Protein AF-A0AAN4W3N4-F1 (afdb_monomer_lite)

Structure (mmCIF, N/CA/C/O backbone):
data_AF-A0AAN4W3N4-F1
#
_entry.id   AF-A0AAN4W3N4-F1
#
loop_
_atom_site.group_PDB
_atom_site.id
_atom_site.type_symbol
_atom_site.label_atom_id
_atom_site.label_alt_id
_atom_site.label_comp_id
_atom_site.label_asym_id
_atom_site.label_entity_id
_atom_site.label_seq_id
_atom_site.pdbx_PDB_ins_code
_atom_site.Cartn_x
_atom_site.Cartn_y
_atom_site.Cartn_z
_atom_site.occupancy
_atom_site.B_iso_or_equiv
_atom_site.auth_seq_id
_atom_site.auth_comp_id
_atom_site.auth_asym_id
_atom_site.auth_atom_id
_atom_site.pdbx_PDB_model_num
ATOM 1 N N . MET A 1 1 ? -31.834 -47.043 -5.168 1.00 29.69 1 MET A N 1
ATOM 2 C CA . MET A 1 1 ? -30.442 -46.556 -5.272 1.00 29.69 1 MET A CA 1
ATOM 3 C C . MET A 1 1 ? -30.450 -45.123 -4.757 1.00 29.69 1 MET A C 1
ATOM 5 O O . MET A 1 1 ? -31.082 -44.286 -5.382 1.00 29.69 1 MET A O 1
ATOM 9 N N . PHE A 1 2 ? -29.913 -44.861 -3.563 1.00 23.91 2 PHE A N 1
ATOM 10 C CA . PHE A 1 2 ? -29.907 -43.510 -2.989 1.00 23.91 2 PHE A CA 1
ATOM 11 C C . PHE A 1 2 ? -28.863 -42.665 -3.727 1.00 23.91 2 PHE A C 1
ATOM 13 O O . PHE A 1 2 ? -27.664 -42.873 -3.546 1.00 23.91 2 PHE A O 1
ATOM 20 N N . VAL A 1 3 ? -29.312 -41.744 -4.582 1.00 29.72 3 VAL A N 1
ATOM 21 C CA . VAL A 1 3 ? -28.446 -40.712 -5.163 1.00 29.72 3 VAL A CA 1
ATOM 22 C C . VAL A 1 3 ? -28.043 -39.787 -4.017 1.00 29.72 3 VAL A C 1
ATOM 24 O O . VAL A 1 3 ? -28.899 -39.167 -3.387 1.00 29.72 3 VAL A O 1
ATOM 27 N N . ARG A 1 4 ? -26.749 -39.744 -3.681 1.00 32.25 4 ARG A N 1
ATOM 28 C CA . ARG A 1 4 ? -26.225 -38.781 -2.704 1.00 32.25 4 ARG A CA 1
ATOM 29 C C . ARG A 1 4 ? -26.459 -37.374 -3.258 1.00 32.25 4 ARG A C 1
ATOM 31 O O . ARG A 1 4 ? -26.005 -37.082 -4.362 1.00 32.25 4 ARG A O 1
ATOM 38 N N . LYS A 1 5 ? -27.172 -36.530 -2.507 1.00 39.38 5 LYS A N 1
ATOM 39 C CA . LYS A 1 5 ? -27.362 -35.113 -2.842 1.00 39.38 5 LYS A CA 1
ATOM 40 C C . LYS A 1 5 ? -25.997 -34.424 -2.948 1.00 39.38 5 LYS A C 1
ATOM 42 O O . LYS A 1 5 ? -25.123 -34.662 -2.114 1.00 39.38 5 LYS A O 1
ATOM 47 N N . ASN A 1 6 ? -25.806 -33.619 -3.993 1.00 42.41 6 ASN A N 1
ATOM 48 C CA . ASN A 1 6 ? -24.599 -32.818 -4.177 1.00 42.41 6 ASN A CA 1
ATOM 49 C C . ASN A 1 6 ? -24.643 -31.636 -3.182 1.00 42.41 6 ASN A C 1
ATOM 51 O O . ASN A 1 6 ? -25.564 -30.824 -3.292 1.00 42.41 6 ASN A O 1
ATOM 55 N N . PRO A 1 7 ? -23.688 -31.518 -2.238 1.00 40.41 7 PRO A N 1
ATOM 56 C CA . PRO A 1 7 ? -23.708 -30.490 -1.192 1.00 40.41 7 PRO A CA 1
ATOM 57 C C . PRO A 1 7 ? -23.780 -29.064 -1.742 1.00 40.41 7 PRO A C 1
ATOM 59 O O . PRO A 1 7 ? -24.457 -28.217 -1.171 1.00 40.41 7 PRO A O 1
ATOM 62 N N . VAL A 1 8 ? -23.141 -28.826 -2.892 1.00 41.03 8 VAL A N 1
ATOM 63 C CA . VAL A 1 8 ? -23.117 -27.517 -3.559 1.00 41.03 8 VAL A CA 1
ATOM 64 C C . VAL A 1 8 ? -24.516 -27.137 -4.042 1.00 41.03 8 VAL A C 1
ATOM 66 O O . VAL A 1 8 ? -24.971 -26.023 -3.825 1.00 41.03 8 VAL A O 1
ATOM 69 N N . MET A 1 9 ? -25.245 -28.094 -4.620 1.00 42.28 9 MET A N 1
ATOM 70 C CA . MET A 1 9 ? -26.610 -27.886 -5.112 1.00 42.28 9 MET A CA 1
ATOM 71 C C . MET A 1 9 ? -27.583 -27.592 -3.961 1.00 42.28 9 MET A C 1
ATOM 73 O O . MET A 1 9 ? -28.459 -26.740 -4.082 1.00 42.28 9 MET A O 1
ATOM 77 N N . GLU A 1 10 ? -27.404 -28.262 -2.822 1.00 45.47 10 GLU A N 1
ATOM 78 C CA . GLU A 1 10 ? -28.218 -28.053 -1.622 1.00 45.47 10 GLU A CA 1
ATOM 79 C C . GLU A 1 10 ? -27.939 -26.681 -0.981 1.00 45.47 10 GLU A C 1
ATOM 81 O O . GLU A 1 10 ? -28.856 -26.001 -0.516 1.00 45.47 10 GLU A O 1
ATOM 86 N N . GLU A 1 11 ? -26.689 -26.219 -1.020 1.00 45.28 11 GLU A N 1
ATOM 87 C CA . GLU A 1 11 ? -26.291 -24.889 -0.556 1.00 45.28 11 GLU A CA 1
ATOM 88 C C . GLU A 1 11 ? -26.842 -23.773 -1.459 1.00 45.28 11 GLU A C 1
ATOM 90 O O . GLU A 1 11 ? -27.458 -22.828 -0.957 1.00 45.28 11 GLU A O 1
ATOM 95 N N . THR A 1 12 ? -26.758 -23.929 -2.785 1.00 43.31 12 THR A N 1
ATOM 96 C CA . THR A 1 12 ? -27.341 -22.991 -3.760 1.00 43.31 12 THR A CA 1
ATOM 97 C C . THR A 1 12 ? -28.862 -22.867 -3.597 1.00 43.31 12 THR A C 1
ATOM 99 O O . THR A 1 12 ? -29.397 -21.756 -3.547 1.00 43.31 12 THR A O 1
ATOM 102 N N . ILE A 1 13 ? -29.574 -23.987 -3.419 1.00 48.22 13 ILE A N 1
ATOM 103 C CA . ILE A 1 13 ? -31.031 -24.003 -3.180 1.00 48.22 13 ILE A CA 1
ATOM 104 C C . ILE A 1 13 ? -31.391 -23.256 -1.887 1.00 48.22 13 ILE A C 1
ATOM 106 O O . ILE A 1 13 ? -32.378 -22.511 -1.837 1.00 48.22 13 ILE A O 1
ATOM 110 N N . ASN A 1 14 ? -30.581 -23.418 -0.839 1.00 50.28 14 ASN A N 1
ATOM 111 C CA . ASN A 1 14 ? -30.797 -22.761 0.447 1.00 50.28 14 ASN A CA 1
ATOM 112 C C . ASN A 1 14 ? -30.567 -21.244 0.387 1.00 50.28 14 ASN A C 1
ATOM 114 O O . ASN A 1 14 ? -31.302 -20.491 1.035 1.00 50.28 14 ASN A O 1
ATOM 118 N N . ILE A 1 15 ? -29.591 -20.786 -0.400 1.00 49.16 15 ILE A N 1
ATOM 119 C CA . ILE A 1 15 ? -29.295 -19.360 -0.598 1.00 49.16 15 ILE A CA 1
ATOM 120 C C . ILE A 1 15 ? -30.447 -18.670 -1.337 1.00 49.16 15 ILE A C 1
ATOM 122 O O . ILE A 1 15 ? -30.987 -17.675 -0.842 1.00 49.16 15 ILE A O 1
ATOM 126 N N . ILE A 1 16 ? -30.894 -19.248 -2.456 1.00 46.97 16 ILE A N 1
ATOM 127 C CA . ILE A 1 16 ? -32.014 -18.731 -3.258 1.00 46.97 16 ILE A CA 1
ATOM 128 C C . ILE A 1 16 ? -33.289 -18.668 -2.406 1.00 46.97 16 ILE A C 1
ATOM 130 O O . ILE A 1 16 ? -33.968 -17.642 -2.341 1.00 46.97 16 ILE A O 1
ATOM 134 N N . SER A 1 17 ? -33.567 -19.739 -1.658 1.00 48.66 17 SER A N 1
ATOM 135 C CA . SER A 1 17 ? -34.738 -19.819 -0.781 1.00 48.66 17 SER A CA 1
ATOM 136 C C . SER A 1 17 ? -34.717 -18.798 0.362 1.00 48.66 17 SER A C 1
ATOM 138 O O . SER A 1 17 ? -35.780 -18.351 0.793 1.00 48.66 17 SER A O 1
ATOM 140 N N . ARG A 1 18 ? -33.540 -18.426 0.888 1.00 49.69 18 ARG A N 1
ATOM 141 C CA . ARG A 1 18 ? -33.415 -17.386 1.927 1.00 49.69 18 ARG A CA 1
ATOM 142 C C . ARG A 1 18 ? -33.654 -15.989 1.372 1.00 49.69 18 ARG A C 1
ATOM 144 O O . ARG A 1 18 ? -34.378 -15.228 2.009 1.00 49.69 18 ARG A O 1
ATOM 151 N N . SER A 1 19 ? -33.078 -15.680 0.211 1.00 44.06 19 SER A N 1
ATOM 152 C CA . SER A 1 19 ? -33.222 -14.370 -0.436 1.00 44.06 19 SER A CA 1
ATOM 153 C C . SER A 1 19 ? -34.692 -14.061 -0.750 1.00 44.06 19 SER A C 1
ATOM 155 O O . SER A 1 19 ? -35.212 -13.015 -0.363 1.00 44.06 19 SER A O 1
ATOM 157 N N . LEU A 1 20 ? -35.416 -15.038 -1.309 1.00 44.25 20 LEU A N 1
ATOM 158 C CA . LEU A 1 20 ? -36.844 -14.903 -1.623 1.00 44.25 20 LEU A CA 1
ATOM 159 C C . LEU A 1 20 ? -37.718 -14.684 -0.372 1.00 44.25 20 LEU A C 1
ATOM 161 O O . LEU A 1 20 ? -38.626 -13.851 -0.388 1.00 44.25 20 LEU A O 1
ATOM 165 N N . ARG A 1 21 ? -37.410 -15.362 0.746 1.00 47.31 21 ARG A N 1
ATOM 166 C CA . ARG A 1 21 ? -38.133 -15.181 2.022 1.00 47.31 21 ARG A CA 1
ATOM 167 C C . ARG A 1 21 ? -37.895 -13.812 2.653 1.00 47.31 21 ARG A C 1
ATOM 169 O O . ARG A 1 21 ? -38.825 -13.239 3.209 1.00 47.31 21 ARG A O 1
ATOM 176 N N . GLN A 1 22 ? -36.671 -13.286 2.578 1.00 44.03 22 GLN A N 1
ATOM 177 C CA . GLN A 1 22 ? -36.339 -11.963 3.123 1.00 44.03 22 GLN A CA 1
ATOM 178 C C . GLN A 1 22 ? -37.087 -10.827 2.410 1.00 44.03 22 GLN A C 1
ATOM 180 O O . GLN A 1 22 ? -37.291 -9.773 3.002 1.00 44.03 22 GLN A O 1
ATOM 185 N N . GLN A 1 23 ? -37.545 -11.063 1.179 1.00 39.66 23 GLN A N 1
ATOM 186 C CA . GLN A 1 23 ? -38.289 -10.097 0.368 1.00 39.66 23 GLN A CA 1
ATOM 187 C C . GLN A 1 23 ? -39.808 -10.360 0.340 1.00 39.66 23 GLN A C 1
ATOM 189 O O . GLN A 1 23 ? -40.522 -9.763 -0.459 1.00 39.66 23 GLN A O 1
ATOM 194 N N . GLY A 1 24 ? -40.325 -11.233 1.217 1.00 33.44 24 GLY A N 1
ATOM 195 C CA . GLY A 1 24 ? -41.767 -11.452 1.393 1.00 33.44 24 GLY A CA 1
ATOM 196 C C . GLY A 1 24 ? -42.421 -12.424 0.401 1.00 33.44 24 GLY A C 1
ATOM 197 O O . GLY A 1 24 ? -43.642 -12.583 0.423 1.00 33.44 24 GLY A O 1
ATOM 198 N N . PHE A 1 25 ? -41.643 -13.115 -0.439 1.00 36.88 25 PHE A N 1
ATOM 199 C CA . PHE A 1 25 ? -42.155 -14.169 -1.315 1.00 36.88 25 PHE A CA 1
ATOM 200 C C . PHE A 1 25 ? -42.228 -15.503 -0.551 1.00 36.88 25 PHE A C 1
ATOM 202 O O . PHE A 1 25 ? -41.213 -16.128 -0.247 1.00 36.88 25 PHE A O 1
ATOM 209 N N . ASN A 1 26 ? -43.447 -15.953 -0.232 1.00 42.00 26 ASN A N 1
ATOM 210 C CA . ASN A 1 26 ? -43.695 -17.151 0.589 1.00 42.00 26 ASN A CA 1
ATOM 211 C C . ASN A 1 26 ? -43.784 -18.475 -0.195 1.00 42.00 26 ASN A C 1
ATOM 213 O O . ASN A 1 26 ? -43.894 -19.536 0.422 1.00 42.00 26 ASN A O 1
ATOM 217 N N . ASN A 1 27 ? -43.733 -18.451 -1.530 1.00 41.41 27 ASN A N 1
ATOM 218 C CA . ASN A 1 27 ? -43.822 -19.676 -2.324 1.00 41.41 27 ASN A CA 1
ATOM 219 C C . ASN A 1 27 ? -42.450 -20.351 -2.423 1.00 41.41 27 ASN A C 1
ATOM 221 O O . ASN A 1 27 ? -41.517 -19.818 -3.019 1.00 41.41 27 ASN A O 1
ATOM 225 N N . GLN A 1 28 ? -42.338 -21.541 -1.832 1.00 42.16 28 GLN A N 1
ATOM 226 C CA . GLN A 1 28 ? -41.176 -22.410 -1.981 1.00 42.16 28 GLN A CA 1
ATOM 227 C C . GLN A 1 28 ? -41.093 -22.881 -3.440 1.00 42.16 28 GLN A C 1
ATOM 229 O O . GLN A 1 28 ? -41.958 -23.626 -3.898 1.00 42.16 28 GLN A O 1
ATOM 234 N N . LEU A 1 29 ? -40.061 -22.460 -4.176 1.00 43.44 29 LEU A N 1
ATOM 235 C CA . LEU A 1 29 ? -39.668 -23.144 -5.409 1.00 43.44 29 LEU A CA 1
ATOM 236 C C . LEU A 1 29 ? -39.315 -24.588 -5.036 1.00 43.44 29 LEU A C 1
ATOM 238 O O . LEU A 1 29 ? -38.477 -24.819 -4.163 1.00 43.44 29 LEU A O 1
ATOM 242 N N . THR A 1 30 ? -39.997 -25.563 -5.635 1.00 46.66 30 THR A N 1
ATOM 243 C CA . THR A 1 30 ? -39.753 -26.970 -5.308 1.00 46.66 30 THR A CA 1
ATOM 244 C C . THR A 1 30 ? -38.399 -27.417 -5.855 1.00 46.66 30 THR A C 1
ATOM 246 O O . THR A 1 30 ? -38.032 -27.051 -6.969 1.00 46.66 30 THR A O 1
ATOM 249 N N . GLU A 1 31 ? -37.684 -28.252 -5.094 1.00 41.56 31 GLU A N 1
ATOM 250 C CA . GLU A 1 31 ? -36.378 -28.852 -5.442 1.00 41.56 31 GLU A CA 1
ATOM 251 C C . GLU A 1 31 ? -36.360 -29.438 -6.872 1.00 41.56 31 GLU A C 1
ATOM 253 O O . GLU A 1 31 ? -35.357 -29.381 -7.578 1.00 41.56 31 GLU A O 1
ATOM 258 N N . ARG A 1 32 ? -37.523 -29.919 -7.325 1.00 41.44 32 ARG A N 1
ATOM 259 C CA . ARG A 1 32 ? -37.781 -30.477 -8.653 1.00 41.44 32 ARG A CA 1
ATOM 260 C C . ARG A 1 32 ? -37.669 -29.455 -9.791 1.00 41.44 32 ARG A C 1
ATOM 262 O O . ARG A 1 32 ? -37.034 -29.748 -10.793 1.00 41.44 32 ARG A O 1
ATOM 269 N N . THR A 1 33 ? -38.211 -28.250 -9.615 1.00 45.06 33 THR A N 1
ATOM 270 C CA . THR A 1 33 ? -38.153 -27.171 -10.620 1.00 45.06 33 THR A CA 1
ATOM 271 C C . THR A 1 33 ? -36.721 -26.686 -10.832 1.00 45.06 33 THR A C 1
ATOM 273 O O . THR A 1 33 ? -36.326 -26.354 -11.940 1.00 45.06 33 THR A O 1
ATOM 276 N N . ILE A 1 34 ? -35.922 -26.677 -9.764 1.00 45.22 34 ILE A N 1
ATOM 277 C CA . ILE A 1 34 ? -34.516 -26.266 -9.816 1.00 45.22 34 ILE A CA 1
ATOM 278 C C . ILE A 1 34 ? -33.652 -27.372 -10.448 1.00 45.22 34 ILE A C 1
ATOM 280 O O . ILE A 1 34 ? -32.749 -27.074 -11.223 1.00 45.22 34 ILE A O 1
ATOM 284 N N . GLN A 1 35 ? -33.952 -28.650 -10.189 1.00 41.56 35 GLN A N 1
ATOM 285 C CA . GLN A 1 35 ? -33.277 -29.773 -10.853 1.00 41.56 35 GLN A CA 1
ATOM 286 C C . GLN A 1 35 ? -33.550 -29.841 -12.359 1.00 41.56 35 GLN A C 1
ATOM 288 O O . GLN A 1 35 ? -32.632 -30.139 -13.120 1.00 41.56 35 GLN A O 1
ATOM 293 N N . GLU A 1 36 ? -34.777 -29.544 -12.787 1.00 46.16 36 GLU A N 1
ATOM 294 C CA . GLU A 1 36 ? -35.156 -29.504 -14.206 1.00 46.16 36 GLU A CA 1
ATOM 295 C C . GLU A 1 36 ? -34.397 -28.411 -14.979 1.00 46.16 36 GLU A C 1
ATOM 297 O O . GLU A 1 36 ? -34.070 -28.610 -16.142 1.00 46.16 36 GLU A O 1
ATOM 302 N N . ILE A 1 37 ? -34.030 -27.306 -14.321 1.00 44.97 37 ILE A N 1
ATOM 303 C CA . ILE A 1 37 ? -33.216 -26.228 -14.912 1.00 44.97 37 ILE A CA 1
ATOM 304 C C . ILE A 1 37 ? -31.726 -26.612 -14.984 1.00 44.97 37 ILE A C 1
ATOM 306 O O . ILE A 1 37 ? -31.022 -26.214 -15.904 1.00 44.97 37 ILE A O 1
ATOM 310 N N . LEU A 1 38 ? -31.231 -27.401 -14.027 1.00 40.59 38 LEU A N 1
ATOM 311 C CA . LEU A 1 38 ? -29.812 -27.768 -13.910 1.00 40.59 38 LEU A CA 1
ATOM 312 C C . LEU A 1 38 ? -29.424 -29.040 -14.686 1.00 40.59 38 LEU A C 1
ATOM 314 O O . LEU A 1 38 ? -28.288 -29.504 -14.563 1.00 40.59 38 LEU A O 1
ATOM 318 N N . THR A 1 39 ? -30.342 -29.641 -15.451 1.00 41.34 39 THR A N 1
ATOM 319 C CA . THR A 1 39 ? -30.075 -30.866 -16.218 1.00 41.34 39 THR A CA 1
ATOM 320 C C . THR A 1 39 ? -30.536 -30.760 -17.668 1.00 41.34 39 THR A C 1
ATOM 322 O O . THR A 1 39 ? -31.713 -30.893 -17.978 1.00 41.34 39 THR A O 1
ATOM 325 N N . GLU A 1 40 ? -29.581 -30.642 -18.589 1.00 39.72 40 GLU A N 1
ATOM 326 C CA . GLU A 1 40 ? -29.815 -30.906 -20.010 1.00 39.72 40 GLU A CA 1
ATOM 327 C C . GLU A 1 40 ? -29.590 -32.397 -20.301 1.00 39.72 40 GLU A C 1
ATOM 329 O O . GLU A 1 40 ? -28.531 -32.959 -20.011 1.00 39.72 40 GLU A O 1
ATOM 334 N N . GLY A 1 41 ? -30.605 -33.078 -20.840 1.00 43.69 41 GLY A N 1
ATOM 335 C CA . GLY A 1 41 ? -30.479 -34.467 -21.304 1.00 43.69 41 GLY A CA 1
ATOM 336 C C . GLY A 1 41 ? -30.121 -35.509 -20.230 1.00 43.69 41 GLY A C 1
ATOM 337 O O . GLY A 1 41 ? -29.705 -36.615 -20.569 1.00 43.69 41 GLY A O 1
ATOM 338 N N . GLY A 1 42 ? -30.270 -35.189 -18.938 1.00 40.53 42 GLY A N 1
ATOM 339 C CA . GLY A 1 42 ? -30.068 -36.140 -17.837 1.00 40.53 42 GLY A CA 1
ATOM 340 C C . GLY A 1 42 ? -28.608 -36.447 -17.475 1.00 40.53 42 GLY A C 1
ATOM 341 O O . GLY A 1 42 ? -28.357 -37.441 -16.789 1.00 40.53 42 GLY A O 1
ATOM 342 N N . ARG A 1 43 ? -27.637 -35.616 -17.886 1.00 38.38 43 ARG A N 1
ATOM 343 C CA . ARG A 1 43 ? -26.235 -35.715 -17.433 1.00 38.38 43 ARG A CA 1
ATOM 344 C C . ARG A 1 43 ? -25.829 -34.524 -16.563 1.00 38.38 43 ARG A C 1
ATOM 346 O O . ARG A 1 43 ? -26.059 -33.377 -16.916 1.00 38.38 43 ARG A O 1
ATOM 353 N N . ILE A 1 44 ? -25.174 -34.820 -15.439 1.00 39.69 44 ILE A N 1
ATOM 354 C CA . ILE A 1 44 ? -24.505 -33.830 -14.583 1.00 39.69 44 ILE A CA 1
ATOM 355 C C . ILE A 1 44 ? -23.141 -33.532 -15.226 1.00 39.69 44 ILE A C 1
ATOM 357 O O . ILE A 1 44 ? -22.296 -34.429 -15.277 1.00 39.69 44 ILE A O 1
ATOM 361 N N . LYS A 1 45 ? -22.945 -32.316 -15.753 1.00 41.97 45 LYS A N 1
ATOM 362 C CA . LYS A 1 45 ? -21.688 -31.894 -16.404 1.00 41.97 45 LYS A CA 1
ATOM 363 C C . LYS A 1 45 ? -20.551 -31.740 -15.385 1.00 41.97 45 LYS A C 1
ATOM 365 O O . LYS A 1 45 ? -20.803 -31.453 -14.211 1.00 41.97 45 LYS A O 1
ATOM 370 N N . GLN A 1 46 ? -19.301 -31.964 -15.804 1.00 37.78 46 GLN A N 1
ATOM 371 C CA . GLN A 1 46 ? -18.150 -31.826 -14.903 1.00 37.78 46 GLN A CA 1
ATOM 372 C C . GLN A 1 46 ? -17.760 -30.347 -14.697 1.00 37.78 46 GLN A C 1
ATOM 374 O O . GLN A 1 46 ? -17.941 -29.542 -15.608 1.00 37.78 46 GLN A O 1
ATOM 379 N N . PRO A 1 47 ? -17.184 -29.958 -13.537 1.00 35.12 47 PRO A N 1
ATOM 380 C CA . PRO A 1 47 ? -16.943 -28.550 -13.172 1.00 35.12 47 PRO A CA 1
ATOM 381 C C . PRO A 1 47 ? -16.113 -27.736 -14.178 1.00 35.12 47 PRO A C 1
ATOM 383 O O . PRO A 1 47 ? -16.244 -26.520 -14.255 1.00 35.12 47 PRO A O 1
ATOM 386 N N . GLN A 1 48 ? -15.252 -28.405 -14.945 1.00 35.09 48 GLN A N 1
ATOM 387 C CA . GLN A 1 48 ? -14.395 -27.782 -15.956 1.00 35.09 48 GLN A CA 1
ATOM 388 C C . GLN A 1 48 ? -15.154 -27.492 -17.260 1.00 35.09 48 GLN A C 1
ATOM 390 O O . GLN A 1 48 ? -14.897 -26.474 -17.893 1.00 35.09 48 GLN A O 1
ATOM 395 N N . GLU A 1 49 ? -16.129 -28.334 -17.614 1.00 36.03 49 GLU A N 1
ATOM 396 C CA . GLU A 1 49 ? -17.031 -28.132 -18.757 1.00 36.03 49 GLU A CA 1
ATOM 397 C C . GLU A 1 49 ? -18.029 -27.006 -18.454 1.00 36.03 49 GLU A C 1
ATOM 399 O O . GLU A 1 49 ? -18.249 -26.141 -19.296 1.00 36.03 49 GLU A O 1
ATOM 404 N N . LEU A 1 50 ? -18.512 -26.935 -17.203 1.00 37.81 50 LEU A N 1
ATOM 405 C CA . LEU A 1 50 ? -19.341 -25.833 -16.711 1.00 37.81 50 LEU A CA 1
ATOM 406 C C . LEU A 1 50 ? -18.656 -24.472 -16.880 1.00 37.81 50 LEU A C 1
ATOM 408 O O . LEU A 1 50 ? -19.318 -23.521 -17.246 1.00 37.81 50 LEU A O 1
ATOM 412 N N . ASN A 1 51 ? -17.347 -24.338 -16.663 1.00 39.69 51 ASN A N 1
ATOM 413 C CA . ASN A 1 51 ? -16.696 -23.021 -16.672 1.00 39.69 51 ASN A CA 1
ATOM 414 C C . ASN A 1 51 ? -16.539 -22.421 -18.086 1.00 39.69 51 ASN A C 1
ATOM 416 O O . ASN A 1 51 ? -16.600 -21.205 -18.268 1.00 39.69 51 ASN A O 1
ATOM 420 N N . THR A 1 52 ? -16.334 -23.270 -19.096 1.00 38.38 52 THR A N 1
ATOM 421 C CA . THR A 1 52 ? -16.206 -22.839 -20.498 1.00 38.38 52 THR A CA 1
ATOM 422 C C . THR A 1 52 ? -17.569 -22.711 -21.166 1.00 38.38 52 THR A C 1
ATOM 424 O O . THR A 1 52 ? -17.802 -21.731 -21.868 1.00 38.38 52 THR A O 1
ATOM 427 N N . GLU A 1 53 ? -18.493 -23.634 -20.890 1.00 35.59 53 GLU A N 1
ATOM 428 C CA . GLU A 1 53 ? -19.871 -23.513 -21.360 1.00 35.59 53 GLU A CA 1
ATOM 429 C C . GLU A 1 53 ? -20.587 -22.348 -20.684 1.00 35.59 53 GLU A C 1
ATOM 431 O O . GLU A 1 53 ? -21.217 -21.598 -21.395 1.00 35.59 53 GLU A O 1
ATOM 436 N N . ILE A 1 54 ? -20.425 -22.080 -19.381 1.00 37.59 54 ILE A N 1
ATOM 437 C CA . ILE A 1 54 ? -21.037 -20.903 -18.732 1.00 37.59 54 ILE A CA 1
ATOM 438 C C . ILE A 1 54 ? -20.526 -19.596 -19.347 1.00 37.59 54 ILE A C 1
ATOM 440 O O . ILE A 1 54 ? -21.307 -18.669 -19.482 1.00 37.59 54 ILE A O 1
ATOM 444 N N . ARG A 1 55 ? -19.252 -19.483 -19.748 1.00 38.44 55 ARG A N 1
ATOM 445 C CA . ARG A 1 55 ? -18.759 -18.265 -20.422 1.00 38.44 55 ARG A CA 1
ATOM 446 C C . ARG A 1 55 ? -19.369 -18.082 -21.813 1.00 38.44 55 ARG A C 1
ATOM 448 O O . ARG A 1 55 ? -19.805 -16.981 -22.127 1.00 38.44 55 ARG A O 1
ATOM 455 N N . VAL A 1 56 ? -19.429 -19.150 -22.608 1.00 42.19 56 VAL A N 1
ATOM 456 C CA . VAL A 1 56 ? -20.041 -19.130 -23.949 1.00 42.19 56 VAL A CA 1
ATOM 457 C C . VAL A 1 56 ? -21.559 -18.946 -23.856 1.00 42.19 56 VAL A C 1
ATOM 459 O O . VAL A 1 56 ? -22.134 -18.207 -24.644 1.00 42.19 56 VAL A O 1
ATOM 462 N N . GLU A 1 57 ? -22.202 -19.543 -22.855 1.00 39.75 57 GLU A N 1
ATOM 463 C CA . GLU A 1 57 ? -23.625 -19.390 -22.569 1.00 39.75 57 GLU A CA 1
ATOM 464 C C . GLU A 1 57 ? -23.920 -18.001 -22.007 1.00 39.75 57 GLU A C 1
ATOM 466 O O . GLU A 1 57 ? -24.960 -17.463 -22.321 1.00 39.75 57 GLU A O 1
ATOM 471 N N . ILE A 1 58 ? -23.026 -17.369 -21.236 1.00 38.66 58 ILE A N 1
ATOM 472 C CA . ILE A 1 58 ? -23.170 -15.969 -20.802 1.00 38.66 58 ILE A CA 1
ATOM 473 C C . ILE A 1 58 ? -23.027 -15.020 -21.993 1.00 38.66 58 ILE A C 1
ATOM 475 O O . ILE A 1 58 ? -23.858 -14.133 -22.127 1.00 38.66 58 ILE A O 1
ATOM 479 N N . GLU A 1 59 ? -22.057 -15.211 -22.893 1.00 41.44 59 GLU A N 1
ATOM 480 C CA . GLU A 1 59 ? -21.956 -14.402 -24.121 1.00 41.44 59 GLU A CA 1
ATOM 481 C C . GLU A 1 59 ? -23.158 -14.628 -25.056 1.00 41.44 59 GLU A C 1
ATOM 483 O O . GLU A 1 59 ? -23.679 -13.683 -25.653 1.00 41.44 59 GLU A O 1
ATOM 488 N N . ASN A 1 60 ? -23.650 -15.865 -25.162 1.00 42.50 60 ASN A N 1
ATOM 489 C CA . ASN A 1 60 ? -24.859 -16.180 -25.920 1.00 42.50 60 ASN A CA 1
ATOM 490 C C . ASN A 1 60 ? -26.115 -15.634 -25.235 1.00 42.50 60 ASN A C 1
ATOM 492 O O . ASN A 1 60 ? -26.951 -15.074 -25.927 1.00 42.50 60 ASN A O 1
ATOM 496 N N . LEU A 1 61 ? -26.226 -15.698 -23.906 1.00 39.84 61 LEU A N 1
ATOM 497 C CA . LEU A 1 61 ? -27.326 -15.142 -23.113 1.00 39.84 61 LEU A CA 1
ATOM 498 C C . LEU A 1 61 ? -27.271 -13.621 -23.040 1.00 39.84 61 LEU A C 1
ATOM 500 O O . LEU A 1 61 ? -28.315 -13.013 -22.888 1.00 39.84 61 LEU A O 1
ATOM 504 N N . GLU A 1 62 ? -26.117 -12.972 -23.171 1.00 38.50 62 GLU A N 1
ATOM 505 C CA . GLU A 1 62 ? -26.018 -11.517 -23.318 1.00 38.50 62 GLU A CA 1
ATOM 506 C C . GLU A 1 62 ? -26.497 -11.083 -24.709 1.00 38.50 62 GLU A C 1
ATOM 508 O O . GLU A 1 62 ? -27.271 -10.130 -24.827 1.00 38.50 62 GLU A O 1
ATOM 513 N N . ASN A 1 63 ? -26.130 -11.826 -25.758 1.00 42.66 63 ASN A N 1
ATOM 514 C CA . ASN A 1 63 ? -26.609 -11.599 -27.125 1.00 42.66 63 ASN A CA 1
ATOM 515 C C . ASN A 1 63 ? -28.099 -11.963 -27.298 1.00 42.66 63 ASN A C 1
ATOM 517 O O . ASN A 1 63 ? -28.851 -11.253 -27.974 1.00 42.66 63 ASN A O 1
ATOM 521 N N . GLU A 1 64 ? -28.563 -13.032 -26.653 1.00 39.00 64 GLU A N 1
ATOM 522 C CA . GLU A 1 64 ? -29.966 -13.438 -26.595 1.00 39.00 64 GLU A CA 1
ATOM 523 C C . GLU A 1 64 ? -30.767 -12.546 -25.657 1.00 39.00 64 GLU A C 1
ATOM 525 O O . GLU A 1 64 ? -31.892 -12.225 -26.002 1.00 39.00 64 GLU A O 1
ATOM 530 N N . ALA A 1 65 ? -30.220 -12.046 -24.546 1.00 37.88 65 ALA A N 1
ATOM 531 C CA . ALA A 1 65 ? -30.881 -11.054 -23.700 1.00 37.88 65 ALA A CA 1
ATOM 532 C C . ALA A 1 65 ? -31.001 -9.711 -24.416 1.00 37.88 65 ALA A C 1
ATOM 534 O O . ALA A 1 65 ? -32.025 -9.065 -24.247 1.00 37.88 65 ALA A O 1
ATOM 535 N N . GLN A 1 66 ? -30.041 -9.304 -25.255 1.00 37.31 66 GLN A N 1
ATOM 536 C CA . GLN A 1 66 ? -30.171 -8.114 -26.110 1.00 37.31 66 GLN A CA 1
ATOM 537 C C . GLN A 1 66 ? -31.241 -8.292 -27.203 1.00 37.31 66 GLN A C 1
ATOM 539 O O . GLN A 1 66 ? -32.004 -7.361 -27.478 1.00 37.31 66 GLN A O 1
ATOM 544 N N . ASN A 1 67 ? -31.356 -9.487 -27.792 1.00 39.44 67 ASN A N 1
ATOM 545 C CA . ASN A 1 67 ? -32.389 -9.802 -28.788 1.00 39.44 67 ASN A CA 1
ATOM 546 C C . ASN A 1 67 ? -33.774 -10.073 -28.158 1.00 39.44 67 ASN A C 1
ATOM 548 O O . ASN A 1 67 ? -34.801 -9.671 -28.709 1.00 39.44 67 ASN A O 1
ATOM 552 N N . ALA A 1 68 ? -33.824 -10.666 -26.966 1.00 38.50 68 ALA A N 1
ATOM 553 C CA . ALA A 1 68 ? -35.021 -10.890 -26.163 1.00 38.50 68 ALA A CA 1
ATOM 554 C C . ALA A 1 68 ? -35.504 -9.587 -25.517 1.00 38.50 68 ALA A C 1
ATOM 556 O O . ALA A 1 68 ? -36.705 -9.361 -25.499 1.00 38.50 68 ALA A O 1
ATOM 557 N N . PHE A 1 69 ? -34.627 -8.651 -25.128 1.00 38.09 69 PHE A N 1
ATOM 558 C CA . PHE A 1 69 ? -35.033 -7.295 -24.714 1.00 38.09 69 PHE A CA 1
ATOM 559 C C . PHE A 1 69 ? -35.836 -6.575 -25.804 1.00 38.09 69 PHE A C 1
ATOM 561 O O . PHE A 1 69 ? -36.708 -5.762 -25.508 1.00 38.09 69 PHE A O 1
ATOM 568 N N . LYS A 1 70 ? -35.540 -6.876 -27.075 1.00 38.19 70 LYS A N 1
ATOM 569 C CA . LYS A 1 70 ? -36.223 -6.315 -28.247 1.00 38.19 70 LYS A CA 1
ATOM 570 C C . LYS A 1 70 ? -37.540 -7.014 -28.593 1.00 38.19 70 LYS A C 1
ATOM 572 O O . LYS A 1 70 ? -38.372 -6.404 -29.258 1.00 38.19 70 LYS A O 1
ATOM 577 N N . THR A 1 71 ? -37.723 -8.264 -28.161 1.00 39.56 71 THR A N 1
ATOM 578 C CA . THR A 1 71 ? -38.827 -9.137 -28.610 1.00 39.56 71 THR A CA 1
ATOM 579 C C . THR A 1 71 ? -39.774 -9.554 -27.471 1.00 39.56 71 THR A C 1
ATOM 581 O O . THR A 1 71 ? -40.927 -9.883 -27.720 1.00 39.56 71 THR A O 1
ATOM 584 N N . ALA A 1 72 ? -39.344 -9.481 -26.210 1.00 38.53 72 ALA A N 1
ATOM 585 C CA . ALA A 1 72 ? -40.078 -9.930 -25.026 1.00 38.53 72 ALA A CA 1
ATOM 586 C C . ALA A 1 72 ? -40.792 -8.778 -24.297 1.00 38.53 72 ALA A C 1
ATOM 588 O O . ALA A 1 72 ? -40.714 -8.656 -23.076 1.00 38.53 72 ALA A O 1
ATOM 589 N N . PHE A 1 73 ? -41.517 -7.933 -25.037 1.00 42.06 73 PHE A N 1
ATOM 590 C CA . PHE A 1 73 ? -42.443 -6.968 -24.423 1.00 42.06 73 PHE A CA 1
ATOM 591 C C . PHE A 1 73 ? -43.843 -7.542 -24.151 1.00 42.06 73 PHE A C 1
ATOM 593 O O . PHE A 1 73 ? -44.754 -6.807 -23.779 1.00 42.06 73 PHE A O 1
ATOM 600 N N . GLU A 1 74 ? -44.019 -8.860 -24.272 1.00 41.78 74 GLU A N 1
ATOM 601 C CA . GLU A 1 74 ? -45.308 -9.530 -24.082 1.00 41.78 74 GLU A CA 1
ATOM 602 C C . GLU A 1 74 ? -45.134 -10.901 -23.400 1.00 41.78 74 GLU A C 1
ATOM 604 O O . GLU A 1 74 ? -45.405 -11.939 -23.993 1.00 41.78 74 GLU A O 1
ATOM 609 N N . GLY A 1 75 ? -44.655 -10.960 -22.152 1.00 43.53 7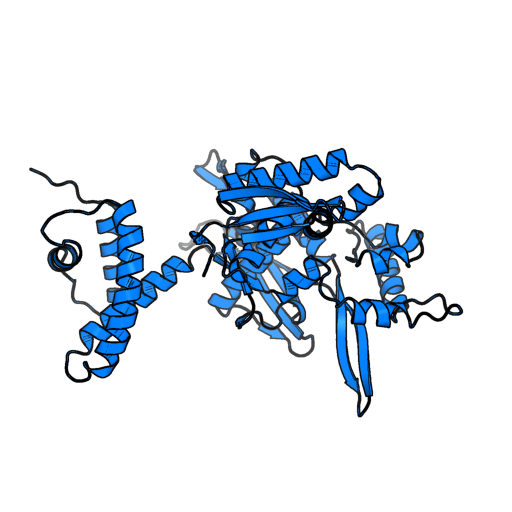5 GLY A N 1
ATOM 610 C CA . GLY A 1 75 ? -44.617 -12.257 -21.462 1.00 43.53 75 GLY A CA 1
ATOM 611 C C . GLY A 1 75 ? -43.930 -12.299 -20.104 1.00 43.53 75 GLY A C 1
ATOM 612 O O . GLY A 1 75 ? -42.729 -12.482 -20.016 1.00 43.53 75 GLY A O 1
ATOM 613 N N . ASP A 1 76 ? -44.742 -12.203 -19.054 1.00 50.41 76 ASP A N 1
ATOM 614 C CA . ASP A 1 76 ? -44.493 -12.608 -17.662 1.00 50.41 76 ASP A CA 1
ATOM 615 C C . ASP A 1 76 ? -43.343 -11.937 -16.874 1.00 50.41 76 ASP A C 1
ATOM 617 O O . ASP A 1 76 ? -42.225 -12.430 -16.710 1.00 50.41 76 ASP A O 1
ATOM 621 N N . HIS A 1 77 ? -43.715 -10.826 -16.235 1.00 42.66 77 HIS A N 1
ATOM 622 C CA . HIS A 1 77 ? -42.929 -10.012 -15.304 1.00 42.66 77 HIS A CA 1
ATOM 623 C C . HIS A 1 77 ? -42.189 -10.812 -14.206 1.00 42.66 77 HIS A C 1
ATOM 625 O O . HIS A 1 77 ? -41.164 -10.363 -13.696 1.00 42.66 77 HIS A O 1
ATOM 631 N N . LYS A 1 78 ? -42.675 -12.006 -13.834 1.00 43.69 78 LYS A N 1
ATOM 632 C CA . LYS A 1 78 ? -42.066 -12.848 -12.789 1.00 43.69 78 LYS A CA 1
ATOM 633 C C . LYS A 1 78 ? -40.736 -13.475 -13.211 1.00 43.69 78 LYS A C 1
ATOM 635 O O . LYS A 1 78 ? -39.858 -13.628 -12.365 1.00 43.69 78 LYS A O 1
ATOM 640 N N . GLN A 1 79 ? -40.577 -13.821 -14.489 1.00 46.12 79 GLN A N 1
ATOM 641 C CA . GLN A 1 79 ? -39.335 -14.412 -15.001 1.00 46.12 79 GLN A CA 1
ATOM 642 C C . GLN A 1 79 ? -38.217 -13.366 -15.078 1.00 46.12 79 GLN A C 1
ATOM 644 O O . GLN A 1 79 ? -37.080 -13.650 -14.708 1.00 46.12 79 GLN A O 1
ATOM 649 N N . LEU A 1 80 ? -38.569 -12.128 -15.442 1.00 42.12 80 LEU A N 1
ATOM 650 C CA . LEU A 1 80 ? -37.646 -10.992 -15.475 1.00 42.12 80 LEU A CA 1
ATOM 651 C C . LEU A 1 80 ? -37.104 -10.649 -14.077 1.00 42.12 80 LEU A C 1
ATOM 653 O O . LEU A 1 80 ? -35.912 -10.403 -13.909 1.00 42.12 80 LEU A O 1
ATOM 657 N N . ILE A 1 81 ? -37.974 -10.687 -13.062 1.00 46.28 81 ILE A N 1
ATOM 658 C CA . ILE A 1 81 ? -37.597 -10.475 -11.658 1.00 46.28 81 ILE A CA 1
ATOM 659 C C . ILE A 1 81 ? -36.647 -11.586 -11.187 1.00 46.28 81 ILE A C 1
ATOM 661 O O . ILE A 1 81 ? -35.579 -11.287 -10.660 1.00 46.28 81 ILE A O 1
ATOM 665 N N . LEU A 1 82 ? -36.980 -12.857 -11.441 1.00 47.34 82 LEU A N 1
ATOM 666 C CA . LEU A 1 82 ? -36.148 -13.995 -11.034 1.00 47.34 82 LEU A CA 1
ATOM 667 C C . LEU A 1 82 ? -34.755 -13.967 -11.690 1.00 47.34 82 LEU A C 1
ATOM 669 O O . LEU A 1 82 ? -33.756 -14.233 -11.023 1.00 47.34 82 LEU A O 1
ATOM 673 N N . PHE A 1 83 ? -34.682 -13.607 -12.974 1.00 48.12 83 PHE A N 1
ATOM 674 C CA . PHE A 1 83 ? -33.418 -13.439 -13.690 1.00 48.12 83 PHE A CA 1
ATOM 675 C C . PHE A 1 83 ? -32.588 -12.285 -13.114 1.00 48.12 83 PHE A C 1
ATOM 677 O O . PHE A 1 83 ? -31.407 -12.465 -12.823 1.00 48.12 83 PHE A O 1
ATOM 684 N N . ALA A 1 84 ? -33.206 -11.130 -12.846 1.00 44.88 84 ALA A N 1
ATOM 685 C CA . ALA A 1 84 ? -32.532 -10.008 -12.194 1.00 44.88 84 ALA A CA 1
ATOM 686 C C . ALA A 1 84 ? -31.992 -10.386 -10.801 1.00 44.88 84 ALA A C 1
ATOM 688 O O . ALA A 1 84 ? -30.885 -9.986 -10.441 1.00 44.88 84 ALA A O 1
ATOM 689 N N . HIS A 1 85 ? -32.724 -11.202 -10.033 1.00 48.03 85 HIS A N 1
ATOM 690 C CA . HIS A 1 85 ? -32.257 -11.724 -8.744 1.00 48.03 85 HIS A CA 1
ATOM 691 C C . HIS A 1 85 ? -31.086 -12.698 -8.884 1.00 48.03 85 HIS A C 1
ATOM 693 O O . HIS A 1 85 ? -30.164 -12.634 -8.072 1.00 48.03 85 HIS A O 1
ATOM 699 N N . PHE A 1 86 ? -31.099 -13.575 -9.890 1.00 52.38 86 PHE A N 1
ATOM 700 C CA . PHE A 1 86 ? -29.983 -14.482 -10.169 1.00 52.38 86 PHE A CA 1
ATOM 701 C C . PHE A 1 86 ? -28.720 -13.703 -10.542 1.00 52.38 86 PHE A C 1
ATOM 703 O O . PHE A 1 86 ? -27.673 -13.912 -9.934 1.00 52.38 86 PHE A O 1
ATOM 710 N N . VAL A 1 87 ? -28.838 -12.749 -11.469 1.00 46.53 87 VAL A N 1
ATOM 711 C CA . VAL A 1 87 ? -27.732 -11.875 -11.876 1.00 46.53 87 VAL A CA 1
ATOM 712 C C . VAL A 1 87 ? -27.218 -11.073 -10.679 1.00 46.53 87 VAL A C 1
ATOM 714 O O . VAL A 1 87 ? -26.016 -11.039 -10.446 1.00 46.53 87 VAL A O 1
ATOM 717 N N . ALA A 1 88 ? -28.098 -10.502 -9.852 1.00 44.78 88 ALA A N 1
ATOM 718 C CA . ALA A 1 88 ? -27.689 -9.777 -8.649 1.00 44.78 88 ALA A CA 1
ATOM 719 C C . ALA A 1 88 ? -26.961 -10.673 -7.630 1.00 44.78 88 ALA A C 1
ATOM 721 O O . ALA A 1 88 ? -25.945 -10.257 -7.079 1.00 44.78 88 ALA A O 1
ATOM 722 N N . ALA A 1 89 ? -27.439 -11.898 -7.388 1.00 47.38 89 ALA A N 1
ATOM 723 C CA . ALA A 1 89 ? -26.796 -12.843 -6.472 1.00 47.38 89 ALA A CA 1
ATOM 724 C C . ALA A 1 89 ? -25.435 -13.325 -7.001 1.00 47.38 89 ALA A C 1
ATOM 726 O O . ALA A 1 89 ? -24.470 -13.390 -6.241 1.00 47.38 89 ALA A O 1
ATOM 727 N N . PHE A 1 90 ? -25.340 -13.600 -8.302 1.00 47.09 90 PHE A N 1
ATOM 728 C CA . PHE A 1 90 ? -24.095 -13.975 -8.968 1.00 47.09 90 PHE A CA 1
ATOM 729 C C . PHE A 1 90 ? -23.069 -12.834 -8.940 1.00 47.09 90 PHE A C 1
ATOM 731 O O . PHE A 1 90 ? -21.915 -13.047 -8.573 1.00 47.09 90 PHE A O 1
ATOM 738 N N . LEU A 1 91 ? -23.491 -11.601 -9.239 1.00 43.94 91 LEU A N 1
ATOM 739 C CA . LEU A 1 91 ? -22.641 -10.412 -9.132 1.00 43.94 91 LEU A CA 1
ATOM 740 C C . LEU A 1 91 ? -22.199 -10.155 -7.682 1.00 43.94 91 LEU A C 1
ATOM 742 O O . LEU A 1 91 ? -21.043 -9.809 -7.450 1.00 43.94 91 LEU A O 1
ATOM 746 N N . GLN A 1 92 ? -23.076 -10.386 -6.698 1.00 48.41 92 GLN A N 1
ATOM 747 C CA . GLN A 1 92 ? -22.722 -10.311 -5.277 1.00 48.41 92 GLN A CA 1
ATOM 748 C C . GLN A 1 92 ? -21.709 -11.383 -4.862 1.00 48.41 92 GLN A C 1
ATOM 750 O O . GLN A 1 92 ? -20.868 -11.111 -4.012 1.00 48.41 92 GLN A O 1
ATOM 755 N N . GLU A 1 93 ? -21.762 -12.594 -5.421 1.00 48.72 93 GLU A N 1
ATOM 756 C CA . GLU A 1 93 ? -20.744 -13.619 -5.162 1.00 48.72 93 GLU A CA 1
ATOM 757 C C . GLU A 1 93 ? -19.420 -13.338 -5.869 1.00 48.72 93 GLU A C 1
ATOM 759 O O . GLU A 1 93 ? -18.375 -13.570 -5.265 1.00 48.72 93 GLU A O 1
ATOM 764 N N . LYS A 1 94 ? -19.445 -12.769 -7.080 1.00 47.88 94 LYS A N 1
ATOM 765 C CA . LYS A 1 94 ? -18.236 -12.355 -7.810 1.00 47.88 94 LYS A CA 1
ATOM 766 C C . LYS A 1 94 ? -17.443 -11.278 -7.058 1.00 47.88 94 LYS A C 1
ATOM 768 O O . LYS A 1 94 ? -16.219 -11.302 -7.093 1.00 47.88 94 LYS A O 1
ATOM 773 N N . ASP A 1 95 ? -18.126 -10.378 -6.348 1.00 53.59 95 ASP A N 1
ATOM 774 C CA . ASP A 1 95 ? -17.496 -9.305 -5.564 1.00 53.59 95 ASP A CA 1
ATOM 775 C C . ASP A 1 95 ? -17.194 -9.699 -4.096 1.00 53.59 95 ASP A C 1
ATOM 777 O O . ASP A 1 95 ? -16.545 -8.939 -3.366 1.00 53.59 95 ASP A O 1
ATOM 781 N N . LYS A 1 96 ? -17.601 -10.894 -3.631 1.00 61.19 96 LYS A N 1
ATOM 782 C CA . LYS A 1 96 ? -17.260 -11.364 -2.276 1.00 61.19 96 LYS A CA 1
ATOM 783 C C . LYS A 1 96 ? -15.761 -11.619 -2.161 1.00 61.19 96 LYS A C 1
ATOM 785 O O . LYS A 1 96 ? -15.178 -12.408 -2.893 1.00 61.19 96 LYS A O 1
ATOM 790 N N . GLY A 1 97 ? -15.152 -11.006 -1.150 1.00 74.44 97 GLY A N 1
ATOM 791 C CA . GLY A 1 97 ? -13.728 -11.180 -0.869 1.00 74.44 97 GLY A CA 1
ATOM 792 C C . GLY A 1 97 ? -12.816 -10.332 -1.753 1.00 74.44 97 GLY A C 1
ATOM 793 O O . GLY A 1 97 ? -11.623 -10.618 -1.827 1.00 74.44 97 GLY A O 1
ATOM 794 N N . ILE A 1 98 ? -13.349 -9.279 -2.375 1.00 85.06 98 ILE A N 1
ATOM 795 C CA . ILE A 1 98 ? -12.585 -8.309 -3.157 1.00 85.06 98 ILE A CA 1
ATOM 796 C C . ILE A 1 98 ? -12.513 -6.966 -2.420 1.00 85.06 98 ILE A C 1
ATOM 798 O O . ILE A 1 98 ? -13.464 -6.515 -1.788 1.00 85.06 98 ILE A O 1
ATOM 802 N N . ILE A 1 99 ? -11.362 -6.312 -2.522 1.00 89.19 99 ILE A N 1
ATOM 803 C CA . ILE A 1 99 ? -11.103 -4.935 -2.113 1.00 89.19 99 ILE A CA 1
ATOM 804 C C . ILE A 1 99 ? -10.869 -4.118 -3.382 1.00 89.19 99 ILE A C 1
ATOM 806 O O . ILE A 1 99 ? -9.988 -4.448 -4.177 1.00 89.19 99 ILE A O 1
ATOM 810 N N . ARG A 1 100 ? -11.618 -3.028 -3.564 1.00 90.75 100 ARG A N 1
ATOM 811 C CA . ARG A 1 100 ? -11.357 -2.059 -4.635 1.00 90.75 100 ARG A CA 1
ATOM 812 C C . ARG A 1 100 ? -10.272 -1.095 -4.167 1.00 90.75 100 ARG A C 1
ATOM 814 O O . ARG A 1 100 ? -10.372 -0.526 -3.081 1.00 90.75 100 ARG A O 1
ATOM 821 N N . THR A 1 101 ? -9.226 -0.921 -4.963 1.00 90.19 101 THR A N 1
ATOM 822 C CA . THR A 1 101 ? -8.108 -0.017 -4.669 1.00 90.19 101 THR A CA 1
ATOM 823 C C . THR A 1 101 ? -8.043 1.077 -5.718 1.00 90.19 101 THR A C 1
ATOM 825 O O . THR A 1 101 ? -7.933 0.782 -6.903 1.00 90.19 101 THR A O 1
ATOM 828 N N . GLY A 1 102 ? -8.098 2.341 -5.293 1.00 89.56 102 GLY A N 1
ATOM 829 C CA . GLY A 1 102 ? -8.048 3.482 -6.207 1.00 89.56 102 GLY A CA 1
ATOM 830 C C . GLY A 1 102 ? -6.704 3.586 -6.929 1.00 89.56 102 GLY A C 1
ATOM 831 O O . GLY A 1 102 ? -5.640 3.473 -6.309 1.00 89.56 102 GLY A O 1
ATOM 832 N N . HIS A 1 103 ? -6.737 3.846 -8.235 1.00 87.00 103 HIS A N 1
ATOM 833 C CA . HIS A 1 103 ? -5.517 4.003 -9.026 1.00 87.00 103 HIS A CA 1
ATOM 834 C C . HIS A 1 103 ? -4.691 5.228 -8.605 1.00 87.00 103 HIS A C 1
ATOM 836 O O . HIS A 1 103 ? -3.466 5.161 -8.663 1.00 87.00 103 HIS A O 1
ATOM 842 N N . GLU A 1 104 ? -5.310 6.317 -8.134 1.00 86.56 104 GLU A N 1
ATOM 843 C CA . GLU A 1 104 ? -4.581 7.512 -7.671 1.00 86.56 104 GLU A CA 1
ATOM 844 C C . GLU A 1 104 ? -3.731 7.235 -6.425 1.00 86.56 104 GLU A C 1
ATOM 846 O O . GLU A 1 104 ? -2.538 7.547 -6.402 1.00 86.56 104 GLU A O 1
ATOM 851 N N . LEU A 1 105 ? -4.292 6.544 -5.427 1.00 90.75 105 LEU A N 1
ATOM 852 C CA . LEU A 1 105 ? -3.529 6.050 -4.280 1.00 90.75 105 LEU A CA 1
ATOM 853 C C . LEU A 1 105 ? -2.336 5.204 -4.746 1.00 90.75 105 LEU A C 1
ATOM 855 O O . LEU A 1 105 ? -1.202 5.420 -4.312 1.00 90.75 105 LEU A O 1
ATOM 859 N N . TRP A 1 106 ? -2.574 4.277 -5.677 1.00 90.38 106 TRP A N 1
ATOM 860 C CA . TRP A 1 106 ? -1.527 3.401 -6.197 1.00 90.38 106 TRP A CA 1
ATOM 861 C C . TRP A 1 106 ? -0.442 4.144 -6.984 1.00 90.38 106 TRP A C 1
ATOM 863 O O . TRP A 1 106 ? 0.739 3.813 -6.851 1.00 90.38 106 TRP A O 1
ATOM 873 N N . LYS A 1 107 ? -0.799 5.182 -7.749 1.00 88.06 107 LYS A N 1
ATOM 874 C CA . LYS A 1 107 ? 0.171 6.070 -8.405 1.00 88.06 107 LYS A CA 1
ATOM 875 C C . LYS A 1 107 ? 1.082 6.726 -7.376 1.00 88.06 107 LYS A C 1
ATOM 877 O O . LYS A 1 107 ? 2.297 6.660 -7.535 1.00 88.06 107 LYS A O 1
ATOM 882 N N . VAL A 1 108 ? 0.524 7.290 -6.303 1.00 88.12 108 VAL A N 1
ATOM 883 C CA . VAL A 1 108 ? 1.315 7.947 -5.250 1.00 88.12 108 VAL A CA 1
ATOM 884 C C . VAL A 1 108 ? 2.253 6.957 -4.552 1.00 88.12 108 VAL A C 1
ATOM 886 O O . VAL A 1 108 ? 3.435 7.246 -4.372 1.00 88.12 108 VAL A O 1
ATOM 889 N N . ILE A 1 109 ? 1.764 5.762 -4.214 1.00 86.94 109 ILE A N 1
ATOM 890 C CA . ILE A 1 109 ? 2.559 4.713 -3.553 1.00 86.94 109 ILE A CA 1
ATOM 891 C C . ILE A 1 109 ? 3.738 4.234 -4.416 1.00 86.94 109 ILE A C 1
ATOM 893 O O . ILE A 1 109 ? 4.812 3.934 -3.880 1.00 86.94 109 ILE A O 1
ATOM 897 N N . ASN A 1 110 ? 3.552 4.184 -5.738 1.00 85.38 110 ASN A N 1
ATOM 898 C CA . ASN A 1 110 ? 4.599 3.841 -6.706 1.00 85.38 110 ASN A CA 1
ATOM 899 C C . ASN A 1 110 ? 5.405 5.046 -7.189 1.00 85.38 110 ASN A C 1
ATOM 901 O O . ASN A 1 110 ? 6.204 4.905 -8.110 1.00 85.38 110 ASN A O 1
ATOM 905 N N . ARG A 1 111 ? 5.214 6.223 -6.582 1.00 85.00 111 ARG A N 1
ATOM 906 C CA . ARG A 1 111 ? 5.922 7.460 -6.932 1.00 85.00 111 ARG A CA 1
ATOM 907 C C . ARG A 1 111 ? 5.670 7.930 -8.376 1.00 85.00 111 ARG A C 1
ATOM 909 O O . ARG A 1 111 ? 6.490 8.629 -8.953 1.00 85.00 111 ARG A O 1
ATOM 916 N N . ARG A 1 112 ? 4.522 7.567 -8.953 1.00 84.19 112 ARG A N 1
ATOM 917 C CA . ARG A 1 112 ? 4.080 7.910 -10.320 1.00 84.19 112 ARG A CA 1
ATOM 918 C C . ARG A 1 112 ? 3.053 9.045 -10.354 1.00 84.19 112 ARG A C 1
ATOM 920 O O . ARG A 1 112 ? 2.319 9.195 -11.324 1.00 84.19 112 ARG A O 1
ATOM 927 N N . GLN A 1 113 ? 2.956 9.825 -9.280 1.00 80.50 113 GLN A N 1
ATOM 928 C CA . GLN A 1 113 ? 2.055 10.978 -9.184 1.00 80.50 113 GLN A CA 1
ATOM 929 C C . GLN A 1 113 ? 2.554 12.210 -9.952 1.00 80.50 113 GLN A C 1
ATOM 931 O O . GLN A 1 113 ? 1.835 13.200 -10.038 1.00 80.50 113 GLN A O 1
ATOM 936 N N . PHE A 1 114 ? 3.771 12.163 -10.496 1.00 80.12 114 PHE A N 1
ATOM 937 C CA . PHE A 1 114 ? 4.323 13.200 -11.360 1.00 80.12 114 PHE A CA 1
ATOM 938 C C . PHE A 1 114 ? 4.517 12.634 -12.762 1.00 80.12 114 PHE A C 1
ATOM 940 O O . PHE A 1 114 ? 5.049 11.536 -12.910 1.00 80.12 114 PHE A O 1
ATOM 947 N N . SER A 1 115 ? 4.133 13.394 -13.785 1.00 72.62 115 SER A N 1
ATOM 948 C CA . SER A 1 115 ? 4.698 13.181 -15.121 1.00 72.62 115 SER A CA 1
ATOM 949 C C . SER A 1 115 ? 6.161 13.633 -15.157 1.00 72.62 115 SER A C 1
ATOM 951 O O . SER A 1 115 ? 6.561 14.511 -14.382 1.00 72.62 115 SER A O 1
ATOM 953 N N . ASP A 1 116 ? 6.947 13.073 -16.079 1.00 70.31 116 ASP A N 1
ATOM 954 C CA . ASP A 1 116 ? 8.355 13.447 -16.269 1.00 70.31 116 ASP A CA 1
ATOM 955 C C . ASP A 1 116 ? 8.517 14.952 -16.518 1.00 70.31 116 ASP A C 1
ATOM 957 O O . ASP A 1 116 ? 9.430 15.581 -15.975 1.00 70.31 116 ASP A O 1
ATOM 961 N N . ASP A 1 117 ? 7.588 15.556 -17.264 1.00 70.12 117 ASP A N 1
ATOM 962 C CA . ASP A 1 117 ? 7.567 16.993 -17.542 1.00 70.12 117 ASP A CA 1
ATOM 963 C C . ASP A 1 117 ? 7.224 17.823 -16.301 1.00 70.12 117 ASP A C 1
ATOM 965 O O . ASP A 1 117 ? 7.918 18.799 -16.013 1.00 70.12 117 ASP A O 1
ATOM 969 N N . GLN A 1 118 ? 6.207 17.425 -15.523 1.00 71.62 118 GLN A N 1
ATOM 970 C CA . GLN A 1 118 ? 5.855 18.108 -14.270 1.00 71.62 118 GLN A CA 1
ATOM 971 C C . GLN A 1 118 ? 7.014 18.062 -13.282 1.00 71.62 118 GLN A C 1
ATOM 973 O O . GLN A 1 118 ? 7.382 19.089 -12.713 1.00 71.62 118 GLN A O 1
ATOM 978 N N . LEU A 1 119 ? 7.610 16.883 -13.092 1.00 73.62 119 LEU A N 1
ATOM 979 C CA . LEU A 1 119 ? 8.750 16.731 -12.206 1.00 73.62 119 LEU A CA 1
ATOM 980 C C . LEU A 1 119 ? 9.923 17.568 -12.718 1.00 73.62 119 LEU A C 1
ATOM 982 O O . LEU A 1 119 ? 10.484 18.339 -11.953 1.00 73.62 119 LEU A O 1
ATOM 986 N N . THR A 1 120 ? 10.251 17.506 -14.009 1.00 71.25 120 THR A N 1
ATOM 987 C CA . THR A 1 120 ? 11.339 18.295 -14.608 1.00 71.25 120 THR A CA 1
ATOM 988 C C . THR A 1 120 ? 11.119 19.799 -14.457 1.00 71.25 120 THR A C 1
ATOM 990 O O . THR A 1 120 ? 12.062 20.509 -14.109 1.00 71.25 120 THR A O 1
ATOM 993 N N . GLN A 1 121 ? 9.903 20.298 -14.682 1.00 68.31 121 GLN A N 1
ATOM 994 C CA . GLN A 1 121 ? 9.567 21.713 -14.528 1.00 68.31 121 GLN A CA 1
ATOM 995 C C . GLN A 1 121 ? 9.709 22.158 -13.069 1.00 68.31 121 GLN A C 1
ATOM 997 O O . GLN A 1 121 ? 10.447 23.103 -12.790 1.00 68.31 121 GLN A O 1
ATOM 1002 N N . LEU A 1 122 ? 9.112 21.413 -12.136 1.00 67.12 122 LEU A N 1
ATOM 1003 C CA . LEU A 1 122 ? 9.244 21.660 -10.696 1.00 67.12 122 LEU A CA 1
ATOM 1004 C C . LEU A 1 122 ? 10.710 21.616 -10.245 1.00 67.12 122 LEU A C 1
ATOM 1006 O O . LEU A 1 122 ? 11.137 22.373 -9.379 1.00 67.12 122 LEU A O 1
ATOM 1010 N N . LEU A 1 123 ? 11.502 20.743 -10.867 1.00 66.19 123 LEU A N 1
ATOM 1011 C CA . LEU A 1 123 ? 12.929 20.585 -10.633 1.00 66.19 123 LEU A CA 1
ATOM 1012 C C . LEU A 1 123 ? 13.801 21.681 -11.284 1.00 66.19 123 LEU A C 1
ATOM 1014 O O . LEU A 1 123 ? 14.972 21.793 -10.916 1.00 66.19 123 LEU A O 1
ATOM 1018 N N . ARG A 1 124 ? 13.293 22.468 -12.241 1.00 64.31 124 ARG A N 1
ATOM 1019 C CA . ARG A 1 124 ? 14.030 23.557 -12.919 1.00 64.31 124 ARG A CA 1
ATOM 1020 C C . ARG A 1 124 ? 13.876 24.911 -12.234 1.00 64.31 124 ARG A C 1
ATOM 1022 O O . ARG A 1 124 ? 14.781 25.728 -12.344 1.00 64.31 124 ARG A O 1
ATOM 1029 N N . GLU A 1 125 ? 12.796 25.131 -11.494 1.00 55.91 125 GLU A N 1
ATOM 1030 C CA . GLU A 1 125 ? 12.510 26.373 -10.751 1.00 55.91 125 GLU A CA 1
ATOM 1031 C C . GLU A 1 125 ? 13.389 26.549 -9.487 1.00 55.91 125 GLU A C 1
ATOM 1033 O O . GLU A 1 125 ? 12.998 27.176 -8.505 1.00 55.91 125 GLU A O 1
ATOM 1038 N N . VAL A 1 126 ? 14.599 25.982 -9.489 1.00 53.69 126 VAL A N 1
ATOM 1039 C CA . VAL A 1 126 ? 15.552 26.024 -8.375 1.00 53.69 126 VAL A CA 1
ATOM 1040 C C . VAL A 1 126 ? 16.392 27.295 -8.475 1.00 53.69 126 VAL A C 1
ATOM 1042 O O . VAL A 1 126 ? 17.246 27.409 -9.351 1.00 53.69 126 VAL A O 1
ATOM 1045 N N . ASP A 1 127 ? 16.177 28.224 -7.546 1.00 45.19 127 ASP A N 1
ATOM 1046 C CA . ASP A 1 127 ? 17.056 29.374 -7.330 1.00 45.19 127 ASP A CA 1
ATOM 1047 C C . ASP A 1 127 ? 18.336 28.924 -6.588 1.00 45.19 127 ASP A C 1
ATOM 1049 O O . ASP A 1 127 ? 18.245 28.436 -5.454 1.00 45.19 127 ASP A O 1
ATOM 1053 N N . PRO A 1 128 ? 19.537 29.081 -7.182 1.00 46.41 128 PRO A N 1
ATOM 1054 C CA . PRO A 1 128 ? 20.807 28.739 -6.541 1.00 46.41 128 PRO A CA 1
ATOM 1055 C C . PRO A 1 128 ? 21.088 29.511 -5.240 1.00 46.41 128 PRO A C 1
ATOM 1057 O O . PRO A 1 128 ? 21.955 29.094 -4.474 1.00 46.41 128 PRO A O 1
ATOM 1060 N N . ALA A 1 129 ? 20.402 30.631 -4.986 1.00 41.12 129 ALA A N 1
ATOM 1061 C CA . ALA A 1 129 ? 20.726 31.545 -3.892 1.00 41.12 129 ALA A CA 1
ATOM 1062 C C . ALA A 1 129 ? 20.008 31.254 -2.559 1.00 41.12 129 ALA A C 1
ATOM 1064 O O . ALA A 1 129 ? 20.487 31.697 -1.516 1.00 41.12 129 ALA A O 1
ATOM 1065 N N . THR A 1 130 ? 18.876 30.535 -2.545 1.00 46.72 130 THR A N 1
ATOM 1066 C CA . THR A 1 130 ? 17.982 30.505 -1.362 1.00 46.72 130 THR A CA 1
ATOM 1067 C C . THR A 1 130 ? 17.944 29.192 -0.579 1.00 46.72 130 THR A C 1
ATOM 1069 O O . THR A 1 130 ? 17.374 29.168 0.512 1.00 46.72 130 THR A O 1
ATOM 1072 N N . ASN A 1 131 ? 18.565 28.104 -1.054 1.00 46.41 131 ASN A N 1
ATOM 1073 C CA . ASN A 1 131 ? 18.596 26.792 -0.371 1.00 46.41 131 ASN A CA 1
ATOM 1074 C C . ASN A 1 131 ? 17.209 26.206 0.013 1.00 46.41 131 ASN A C 1
ATOM 1076 O O . ASN A 1 131 ? 17.141 25.192 0.704 1.00 46.41 131 ASN A O 1
ATOM 1080 N N . HIS A 1 132 ? 16.095 26.814 -0.418 1.00 46.84 132 HIS A N 1
ATOM 1081 C CA . HIS A 1 132 ? 14.738 26.433 -0.022 1.00 46.84 132 HIS A CA 1
ATOM 1082 C C . HIS A 1 132 ? 13.978 25.859 -1.217 1.00 46.84 132 HIS A C 1
ATOM 1084 O O . HIS A 1 132 ? 13.365 26.548 -2.025 1.00 46.84 132 HIS A O 1
ATOM 1090 N N . HIS A 1 133 ? 14.058 24.538 -1.298 1.00 53.06 133 HIS A N 1
ATOM 1091 C CA . HIS A 1 133 ? 13.534 23.669 -2.340 1.00 53.06 133 HIS A CA 1
ATOM 1092 C C . HIS A 1 133 ? 11.996 23.734 -2.497 1.00 53.06 133 HIS A C 1
ATOM 1094 O O . HIS A 1 133 ? 11.263 23.612 -1.515 1.00 53.06 133 HIS A O 1
ATOM 1100 N N . PHE A 1 134 ? 11.506 23.845 -3.739 1.00 57.78 134 PHE A N 1
ATOM 1101 C CA . PHE A 1 134 ? 10.147 23.477 -4.197 1.00 57.78 134 PHE A CA 1
ATOM 1102 C C . PHE A 1 134 ? 8.932 24.080 -3.454 1.00 57.78 134 PHE A C 1
ATOM 1104 O O . PHE A 1 134 ? 7.838 23.518 -3.518 1.00 57.78 134 PHE A O 1
ATOM 1111 N N . GLY A 1 135 ? 9.101 25.164 -2.684 1.00 62.44 135 GLY A N 1
ATOM 1112 C CA . GLY A 1 135 ? 8.064 25.655 -1.759 1.00 62.44 135 GLY A CA 1
ATOM 1113 C C . GLY A 1 135 ? 7.760 24.697 -0.590 1.00 62.44 135 GLY A C 1
ATOM 1114 O O . GLY A 1 135 ? 6.800 24.898 0.154 1.00 62.44 135 GLY A O 1
ATOM 1115 N N . LEU A 1 136 ? 8.581 23.655 -0.410 1.00 73.88 136 LEU A N 1
ATOM 1116 C CA . LEU A 1 136 ? 8.442 22.633 0.630 1.00 73.88 136 LEU A CA 1
ATOM 1117 C C . LEU A 1 136 ? 9.324 22.899 1.852 1.00 73.88 136 LEU A C 1
ATOM 1119 O O . LEU A 1 136 ? 9.099 22.272 2.882 1.00 73.88 136 LEU A O 1
ATOM 1123 N N . GLY A 1 137 ? 10.291 23.822 1.771 1.00 75.06 137 GLY A N 1
ATOM 1124 C CA . GLY A 1 137 ? 11.263 24.084 2.843 1.00 75.06 137 GLY A CA 1
ATOM 1125 C C . GLY A 1 137 ? 10.620 24.285 4.220 1.00 75.06 137 GLY A C 1
ATOM 1126 O O . GLY A 1 137 ? 10.935 23.556 5.153 1.00 75.06 137 GLY A O 1
ATOM 1127 N N . GLN A 1 138 ? 9.611 25.158 4.316 1.00 79.12 138 GLN A N 1
ATOM 1128 C CA . GLN A 1 138 ? 8.877 25.369 5.573 1.00 79.12 138 GLN A CA 1
ATOM 1129 C C . GLN A 1 138 ? 8.168 24.101 6.077 1.00 79.12 138 GLN A C 1
ATOM 1131 O O . GLN A 1 138 ? 8.113 23.863 7.281 1.00 79.12 138 GLN A O 1
ATOM 1136 N N . GLN A 1 139 ? 7.630 23.275 5.172 1.00 84.12 139 GLN A N 1
ATOM 1137 C CA . GLN A 1 139 ? 6.976 22.018 5.545 1.00 84.12 139 GLN A CA 1
ATOM 1138 C C . GLN A 1 139 ? 8.005 20.972 6.008 1.00 84.12 139 GLN A C 1
ATOM 1140 O O . GLN A 1 139 ? 7.732 20.236 6.953 1.00 84.12 139 GLN A O 1
ATOM 1145 N N . PHE A 1 140 ? 9.197 20.920 5.401 1.00 83.81 140 PHE A N 1
ATOM 1146 C CA . PHE A 1 140 ? 10.291 20.067 5.873 1.00 83.81 140 PHE A CA 1
ATOM 1147 C C . PHE A 1 140 ? 10.794 20.499 7.252 1.00 83.81 140 PHE A C 1
ATOM 1149 O O . PHE A 1 140 ? 10.895 19.654 8.139 1.00 83.81 140 PHE A O 1
ATOM 1156 N N . ASP A 1 141 ? 11.030 21.793 7.468 1.00 82.62 141 ASP A N 1
ATOM 1157 C CA . ASP A 1 141 ? 11.470 22.321 8.765 1.00 82.62 141 ASP A CA 1
ATOM 1158 C C . ASP A 1 141 ? 10.454 22.027 9.870 1.00 82.62 141 ASP A C 1
ATOM 1160 O O . ASP A 1 141 ? 10.817 21.650 10.987 1.00 82.62 141 ASP A O 1
ATOM 1164 N N . GLN A 1 142 ? 9.165 22.166 9.555 1.00 88.06 142 GLN A N 1
ATOM 1165 C CA . GLN A 1 142 ? 8.087 21.819 10.472 1.00 88.06 142 GLN A CA 1
ATOM 1166 C C . GLN A 1 142 ? 8.117 20.326 10.832 1.00 88.06 142 GLN A C 1
ATOM 1168 O O . GLN A 1 142 ? 8.002 19.977 12.006 1.00 88.06 142 GLN A O 1
ATOM 1173 N N . LEU A 1 143 ? 8.341 19.442 9.857 1.00 88.50 143 LEU A N 1
ATOM 1174 C CA . LEU A 1 143 ? 8.435 18.001 10.105 1.00 88.50 143 LEU A CA 1
ATOM 1175 C C . LEU A 1 143 ? 9.658 17.611 10.930 1.00 88.50 143 LEU A C 1
ATOM 1177 O O . LEU A 1 143 ? 9.555 16.729 11.781 1.00 88.50 143 LEU A O 1
ATOM 1181 N N . ILE A 1 144 ? 10.794 18.277 10.726 1.00 87.94 144 ILE A N 1
ATOM 1182 C CA . ILE A 1 144 ? 11.988 18.070 11.553 1.00 87.94 144 ILE A CA 1
ATOM 1183 C C . ILE A 1 144 ? 11.680 18.437 13.006 1.00 87.94 144 ILE A C 1
ATOM 1185 O O . ILE A 1 144 ? 11.907 17.624 13.901 1.00 87.94 144 ILE A O 1
ATOM 1189 N N . LYS A 1 145 ? 11.076 19.608 13.244 1.00 89.75 145 LYS A N 1
ATOM 1190 C CA . LYS A 1 145 ? 10.675 20.042 14.594 1.00 89.75 145 LYS A CA 1
ATOM 1191 C C . LYS A 1 145 ? 9.691 19.071 15.248 1.00 89.75 145 LYS A C 1
ATOM 1193 O O . LYS A 1 145 ? 9.837 18.746 16.426 1.00 89.75 145 LYS A O 1
ATOM 1198 N N . GLU A 1 146 ? 8.704 18.584 14.500 1.00 90.12 146 GLU A N 1
ATOM 1199 C CA . GLU A 1 146 ? 7.758 17.574 14.991 1.00 90.12 146 GLU A CA 1
ATOM 1200 C C . GLU A 1 146 ? 8.467 16.267 15.366 1.00 90.12 146 GLU A C 1
ATOM 1202 O O . GLU A 1 146 ? 8.188 15.692 16.418 1.00 90.12 146 GLU A O 1
ATOM 1207 N N . ASN A 1 147 ? 9.424 15.816 14.555 1.00 91.00 147 ASN A N 1
ATOM 1208 C CA . ASN A 1 147 ? 10.204 14.613 14.836 1.00 91.00 147 ASN A CA 1
ATOM 1209 C C . ASN A 1 147 ? 11.107 14.766 16.063 1.00 91.00 147 ASN A C 1
ATOM 1211 O O . ASN A 1 147 ? 11.224 13.826 16.849 1.00 91.00 147 ASN A O 1
ATOM 1215 N N . GLU A 1 148 ? 11.698 15.939 16.282 1.00 89.31 148 GLU A N 1
ATOM 1216 C CA . GLU A 1 148 ? 12.453 16.231 17.505 1.00 89.31 148 GLU A CA 1
ATOM 1217 C C . GLU A 1 148 ? 11.564 16.152 18.754 1.00 89.31 148 GLU A C 1
ATOM 1219 O O . GLU A 1 148 ? 11.973 15.604 19.782 1.00 89.31 148 GLU A O 1
ATOM 1224 N N . GLN A 1 149 ? 10.334 16.669 18.676 1.00 89.69 149 GLN A N 1
ATOM 1225 C CA . GLN A 1 149 ? 9.359 16.586 19.766 1.00 89.69 149 GLN A CA 1
ATOM 1226 C C . GLN A 1 149 ? 8.915 15.142 20.019 1.00 89.69 149 GLN A C 1
ATOM 1228 O O . GLN A 1 149 ? 8.927 14.688 21.164 1.00 89.69 149 GLN A O 1
ATOM 1233 N N . LEU A 1 150 ? 8.590 14.397 18.959 1.00 88.12 150 LEU A N 1
ATOM 1234 C CA . LEU A 1 150 ? 8.224 12.983 19.047 1.00 88.12 150 LEU A CA 1
ATOM 1235 C C . LEU A 1 150 ? 9.358 12.152 19.642 1.00 88.12 150 LEU A C 1
ATOM 1237 O O . LEU A 1 150 ? 9.113 11.352 20.541 1.00 88.12 150 LEU A O 1
ATOM 1241 N N . SER A 1 151 ? 10.602 12.390 19.224 1.00 87.06 151 SER A N 1
ATOM 1242 C CA . SER A 1 151 ? 11.770 11.700 19.773 1.00 87.06 151 SER A CA 1
ATOM 1243 C C . SER A 1 151 ? 11.922 11.937 21.277 1.00 87.06 151 SER A C 1
ATOM 1245 O O . SER A 1 151 ? 12.235 10.995 22.003 1.00 87.06 151 SER A O 1
ATOM 1247 N N . LYS A 1 152 ? 11.683 13.162 21.765 1.00 88.75 152 LYS A N 1
ATOM 1248 C CA . LYS A 1 152 ? 11.707 13.473 23.208 1.00 88.75 152 LYS A CA 1
ATOM 1249 C C . LYS A 1 152 ? 10.584 12.767 23.973 1.00 88.75 152 LYS A C 1
ATOM 1251 O O . LYS A 1 152 ? 10.778 12.400 25.126 1.00 88.75 152 LYS A O 1
ATOM 1256 N N . ALA A 1 153 ? 9.437 12.554 23.330 1.00 87.25 153 ALA A N 1
ATOM 1257 C CA . ALA A 1 153 ? 8.284 11.858 23.897 1.00 87.25 153 ALA A CA 1
ATOM 1258 C C . ALA A 1 153 ? 8.332 10.321 23.737 1.00 87.25 153 ALA A C 1
ATOM 1260 O O . ALA A 1 153 ? 7.391 9.639 24.138 1.00 87.25 153 ALA A O 1
ATOM 1261 N N . GLY A 1 154 ? 9.391 9.758 23.137 1.00 84.94 154 GLY A N 1
ATOM 1262 C CA . GLY A 1 154 ? 9.477 8.323 22.829 1.00 84.94 154 GLY A CA 1
ATOM 1263 C C . GLY A 1 154 ? 8.530 7.862 21.709 1.00 84.94 154 GLY A C 1
ATOM 1264 O O . GLY A 1 154 ? 8.252 6.669 21.582 1.00 84.94 154 GLY A O 1
ATOM 1265 N N . GLY A 1 155 ? 8.016 8.800 20.913 1.00 83.00 155 GLY A N 1
ATOM 1266 C CA . GLY A 1 155 ? 7.155 8.552 19.763 1.00 83.00 155 GLY A CA 1
ATOM 1267 C C . GLY A 1 155 ? 7.925 8.092 18.523 1.00 83.00 155 GLY A C 1
ATOM 1268 O O . GLY A 1 155 ? 9.144 8.227 18.420 1.00 83.00 155 GLY A O 1
ATOM 1269 N N . GLN A 1 156 ? 7.193 7.546 17.553 1.00 86.31 156 GLN A N 1
ATOM 1270 C CA . GLN A 1 156 ? 7.751 7.184 16.249 1.00 86.31 156 GLN A CA 1
ATOM 1271 C C . GLN A 1 156 ? 7.869 8.419 15.354 1.00 86.31 156 GLN A C 1
ATOM 1273 O O . GLN A 1 156 ? 6.947 9.228 15.304 1.00 86.31 156 GLN A O 1
ATOM 1278 N N . ALA A 1 157 ? 8.986 8.546 14.635 1.00 88.44 157 ALA A N 1
ATOM 1279 C CA . ALA A 1 157 ? 9.212 9.655 13.715 1.00 88.44 157 ALA A CA 1
ATOM 1280 C C . ALA A 1 157 ? 8.261 9.599 12.509 1.00 88.44 157 ALA A C 1
ATOM 1282 O O . ALA A 1 157 ? 7.994 8.530 11.952 1.00 88.44 157 ALA A O 1
ATOM 1283 N N . LYS A 1 158 ? 7.808 10.774 12.075 1.00 91.81 158 LYS A N 1
ATOM 1284 C CA . LYS A 1 158 ? 7.133 10.979 10.797 1.00 91.81 158 LYS A CA 1
ATOM 1285 C C . LYS A 1 158 ? 8.138 10.869 9.662 1.00 91.81 158 LYS A C 1
ATOM 1287 O O . LYS A 1 158 ? 9.260 11.366 9.760 1.00 91.81 158 LYS A O 1
ATOM 1292 N N . VAL A 1 159 ? 7.721 10.224 8.579 1.00 92.38 159 VAL A N 1
ATOM 1293 C CA . VAL A 1 159 ? 8.563 9.985 7.403 1.00 92.38 159 VAL A CA 1
ATOM 1294 C C . VAL A 1 159 ? 7.853 10.443 6.143 1.00 92.38 159 VAL A C 1
ATOM 1296 O O . VAL A 1 159 ? 6.634 10.365 6.043 1.00 92.38 159 VAL A O 1
ATOM 1299 N N . ILE A 1 160 ? 8.619 10.896 5.164 1.00 90.56 160 ILE A N 1
ATOM 1300 C CA . ILE A 1 160 ? 8.136 11.359 3.873 1.00 90.56 160 ILE A CA 1
ATOM 1301 C C . ILE A 1 160 ? 8.599 10.363 2.820 1.00 90.56 160 ILE A C 1
ATOM 1303 O O . ILE A 1 160 ? 9.779 10.003 2.758 1.00 90.56 160 ILE A O 1
ATOM 1307 N N . ASP A 1 161 ? 7.669 9.910 1.988 1.00 89.25 161 ASP A N 1
ATOM 1308 C CA . ASP A 1 161 ? 8.007 9.178 0.781 1.00 89.25 161 ASP A CA 1
ATOM 1309 C C . ASP A 1 161 ? 8.369 10.151 -0.343 1.00 89.25 161 ASP A C 1
ATOM 1311 O O . ASP A 1 161 ? 7.523 10.893 -0.846 1.00 89.25 161 ASP A O 1
ATOM 1315 N N . LEU A 1 162 ? 9.650 10.159 -0.708 1.00 83.56 162 LEU A N 1
ATOM 1316 C CA . LEU A 1 162 ? 10.196 11.032 -1.738 1.00 83.56 162 LEU A CA 1
ATOM 1317 C C . LEU A 1 162 ? 10.413 10.281 -3.044 1.00 83.56 162 LEU A C 1
ATOM 1319 O O . LEU A 1 162 ? 10.900 9.151 -3.053 1.00 83.56 162 LEU A O 1
ATOM 1323 N N . HIS A 1 163 ? 10.131 10.961 -4.152 1.00 81.25 163 HIS A N 1
ATOM 1324 C CA . HIS A 1 163 ? 10.605 10.533 -5.461 1.00 81.25 163 HIS A CA 1
ATOM 1325 C C . HIS A 1 163 ? 12.150 10.532 -5.482 1.00 81.25 163 HIS A C 1
ATOM 1327 O O . HIS A 1 163 ? 12.738 11.500 -4.984 1.00 81.25 163 HIS A O 1
ATOM 1333 N N . PRO A 1 164 ? 12.831 9.524 -6.069 1.00 79.25 164 PRO A N 1
ATOM 1334 C CA . PRO A 1 164 ? 14.295 9.439 -6.078 1.00 79.25 164 PRO A CA 1
ATOM 1335 C C . PRO A 1 164 ? 14.991 10.707 -6.586 1.00 79.25 164 PRO A C 1
ATOM 1337 O O . PRO A 1 164 ? 16.003 11.127 -6.032 1.00 79.25 164 PRO A O 1
ATOM 1340 N N . GLU A 1 165 ? 14.435 11.355 -7.611 1.00 77.62 165 GLU A N 1
ATOM 1341 C CA . GLU A 1 165 ? 14.975 12.613 -8.153 1.00 77.62 165 GLU A CA 1
ATOM 1342 C C . GLU A 1 165 ? 14.856 13.808 -7.195 1.00 77.62 165 GLU A C 1
ATOM 1344 O O . GLU A 1 165 ? 15.721 14.683 -7.200 1.00 77.62 165 GLU A O 1
ATOM 1349 N N . ILE A 1 166 ? 13.823 13.841 -6.345 1.00 78.81 166 ILE A N 1
ATOM 1350 C CA . ILE A 1 166 ? 13.694 14.854 -5.288 1.00 78.81 166 ILE A CA 1
ATOM 1351 C C . ILE A 1 166 ? 14.697 14.541 -4.175 1.00 78.81 166 ILE A C 1
ATOM 1353 O O . ILE A 1 166 ? 15.427 15.426 -3.736 1.00 78.81 166 ILE A O 1
ATOM 1357 N N . GLU A 1 167 ? 14.782 13.273 -3.758 1.00 78.88 167 GLU A N 1
ATOM 1358 C CA . GLU A 1 167 ? 15.689 12.817 -2.697 1.00 78.88 167 GLU A CA 1
ATOM 1359 C C . GLU A 1 167 ? 17.160 13.134 -3.015 1.00 78.88 167 GLU A C 1
ATOM 1361 O O . GLU A 1 167 ? 17.868 13.642 -2.149 1.00 78.88 167 GLU A O 1
ATOM 1366 N N . LYS A 1 168 ? 17.605 12.935 -4.267 1.00 76.94 168 LYS A N 1
ATOM 1367 C CA . LYS A 1 168 ? 18.972 13.260 -4.735 1.00 76.94 168 LYS A CA 1
ATOM 1368 C C . LYS A 1 168 ? 19.353 14.737 -4.593 1.00 76.94 168 LYS A C 1
ATOM 1370 O O . LYS A 1 168 ? 20.539 15.055 -4.589 1.00 76.94 168 LYS A O 1
ATOM 1375 N N . ARG A 1 169 ? 18.368 15.635 -4.548 1.00 75.19 169 ARG A N 1
ATOM 1376 C CA . ARG A 1 169 ? 18.570 17.091 -4.506 1.00 75.19 169 ARG A CA 1
ATOM 1377 C C . ARG A 1 169 ? 18.450 17.667 -3.102 1.00 75.19 169 ARG A C 1
ATOM 1379 O O . ARG A 1 169 ? 18.771 18.836 -2.913 1.00 75.19 169 ARG A O 1
ATOM 1386 N N . LEU A 1 170 ? 17.986 16.871 -2.139 1.00 72.25 170 LEU A N 1
ATOM 1387 C CA . LEU A 1 170 ? 17.949 17.283 -0.744 1.00 72.25 170 LEU A CA 1
ATOM 1388 C C . LEU A 1 170 ? 19.347 17.189 -0.119 1.00 72.25 170 LEU A C 1
ATOM 1390 O O . LEU A 1 170 ? 20.105 16.267 -0.435 1.00 72.25 170 LEU A O 1
ATOM 1394 N N . PRO A 1 171 ? 19.689 18.082 0.825 1.00 69.44 171 PRO A N 1
ATOM 1395 C CA . PRO A 1 171 ? 20.916 17.943 1.594 1.00 69.44 171 PRO A CA 1
ATOM 1396 C C . PRO A 1 171 ? 20.925 16.610 2.369 1.00 69.44 171 PRO A C 1
ATOM 1398 O O . PRO A 1 171 ? 19.898 16.161 2.884 1.00 69.44 171 PRO A O 1
ATOM 1401 N N . GLY A 1 172 ? 22.085 15.950 2.467 1.00 66.94 172 GLY A N 1
ATOM 1402 C CA . GLY A 1 172 ? 22.176 14.566 2.967 1.00 66.94 172 GLY A CA 1
ATOM 1403 C C . GLY A 1 172 ? 21.669 14.345 4.404 1.00 66.94 172 GLY A C 1
ATOM 1404 O O . GLY A 1 172 ? 21.153 13.273 4.731 1.00 66.94 172 GLY A O 1
ATOM 1405 N N . ASN A 1 173 ? 21.752 15.363 5.262 1.00 69.19 173 ASN A N 1
ATOM 1406 C CA . ASN A 1 173 ? 21.175 15.345 6.611 1.00 69.19 173 ASN A CA 1
ATOM 1407 C C . ASN A 1 173 ? 19.634 15.329 6.604 1.00 69.19 173 ASN A C 1
ATOM 1409 O O . ASN A 1 173 ? 19.046 14.684 7.466 1.00 69.19 173 ASN A O 1
ATOM 1413 N N . PHE A 1 174 ? 18.975 15.961 5.627 1.00 70.06 174 PHE A N 1
ATOM 1414 C CA . PHE A 1 174 ? 17.511 15.940 5.510 1.00 70.06 174 PHE A CA 1
ATOM 1415 C C . PHE A 1 174 ? 17.001 14.562 5.082 1.00 70.06 174 PHE A C 1
ATOM 1417 O O . PHE A 1 174 ? 16.089 14.019 5.705 1.00 70.06 174 PHE A O 1
ATOM 1424 N N . SER A 1 175 ? 17.609 13.967 4.048 1.00 66.81 175 SER A N 1
ATOM 1425 C CA . SER A 1 175 ? 17.183 12.655 3.528 1.00 66.81 175 SER A CA 1
ATOM 1426 C C . SER A 1 175 ? 17.227 11.573 4.616 1.00 66.81 175 SER A C 1
ATOM 1428 O O . SER A 1 175 ? 16.276 10.804 4.764 1.00 66.81 175 SER A O 1
ATOM 1430 N N . THR A 1 176 ? 18.275 11.554 5.443 1.00 71.00 176 THR A N 1
ATOM 1431 C CA . THR A 1 176 ? 18.428 10.549 6.511 1.00 71.00 176 THR A CA 1
ATOM 1432 C C . THR A 1 176 ? 17.476 10.739 7.693 1.00 71.00 176 THR A C 1
ATOM 1434 O O . THR A 1 176 ? 17.124 9.753 8.338 1.00 71.00 176 THR A O 1
ATOM 1437 N N . GLN A 1 177 ? 17.034 11.969 7.973 1.00 74.31 177 GLN A N 1
ATOM 1438 C CA . GLN A 1 177 ? 16.111 12.264 9.076 1.00 74.31 177 GLN A CA 1
ATOM 1439 C C . GLN A 1 177 ? 14.636 12.108 8.693 1.00 74.31 177 GLN A C 1
ATOM 1441 O O . GLN A 1 177 ? 13.808 11.812 9.553 1.00 74.31 177 GLN A O 1
ATOM 1446 N N . LEU A 1 178 ? 14.301 12.327 7.419 1.00 83.19 178 LEU A N 1
ATOM 1447 C CA . LEU A 1 178 ? 12.914 12.431 6.967 1.00 83.19 178 LEU A CA 1
ATOM 1448 C C . LEU A 1 178 ? 12.452 11.255 6.111 1.00 83.19 178 LEU A C 1
ATOM 1450 O O . LEU A 1 178 ? 11.252 11.132 5.893 1.00 83.19 178 LEU A O 1
ATOM 1454 N N . THR A 1 179 ? 13.338 10.387 5.618 1.00 85.06 179 THR A N 1
ATOM 1455 C CA . THR A 1 179 ? 12.944 9.326 4.678 1.00 85.06 179 THR A CA 1
ATOM 1456 C C . THR A 1 179 ? 13.194 7.923 5.218 1.00 85.06 179 THR A C 1
ATOM 1458 O O . THR A 1 179 ? 14.164 7.644 5.922 1.00 85.06 179 THR A O 1
ATOM 1461 N N . ARG A 1 180 ? 12.305 6.999 4.848 1.00 87.19 180 ARG A N 1
ATOM 1462 C CA . ARG A 1 180 ? 12.421 5.565 5.129 1.00 87.19 180 ARG A CA 1
ATOM 1463 C C . ARG A 1 180 ? 11.639 4.781 4.086 1.00 87.19 180 ARG A C 1
ATOM 1465 O O . ARG A 1 180 ? 10.532 5.179 3.713 1.00 87.19 180 ARG A O 1
ATOM 1472 N N . ASP A 1 181 ? 12.173 3.638 3.676 1.00 87.56 181 ASP A N 1
ATOM 1473 C CA . ASP A 1 181 ? 11.452 2.713 2.799 1.00 87.56 181 ASP A CA 1
ATOM 1474 C C . ASP A 1 181 ? 10.238 2.116 3.525 1.00 87.56 181 ASP A C 1
ATOM 1476 O O . ASP A 1 181 ? 10.170 2.103 4.757 1.00 87.56 181 ASP A O 1
ATOM 1480 N N . PHE A 1 182 ? 9.266 1.616 2.770 1.00 91.69 182 PHE A N 1
ATOM 1481 C CA . PHE A 1 182 ? 8.103 0.961 3.358 1.00 91.69 182 PHE A CA 1
ATOM 1482 C C . PHE A 1 182 ? 8.493 -0.306 4.115 1.00 91.69 182 PHE A C 1
ATOM 1484 O O . PHE A 1 182 ? 9.208 -1.173 3.590 1.00 91.69 182 PHE A O 1
ATOM 1491 N N . SER A 1 183 ? 7.976 -0.443 5.335 1.00 91.94 183 SER A N 1
ATOM 1492 C CA . SER A 1 183 ? 8.081 -1.699 6.076 1.00 91.94 183 SER A CA 1
ATOM 1493 C C . SER A 1 183 ? 7.052 -2.716 5.576 1.00 91.94 183 SER A C 1
ATOM 1495 O O . SER A 1 183 ? 6.045 -2.365 4.971 1.00 91.94 183 SER A O 1
ATOM 1497 N N . GLU A 1 184 ? 7.284 -4.001 5.854 1.00 92.44 184 GLU A N 1
ATOM 1498 C CA . GLU A 1 184 ? 6.289 -5.050 5.585 1.00 92.44 184 GLU A CA 1
ATOM 1499 C C . GLU A 1 184 ? 4.944 -4.741 6.252 1.00 92.44 184 GLU A C 1
ATOM 1501 O O . GLU A 1 184 ? 3.896 -4.926 5.643 1.00 92.44 184 GLU A O 1
ATOM 1506 N N . ASN A 1 185 ? 4.978 -4.301 7.513 1.00 94.50 185 ASN A N 1
ATOM 1507 C CA . ASN A 1 185 ? 3.760 -4.057 8.275 1.00 94.50 185 ASN A CA 1
ATOM 1508 C C . ASN A 1 185 ? 3.007 -2.857 7.710 1.00 94.50 185 ASN A C 1
ATOM 1510 O O . ASN A 1 185 ? 1.792 -2.894 7.656 1.00 94.50 185 ASN A O 1
ATOM 1514 N N . GLU A 1 186 ? 3.713 -1.830 7.252 1.00 94.88 186 GLU A N 1
ATOM 1515 C CA . GLU A 1 186 ? 3.110 -0.636 6.669 1.00 94.88 186 GLU A CA 1
ATOM 1516 C C . GLU A 1 186 ? 2.358 -0.932 5.362 1.00 94.88 186 GLU A C 1
ATOM 1518 O O . GLU A 1 186 ? 1.239 -0.460 5.184 1.00 94.88 186 GLU A O 1
ATOM 1523 N N . VAL A 1 187 ? 2.913 -1.776 4.482 1.00 94.44 187 VAL A N 1
ATOM 1524 C CA . VAL A 1 187 ? 2.213 -2.209 3.253 1.00 94.44 187 VAL A CA 1
ATOM 1525 C C . VAL A 1 187 ? 0.997 -3.081 3.586 1.00 94.44 187 VAL A C 1
ATOM 1527 O O . VAL A 1 187 ? -0.077 -2.887 3.019 1.00 94.44 187 VAL A O 1
ATOM 1530 N N . LYS A 1 188 ? 1.112 -3.979 4.575 1.00 94.69 188 LYS A N 1
ATOM 1531 C CA . LYS A 1 188 ? -0.042 -4.753 5.063 1.00 94.69 188 LYS A CA 1
ATOM 1532 C C . LYS A 1 188 ? -1.127 -3.858 5.659 1.00 94.69 188 LYS A C 1
ATOM 1534 O O . LYS A 1 188 ? -2.307 -4.094 5.414 1.00 94.69 188 LYS A O 1
ATOM 1539 N N . SER A 1 189 ? -0.735 -2.834 6.418 1.00 96.50 189 SER A N 1
ATOM 1540 C CA . SER A 1 189 ? -1.640 -1.832 6.984 1.00 96.50 189 SER A CA 1
ATOM 1541 C C . SER A 1 189 ? -2.350 -1.039 5.902 1.00 96.50 189 SER A C 1
ATOM 1543 O O . SER A 1 189 ? -3.547 -0.816 6.025 1.00 96.50 189 SER A O 1
ATOM 1545 N N . LEU A 1 190 ? -1.644 -0.659 4.838 1.00 95.56 190 LEU A N 1
ATOM 1546 C CA . LEU A 1 190 ? -2.226 0.042 3.701 1.00 95.56 190 LEU A CA 1
ATOM 1547 C C . LEU A 1 190 ? -3.353 -0.786 3.070 1.00 95.56 190 LEU A C 1
ATOM 1549 O O . LEU A 1 190 ? -4.478 -0.303 2.978 1.00 95.56 190 LEU A O 1
ATOM 1553 N N . HIS A 1 191 ? -3.074 -2.046 2.715 1.00 94.25 191 HIS A N 1
ATOM 1554 C CA . HIS A 1 191 ? -4.090 -2.969 2.189 1.00 94.25 191 HIS A CA 1
ATOM 1555 C C . HIS A 1 191 ? -5.268 -3.118 3.158 1.00 94.25 191 HIS A C 1
ATOM 1557 O O . HIS A 1 191 ? -6.429 -3.098 2.752 1.00 94.25 191 HIS A O 1
ATOM 1563 N N . ALA A 1 192 ? -4.974 -3.195 4.460 1.00 96.00 192 ALA A N 1
ATOM 1564 C CA . ALA A 1 192 ? -6.000 -3.353 5.475 1.00 96.00 192 ALA A CA 1
ATOM 1565 C C . ALA A 1 192 ? -6.924 -2.140 5.616 1.00 96.00 192 ALA A C 1
ATOM 1567 O O . ALA A 1 192 ? -8.137 -2.308 5.708 1.00 96.00 192 ALA A O 1
ATOM 1568 N N . ILE A 1 193 ? -6.370 -0.928 5.593 1.00 96.62 193 ILE A N 1
ATOM 1569 C CA . ILE A 1 193 ? -7.154 0.309 5.632 1.00 96.62 193 ILE A CA 1
ATOM 1570 C C . ILE A 1 193 ? -8.035 0.441 4.393 1.00 96.62 193 ILE A C 1
ATOM 1572 O O . ILE A 1 193 ? -9.199 0.806 4.529 1.00 96.62 193 ILE A O 1
ATOM 1576 N N . ILE A 1 194 ? -7.526 0.102 3.206 1.00 94.62 194 ILE A N 1
ATOM 1577 C CA . ILE A 1 194 ? -8.332 0.134 1.979 1.00 94.62 194 ILE A CA 1
ATOM 1578 C C . ILE A 1 194 ? -9.488 -0.871 2.087 1.00 94.62 194 ILE A C 1
ATOM 1580 O O . ILE A 1 194 ? -10.625 -0.535 1.763 1.00 94.62 194 ILE A O 1
ATOM 1584 N N . GLY A 1 195 ? -9.240 -2.077 2.606 1.00 93.56 195 GLY A N 1
ATOM 1585 C CA . GLY A 1 195 ? -10.291 -3.066 2.857 1.00 93.56 195 GLY A CA 1
ATOM 1586 C C . GLY A 1 195 ? -11.364 -2.587 3.837 1.00 93.56 195 GLY A C 1
ATOM 1587 O O . GLY A 1 195 ? -12.557 -2.707 3.561 1.00 93.56 195 GLY A O 1
ATOM 1588 N N . ILE A 1 196 ? -10.952 -1.963 4.944 1.00 95.44 196 ILE A N 1
ATOM 1589 C CA . ILE A 1 196 ? -11.880 -1.354 5.905 1.00 95.44 196 ILE A CA 1
ATOM 1590 C C . ILE A 1 196 ? -12.675 -0.224 5.250 1.00 95.44 196 ILE A C 1
ATOM 1592 O O . ILE A 1 196 ? -13.883 -0.151 5.453 1.00 95.44 196 ILE A O 1
ATOM 1596 N N . PHE A 1 197 ? -12.031 0.634 4.456 1.00 94.94 197 PHE A N 1
ATOM 1597 C CA . PHE A 1 197 ? -12.702 1.709 3.727 1.00 94.94 197 PHE A CA 1
ATOM 1598 C C . PHE A 1 197 ? -13.778 1.159 2.784 1.00 94.94 197 PHE A C 1
ATOM 1600 O O . PHE A 1 197 ? -14.908 1.635 2.813 1.00 94.94 197 PHE A O 1
ATOM 1607 N N . ASN A 1 198 ? -13.470 0.109 2.013 1.00 91.88 198 ASN A N 1
ATOM 1608 C CA . ASN A 1 198 ? -14.446 -0.558 1.144 1.00 91.88 198 ASN A CA 1
ATOM 1609 C C . ASN A 1 198 ? -15.660 -1.052 1.940 1.00 91.88 198 ASN A C 1
ATOM 1611 O O . ASN A 1 198 ? -16.798 -0.779 1.569 1.00 91.88 198 ASN A O 1
ATOM 1615 N N . GLN A 1 199 ? -15.417 -1.721 3.068 1.00 91.25 199 GLN A N 1
ATOM 1616 C CA . GLN A 1 199 ? -16.483 -2.244 3.916 1.00 91.25 199 GLN A CA 1
ATOM 1617 C C . GLN A 1 199 ? -17.303 -1.138 4.594 1.00 91.25 199 GLN A C 1
ATOM 1619 O O . GLN A 1 199 ? -18.517 -1.263 4.743 1.00 91.25 199 GLN A O 1
ATOM 1624 N N . ALA A 1 200 ? -16.655 -0.063 5.040 1.00 91.44 200 ALA A N 1
ATOM 1625 C CA . ALA A 1 200 ? -17.331 1.076 5.645 1.00 91.44 200 ALA A CA 1
ATOM 1626 C C . ALA A 1 200 ? -18.185 1.810 4.605 1.00 91.44 200 ALA A C 1
ATOM 1628 O O . ALA A 1 200 ? -19.314 2.183 4.903 1.00 91.44 200 ALA A O 1
ATOM 1629 N N . LYS A 1 201 ? -17.693 1.934 3.371 1.00 88.94 201 LYS A N 1
ATOM 1630 C CA . LYS A 1 201 ? -18.430 2.497 2.241 1.00 88.94 201 LYS A CA 1
ATOM 1631 C C . LYS A 1 201 ? -19.668 1.688 1.874 1.00 88.94 201 LYS A C 1
ATOM 1633 O O . LYS A 1 201 ? -20.738 2.267 1.752 1.00 88.94 201 LYS A O 1
ATOM 1638 N N . GLU A 1 202 ? -19.539 0.369 1.753 1.00 86.81 202 GLU A N 1
ATOM 1639 C CA . GLU A 1 202 ? -20.670 -0.532 1.473 1.00 86.81 202 GLU A CA 1
ATOM 1640 C C . GLU A 1 202 ? -21.782 -0.405 2.527 1.00 86.81 202 GLU A C 1
ATOM 1642 O O . GLU A 1 202 ? -22.962 -0.562 2.229 1.00 86.81 202 GLU A O 1
ATOM 1647 N N . ARG A 1 203 ? -21.403 -0.091 3.769 1.00 88.56 203 ARG A N 1
ATOM 1648 C CA . ARG A 1 203 ? -22.318 0.083 4.904 1.00 88.56 203 ARG A CA 1
ATOM 1649 C C . ARG A 1 203 ? -22.747 1.529 5.142 1.00 88.56 203 ARG A C 1
ATOM 1651 O O . ARG A 1 203 ? -23.400 1.779 6.151 1.00 88.56 203 ARG A O 1
ATOM 1658 N N . GLU A 1 204 ? -22.322 2.465 4.293 1.00 87.81 204 GLU A N 1
ATOM 1659 C CA . GLU A 1 204 ? -22.526 3.909 4.479 1.00 87.81 204 GLU A CA 1
ATOM 1660 C C . GLU A 1 204 ? -22.057 4.418 5.864 1.00 87.81 204 GLU A C 1
ATOM 1662 O O . GLU A 1 204 ? -22.581 5.375 6.426 1.00 87.81 204 GLU A O 1
ATOM 1667 N N . ALA A 1 205 ? -21.036 3.774 6.436 1.00 92.31 205 ALA A N 1
ATOM 1668 C CA . ALA A 1 205 ? -20.521 4.010 7.784 1.00 92.31 205 ALA A CA 1
ATOM 1669 C C . ALA A 1 205 ? -19.318 4.973 7.795 1.00 92.31 205 ALA A C 1
ATOM 1671 O O . ALA A 1 205 ? -18.329 4.744 8.497 1.00 92.31 205 ALA A O 1
ATOM 1672 N N . MET A 1 206 ? -19.371 6.029 6.978 1.00 93.44 206 MET A N 1
ATOM 1673 C CA . MET A 1 206 ? -18.307 7.029 6.858 1.00 93.44 206 MET A CA 1
ATOM 1674 C C . MET A 1 206 ? -18.885 8.437 6.760 1.00 93.44 206 MET A C 1
ATOM 1676 O O . MET A 1 206 ? -19.933 8.644 6.153 1.00 93.44 206 MET A O 1
ATOM 1680 N N . THR A 1 207 ? -18.154 9.417 7.286 1.00 95.31 207 THR A N 1
ATOM 1681 C CA . THR A 1 207 ? -18.544 10.830 7.241 1.00 95.31 207 THR A CA 1
ATOM 1682 C C . THR A 1 207 ? -17.485 11.640 6.513 1.00 95.31 207 THR A C 1
ATOM 1684 O O . THR A 1 207 ? -16.330 11.674 6.943 1.00 95.31 207 THR A O 1
ATOM 1687 N N . TYR A 1 208 ? -17.882 12.328 5.445 1.00 94.62 208 TYR A N 1
ATOM 1688 C CA . TYR A 1 208 ? -17.018 13.265 4.732 1.00 94.62 208 TYR A CA 1
ATOM 1689 C C . TYR A 1 208 ? -17.021 14.642 5.404 1.00 94.62 208 TYR A C 1
ATOM 1691 O O . TYR A 1 208 ? -18.082 15.226 5.632 1.00 94.62 208 TYR A O 1
ATOM 1699 N N . ILE A 1 209 ? -15.834 15.170 5.704 1.00 92.94 209 ILE A N 1
ATO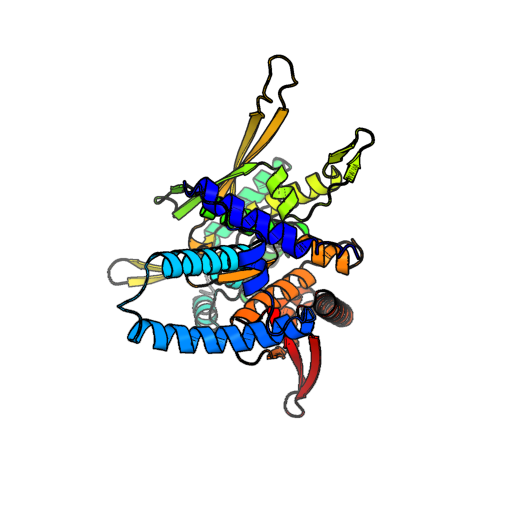M 1700 C CA . ILE A 1 209 ? -15.632 16.492 6.300 1.00 92.94 209 ILE A CA 1
ATOM 1701 C C . ILE A 1 209 ? -15.066 17.428 5.235 1.00 92.94 209 ILE A C 1
ATOM 1703 O O . ILE A 1 209 ? -13.878 17.397 4.911 1.00 92.94 209 ILE A O 1
ATOM 1707 N N . ARG A 1 210 ? -15.937 18.285 4.694 1.00 90.12 210 ARG A N 1
ATOM 1708 C CA . ARG A 1 210 ? -15.626 19.152 3.550 1.00 90.12 210 ARG A CA 1
ATOM 1709 C C . ARG A 1 210 ? -14.537 20.184 3.841 1.00 90.12 210 ARG A C 1
ATOM 1711 O O . ARG A 1 210 ? -13.791 20.510 2.926 1.00 90.12 210 ARG A O 1
ATOM 1718 N N . GLU A 1 211 ? -14.442 20.712 5.066 1.00 90.12 211 GLU A N 1
ATOM 1719 C CA . GLU A 1 211 ? -13.436 21.741 5.383 1.00 90.12 211 GLU A CA 1
ATOM 1720 C C . GLU A 1 211 ? -12.001 21.223 5.267 1.00 90.12 211 GLU A C 1
ATOM 1722 O O . GLU A 1 211 ? -11.098 21.990 4.933 1.00 90.12 211 GLU A O 1
ATOM 1727 N N . TYR A 1 212 ? -11.800 19.930 5.529 1.00 88.00 212 TYR A N 1
ATOM 1728 C CA . TYR A 1 212 ? -10.486 19.292 5.496 1.00 88.00 212 TYR A CA 1
ATOM 1729 C C . TYR A 1 212 ? -10.270 18.423 4.257 1.00 88.00 212 TYR A C 1
ATOM 1731 O O . TYR A 1 212 ? -9.135 18.025 4.014 1.00 88.00 212 TYR A O 1
ATOM 1739 N N . ASP A 1 213 ? -11.322 18.177 3.466 1.00 91.56 213 ASP A N 1
ATOM 1740 C CA . ASP A 1 213 ? -11.316 17.187 2.383 1.00 91.56 213 ASP A CA 1
ATOM 1741 C C . ASP A 1 213 ? -10.869 15.814 2.914 1.00 91.56 213 ASP A C 1
ATOM 1743 O O . ASP A 1 213 ? -9.891 15.224 2.466 1.00 91.56 213 ASP A O 1
ATOM 1747 N N . GLU A 1 214 ? -11.553 15.329 3.955 1.00 94.88 214 GLU A N 1
ATOM 1748 C CA . GLU A 1 214 ? -11.217 14.078 4.642 1.00 94.88 214 GLU A CA 1
ATOM 1749 C C . GLU A 1 214 ? -12.454 13.192 4.823 1.00 94.88 214 GLU A C 1
ATOM 1751 O O . GLU A 1 214 ? -13.527 13.656 5.211 1.00 94.88 214 GLU A O 1
ATOM 1756 N N . TRP A 1 215 ? -12.291 11.886 4.621 1.00 95.50 215 TRP A N 1
ATOM 1757 C CA . TRP A 1 215 ? -13.278 10.878 5.004 1.00 95.50 215 TRP A CA 1
ATOM 1758 C C . TRP A 1 215 ? -12.937 10.315 6.373 1.00 95.50 215 TRP A C 1
ATOM 1760 O O . TRP A 1 215 ? -11.839 9.813 6.585 1.00 95.50 215 TRP A O 1
ATOM 1770 N N . THR A 1 216 ? -13.883 10.359 7.303 1.00 96.81 216 THR A N 1
ATOM 1771 C CA . THR A 1 216 ? -13.726 9.777 8.638 1.00 96.81 216 THR A CA 1
ATOM 1772 C C . THR A 1 216 ? -14.514 8.489 8.765 1.00 96.81 216 THR A C 1
ATOM 1774 O O . THR A 1 216 ? -15.650 8.395 8.303 1.00 96.81 216 THR A O 1
ATOM 1777 N N . LEU A 1 217 ? -13.905 7.495 9.404 1.00 96.50 217 LEU A N 1
ATOM 1778 C CA . LEU A 1 217 ? -14.545 6.221 9.698 1.00 96.50 217 LEU A CA 1
ATOM 1779 C C . LEU A 1 217 ? -14.033 5.654 11.019 1.00 96.50 217 LEU A C 1
ATOM 1781 O O . LEU A 1 217 ? -12.938 5.985 11.481 1.00 96.50 217 LEU A O 1
ATOM 1785 N N . GLU A 1 218 ? -14.834 4.778 11.610 1.00 95.88 218 GLU A N 1
ATOM 1786 C CA . GLU A 1 218 ? -14.511 4.091 12.852 1.00 95.88 218 GLU A CA 1
ATOM 1787 C C . GLU A 1 218 ? -14.665 2.582 12.667 1.00 95.88 218 GLU A C 1
ATOM 1789 O O . GLU A 1 218 ? -15.619 2.116 12.044 1.00 95.88 218 GLU A O 1
ATOM 1794 N N . PHE A 1 219 ? -13.720 1.808 13.196 1.00 95.19 219 PHE A N 1
ATOM 1795 C CA . PHE A 1 219 ? -13.724 0.353 13.074 1.00 95.19 219 PHE A CA 1
ATOM 1796 C C . PHE A 1 219 ? -13.175 -0.338 14.323 1.00 95.19 219 PHE A C 1
ATOM 1798 O O . PHE A 1 219 ? -12.388 0.221 15.091 1.00 95.19 219 PHE A O 1
ATOM 1805 N N . GLU A 1 220 ? -13.569 -1.598 14.508 1.00 94.00 220 GLU A N 1
ATOM 1806 C CA . GLU A 1 220 ? -13.041 -2.441 15.577 1.00 94.00 220 GLU A CA 1
ATOM 1807 C C . GLU A 1 220 ? -11.628 -2.936 15.221 1.00 94.00 220 GLU A C 1
ATOM 1809 O O . GLU A 1 220 ? -11.363 -3.376 14.102 1.00 94.00 220 GLU A O 1
ATOM 1814 N N . MET A 1 221 ? -10.707 -2.957 16.186 1.00 93.50 221 MET A N 1
ATOM 1815 C CA . MET A 1 221 ? -9.341 -3.447 15.958 1.00 93.50 221 MET A CA 1
ATOM 1816 C C . MET A 1 221 ? -9.266 -4.896 15.468 1.00 93.50 221 MET A C 1
ATOM 1818 O O . MET A 1 221 ? -8.307 -5.260 14.787 1.00 93.50 221 MET A O 1
ATOM 1822 N N . SER A 1 222 ? -10.252 -5.729 15.806 1.00 91.75 222 SER A N 1
ATOM 1823 C CA . SER A 1 222 ? -10.332 -7.106 15.314 1.00 91.75 222 SER A CA 1
ATOM 1824 C C . SER A 1 222 ? -10.512 -7.154 13.795 1.00 91.75 222 SER A C 1
ATOM 1826 O O . SER A 1 222 ? -9.797 -7.909 13.144 1.00 91.75 222 SER A O 1
ATOM 1828 N N . GLN A 1 223 ? -11.363 -6.292 13.231 1.00 93.00 223 GLN A N 1
ATOM 1829 C CA . GLN A 1 223 ? -11.559 -6.138 11.787 1.00 93.00 223 GLN A CA 1
ATOM 1830 C C . GLN A 1 223 ? -10.237 -5.767 11.108 1.00 93.00 223 GLN A C 1
ATOM 1832 O O . GLN A 1 223 ? -9.821 -6.410 10.148 1.00 93.00 223 GLN A O 1
ATOM 1837 N N . TYR A 1 224 ? -9.505 -4.801 11.666 1.00 95.94 224 TYR A N 1
ATOM 1838 C CA . TYR A 1 224 ? -8.182 -4.438 11.159 1.00 95.94 224 TYR A CA 1
ATOM 1839 C C . TYR A 1 224 ? -7.190 -5.605 11.166 1.00 95.94 224 TYR A C 1
ATOM 1841 O O . TYR A 1 224 ? -6.462 -5.800 10.195 1.00 95.94 224 TYR A O 1
ATOM 1849 N N . TYR A 1 225 ? -7.178 -6.426 12.217 1.00 94.81 225 TYR A N 1
ATOM 1850 C CA . TYR A 1 225 ? -6.324 -7.614 12.272 1.00 94.81 225 TYR A CA 1
ATOM 1851 C C . TYR A 1 225 ? -6.671 -8.669 11.217 1.00 94.81 225 TYR A C 1
ATOM 1853 O O . TYR A 1 225 ? -5.760 -9.340 10.722 1.00 94.81 225 TYR A O 1
ATOM 1861 N N . GLU A 1 226 ? -7.948 -8.800 10.855 1.00 91.75 226 GLU A N 1
ATOM 1862 C CA . GLU A 1 226 ? -8.394 -9.703 9.789 1.00 91.75 226 GLU A CA 1
ATOM 1863 C C . GLU A 1 226 ? -7.853 -9.255 8.432 1.00 91.75 226 GLU A C 1
ATOM 1865 O O . GLU A 1 226 ? -7.143 -10.025 7.785 1.00 91.75 226 GLU A O 1
ATOM 1870 N N . PHE A 1 227 ? -8.073 -7.994 8.049 1.00 93.19 227 PHE A N 1
ATOM 1871 C CA . PHE A 1 227 ? -7.563 -7.458 6.783 1.00 93.19 227 PHE A CA 1
ATOM 1872 C C . PHE A 1 227 ? -6.027 -7.350 6.732 1.00 93.19 227 PHE A C 1
ATOM 1874 O O . PHE A 1 227 ? -5.403 -7.496 5.677 1.00 93.19 227 PHE A O 1
ATOM 1881 N N . PHE A 1 228 ? -5.375 -7.154 7.882 1.00 93.94 228 PHE A N 1
ATOM 1882 C CA . PHE A 1 228 ? -3.913 -7.222 7.986 1.00 93.94 228 PHE A CA 1
ATOM 1883 C C . PHE A 1 228 ? -3.374 -8.638 7.690 1.00 93.94 228 PHE A C 1
ATOM 1885 O O . PHE A 1 228 ? -2.177 -8.821 7.453 1.00 93.94 228 PHE A O 1
ATOM 1892 N N . GLY A 1 229 ? -4.244 -9.654 7.692 1.00 90.62 229 GLY A N 1
ATOM 1893 C CA . GLY A 1 229 ? -3.904 -11.042 7.400 1.00 90.62 229 GLY A CA 1
ATOM 1894 C C . GLY A 1 229 ? -3.347 -11.795 8.607 1.00 90.62 229 GLY A C 1
ATOM 1895 O O . GLY A 1 229 ? -2.553 -12.725 8.436 1.00 90.62 229 GLY A O 1
ATOM 1896 N N . LEU A 1 230 ? -3.708 -11.402 9.838 1.00 90.50 230 LEU A N 1
ATOM 1897 C CA . LEU A 1 230 ? -3.281 -12.141 11.026 1.00 90.50 230 LEU A CA 1
ATOM 1898 C C . LEU A 1 230 ? -4.039 -13.475 11.136 1.00 90.50 230 LEU A C 1
ATOM 1900 O O . LEU A 1 230 ? -5.271 -13.488 11.131 1.00 90.50 230 LEU A O 1
ATOM 1904 N N . PRO A 1 231 ? -3.340 -14.613 11.297 1.00 85.50 231 PRO A N 1
ATOM 1905 C CA . PRO A 1 231 ? -4.011 -15.877 11.551 1.00 85.50 231 PRO A CA 1
ATOM 1906 C C . PRO A 1 231 ? -4.598 -15.886 12.966 1.00 85.50 231 PRO A C 1
ATOM 1908 O O . PRO A 1 231 ? -3.942 -15.469 13.927 1.00 85.50 231 PRO A O 1
ATOM 1911 N N . LYS A 1 232 ? -5.814 -16.418 13.100 1.00 87.06 232 LYS A N 1
ATOM 1912 C CA . LYS A 1 232 ? -6.363 -16.809 14.400 1.00 87.06 232 LYS A CA 1
ATOM 1913 C C . LYS A 1 232 ? -5.844 -18.201 14.753 1.00 87.06 232 LYS A C 1
ATOM 1915 O O . LYS A 1 232 ? -5.760 -19.067 13.883 1.00 87.06 232 LYS A O 1
ATOM 1920 N N . LYS A 1 233 ? -5.483 -18.405 16.015 1.00 85.38 233 LYS A N 1
ATOM 1921 C CA . LYS A 1 233 ? -5.133 -19.716 16.566 1.00 85.38 233 LYS A CA 1
ATOM 1922 C C . LYS A 1 233 ? -6.179 -20.108 17.589 1.00 85.38 233 LYS A C 1
ATOM 1924 O O . LYS A 1 233 ? -6.605 -19.263 18.372 1.00 85.38 233 LYS A O 1
ATOM 1929 N N . GLU A 1 234 ? -6.593 -21.364 17.546 1.00 86.62 234 GLU A N 1
ATOM 1930 C CA . GLU A 1 234 ? -7.454 -21.934 18.573 1.00 86.62 234 GLU A CA 1
ATOM 1931 C C . GLU A 1 234 ? -6.657 -22.062 19.873 1.00 86.62 234 GLU A C 1
ATOM 1933 O O . GLU A 1 234 ? -5.563 -22.631 19.900 1.00 86.62 234 GLU A O 1
ATOM 1938 N N . GLU A 1 235 ? -7.173 -21.452 20.932 1.00 84.12 235 GLU A N 1
ATOM 1939 C CA . GLU A 1 235 ? -6.595 -21.515 22.267 1.00 84.12 235 GLU A CA 1
ATOM 1940 C C . GLU A 1 235 ? -7.142 -22.726 23.036 1.00 84.12 235 GLU A C 1
ATOM 1942 O O . GLU A 1 235 ? -8.114 -23.366 22.635 1.00 84.12 235 GLU A O 1
ATOM 1947 N N . LYS A 1 236 ? -6.536 -23.043 24.187 1.00 84.19 236 LYS A N 1
ATOM 1948 C CA . LYS A 1 236 ? -6.934 -24.197 25.026 1.00 84.19 236 LYS A CA 1
ATOM 1949 C C . LYS A 1 236 ? -8.393 -24.163 25.494 1.00 84.19 236 LYS A C 1
ATOM 1951 O O . LYS A 1 236 ? -8.921 -25.189 25.906 1.00 84.19 236 LYS A O 1
ATOM 1956 N N . ASP A 1 237 ? -9.008 -22.987 25.485 1.00 79.81 237 ASP A N 1
ATOM 1957 C CA . ASP A 1 237 ? -10.405 -22.761 25.849 1.00 79.81 237 ASP A CA 1
ATOM 1958 C C . ASP A 1 237 ? -11.369 -22.874 24.650 1.00 79.81 237 ASP A C 1
ATOM 1960 O O . ASP A 1 237 ? -12.552 -22.579 24.798 1.00 79.81 237 ASP A O 1
ATOM 1964 N N . GLY A 1 238 ? -10.879 -23.298 23.476 1.00 78.44 238 GLY A N 1
ATOM 1965 C CA . GLY A 1 238 ? -11.658 -23.468 22.245 1.00 78.44 238 GLY A CA 1
ATOM 1966 C C . GLY A 1 238 ? -11.937 -22.162 21.494 1.00 78.44 238 GLY A C 1
ATOM 1967 O O . GLY A 1 238 ? -12.598 -22.174 20.457 1.00 78.44 238 GLY A O 1
ATOM 1968 N N . TYR A 1 239 ? -11.449 -21.017 21.985 1.00 79.75 239 TYR A N 1
ATOM 1969 C CA . TYR A 1 239 ? -11.654 -19.730 21.323 1.00 79.75 239 TYR A CA 1
ATOM 1970 C C . TYR A 1 239 ? -10.498 -19.399 20.381 1.00 79.75 239 TYR A C 1
ATOM 1972 O O . TYR A 1 239 ? -9.326 -19.434 20.754 1.00 79.75 239 TYR A O 1
ATOM 1980 N N . ALA A 1 240 ? -10.828 -18.997 19.154 1.00 83.12 240 ALA A N 1
ATOM 1981 C CA . ALA A 1 240 ? -9.842 -18.551 18.180 1.00 83.12 240 ALA A CA 1
ATOM 1982 C C . ALA A 1 240 ? -9.426 -17.093 18.450 1.00 83.12 240 ALA A C 1
ATOM 1984 O O . ALA A 1 240 ? -10.252 -16.179 18.372 1.00 83.12 240 ALA A O 1
ATOM 1985 N N . ARG A 1 241 ? -8.143 -16.853 18.744 1.00 86.56 241 ARG A N 1
ATOM 1986 C CA . ARG A 1 241 ? -7.598 -15.518 19.050 1.00 86.56 241 ARG A CA 1
ATOM 1987 C C . ARG A 1 241 ? -6.417 -15.161 18.152 1.00 86.56 241 ARG A C 1
ATOM 1989 O O . ARG A 1 241 ? -5.712 -16.028 17.638 1.00 86.56 241 ARG A O 1
ATOM 1996 N N . PHE A 1 242 ? -6.195 -13.862 17.957 1.00 89.25 242 PHE A N 1
ATOM 1997 C CA . PHE A 1 242 ? -4.993 -13.368 17.285 1.00 89.25 242 PHE A CA 1
ATOM 1998 C C . PHE A 1 242 ? -3.795 -13.411 18.232 1.00 89.25 242 PHE A C 1
ATOM 2000 O O . PHE A 1 242 ? -3.896 -12.968 19.375 1.00 89.25 242 PHE A O 1
ATOM 2007 N N . ASP A 1 243 ? -2.639 -13.839 17.730 1.00 88.12 243 ASP A N 1
ATOM 2008 C CA . ASP A 1 243 ? -1.375 -13.781 18.471 1.00 88.12 243 ASP A CA 1
ATOM 2009 C C . ASP A 1 243 ? -1.011 -12.338 18.873 1.00 88.12 243 ASP A C 1
ATOM 2011 O O . ASP A 1 243 ? -0.988 -11.430 18.038 1.00 88.12 243 ASP A O 1
ATOM 2015 N N . THR A 1 244 ? -0.650 -12.137 20.144 1.00 89.19 244 THR A N 1
ATOM 2016 C CA . THR A 1 244 ? -0.246 -10.841 20.712 1.00 89.19 244 THR A CA 1
ATOM 2017 C C . THR A 1 244 ? 0.919 -10.197 19.956 1.00 89.19 244 THR A C 1
ATOM 2019 O O . THR A 1 244 ? 0.928 -8.982 19.753 1.00 89.19 244 THR A O 1
ATOM 2022 N N . ARG A 1 245 ? 1.909 -10.978 19.494 1.00 90.19 245 ARG A N 1
ATOM 2023 C CA . ARG A 1 245 ? 3.043 -10.423 18.729 1.00 90.19 245 ARG A CA 1
ATOM 2024 C C . ARG A 1 245 ? 2.596 -9.921 17.356 1.00 90.19 245 ARG A C 1
ATOM 2026 O O . ARG A 1 245 ? 3.062 -8.879 16.902 1.00 90.19 245 ARG A O 1
ATOM 2033 N N . GLY A 1 246 ? 1.699 -10.642 16.692 1.00 90.81 246 GLY A N 1
ATOM 2034 C CA . GLY A 1 246 ? 1.023 -10.236 15.463 1.00 90.81 246 GLY A CA 1
ATOM 2035 C C . GLY A 1 246 ? 0.231 -8.949 15.652 1.00 90.81 246 GLY A C 1
ATOM 2036 O O . GLY A 1 246 ? 0.431 -8.007 14.892 1.00 90.81 246 GLY A O 1
ATOM 2037 N N . GLN A 1 247 ? -0.577 -8.868 16.712 1.00 93.50 247 GLN A N 1
ATOM 2038 C CA . GLN A 1 247 ? -1.340 -7.663 17.046 1.00 93.50 247 GLN A CA 1
ATOM 2039 C C . GLN A 1 247 ? -0.433 -6.444 17.255 1.00 93.50 247 GLN A C 1
ATOM 2041 O O . GLN A 1 247 ? -0.731 -5.365 16.745 1.00 93.50 247 GLN A O 1
ATOM 2046 N N . ASN A 1 248 ? 0.690 -6.608 17.964 1.00 93.69 248 ASN A N 1
ATOM 2047 C CA . ASN A 1 248 ? 1.659 -5.530 18.169 1.00 93.69 248 ASN A CA 1
ATOM 2048 C C . ASN A 1 248 ? 2.295 -5.082 16.848 1.00 93.69 248 ASN A C 1
ATOM 2050 O O . ASN A 1 248 ? 2.346 -3.887 16.585 1.00 93.69 248 ASN A O 1
ATOM 2054 N N . ARG A 1 249 ? 2.702 -6.020 15.980 1.00 93.19 249 ARG A N 1
ATOM 2055 C CA . ARG A 1 249 ? 3.222 -5.693 14.638 1.00 93.19 249 ARG A CA 1
ATOM 2056 C C . ARG A 1 249 ? 2.197 -4.954 13.780 1.00 93.19 249 ARG A C 1
ATOM 2058 O O . ARG A 1 249 ? 2.560 -3.990 13.114 1.00 93.19 249 ARG A O 1
ATOM 2065 N N . ALA A 1 250 ? 0.935 -5.373 13.825 1.00 95.12 250 ALA A N 1
ATOM 2066 C CA . ALA A 1 250 ? -0.144 -4.720 13.097 1.00 95.12 250 ALA A CA 1
ATOM 2067 C C . ALA A 1 250 ? -0.414 -3.303 13.630 1.00 95.12 250 ALA A C 1
ATOM 2069 O O . ALA A 1 250 ? -0.573 -2.379 12.837 1.00 95.12 250 ALA A O 1
ATOM 2070 N N . ARG A 1 251 ? -0.404 -3.097 14.956 1.00 94.94 251 ARG A N 1
ATOM 2071 C CA . ARG A 1 251 ? -0.501 -1.752 15.557 1.00 94.94 251 ARG A CA 1
ATOM 2072 C C . ARG A 1 251 ? 0.674 -0.870 15.149 1.00 94.94 251 ARG A C 1
ATOM 2074 O O . ARG A 1 251 ? 0.459 0.267 14.755 1.00 94.94 251 ARG A O 1
ATOM 2081 N N . THR A 1 252 ? 1.897 -1.400 15.192 1.00 94.50 252 THR A N 1
ATOM 2082 C CA . THR A 1 252 ? 3.085 -0.687 14.710 1.00 94.50 252 THR A CA 1
ATOM 2083 C C . THR A 1 252 ? 2.941 -0.296 13.243 1.00 94.50 252 THR A C 1
ATOM 2085 O O . THR A 1 252 ? 3.204 0.851 12.920 1.00 94.50 252 THR A O 1
ATOM 2088 N N . GLY A 1 253 ? 2.472 -1.195 12.371 1.00 95.44 253 GLY A N 1
ATOM 2089 C CA . GLY A 1 253 ? 2.221 -0.877 10.961 1.00 95.44 253 GLY A CA 1
ATOM 2090 C C . GLY A 1 253 ? 1.205 0.251 10.765 1.00 95.44 253 GLY A C 1
ATOM 2091 O O . GLY A 1 253 ? 1.435 1.130 9.941 1.00 95.44 253 GLY A O 1
ATOM 2092 N N . LEU A 1 254 ? 0.127 0.270 11.560 1.00 96.31 254 LEU A N 1
ATOM 2093 C CA . LEU A 1 254 ? -0.899 1.315 11.488 1.00 96.31 254 LEU A CA 1
ATOM 2094 C C . LEU A 1 254 ? -0.345 2.687 11.893 1.00 96.31 254 LEU A C 1
ATOM 2096 O O . LEU A 1 254 ? -0.592 3.679 11.214 1.00 96.31 254 LEU A O 1
ATOM 2100 N N . VAL A 1 255 ? 0.427 2.732 12.982 1.00 94.81 255 VAL A N 1
ATOM 2101 C CA . VAL A 1 255 ? 1.081 3.964 13.449 1.00 94.81 255 VAL A CA 1
ATOM 2102 C C . VAL A 1 255 ? 2.145 4.425 12.453 1.00 94.81 255 VAL A C 1
ATOM 2104 O O . VAL A 1 255 ? 2.200 5.609 12.135 1.00 94.81 255 VAL A O 1
ATOM 2107 N N . GLU A 1 256 ? 2.951 3.506 11.912 1.00 94.81 256 GLU A N 1
ATOM 2108 C CA . GLU A 1 256 ? 3.925 3.816 10.859 1.00 94.81 256 GLU A CA 1
ATOM 2109 C C . GLU A 1 256 ? 3.240 4.427 9.629 1.00 94.81 256 GLU A C 1
ATOM 2111 O O . GLU A 1 256 ? 3.689 5.465 9.150 1.00 94.81 256 GLU A O 1
ATOM 2116 N N . LEU A 1 257 ? 2.126 3.838 9.177 1.00 95.88 257 LEU A N 1
ATOM 2117 C CA . LEU A 1 257 ? 1.360 4.335 8.035 1.00 95.88 257 LEU A CA 1
ATOM 2118 C C . LEU A 1 257 ? 0.760 5.724 8.297 1.00 95.88 257 LEU A C 1
ATOM 2120 O O . LEU A 1 257 ? 0.816 6.580 7.421 1.00 95.88 257 LEU A O 1
ATOM 2124 N N . SER A 1 258 ? 0.228 5.973 9.498 1.00 95.69 258 SER A N 1
ATOM 2125 C CA . SER A 1 258 ? -0.296 7.295 9.884 1.00 95.69 258 SER A CA 1
ATOM 2126 C C . SER A 1 258 ? 0.798 8.365 9.974 1.00 95.69 258 SER A C 1
ATOM 2128 O O . SER A 1 258 ? 0.578 9.532 9.648 1.00 95.69 258 SER A O 1
ATOM 2130 N N . ASN A 1 259 ? 2.009 7.958 10.351 1.00 94.38 259 ASN A N 1
ATOM 2131 C CA . ASN A 1 259 ? 3.185 8.820 10.374 1.00 94.38 259 ASN A CA 1
ATOM 2132 C C . ASN A 1 259 ? 3.831 9.005 8.994 1.00 94.38 259 ASN A C 1
ATOM 2134 O O . ASN A 1 259 ? 4.737 9.836 8.856 1.00 94.38 259 ASN A O 1
ATOM 2138 N N . ARG A 1 260 ? 3.387 8.265 7.971 1.00 94.75 260 ARG A N 1
ATOM 2139 C CA . ARG A 1 260 ? 3.883 8.426 6.609 1.00 94.75 260 ARG A CA 1
ATOM 2140 C C . ARG A 1 260 ? 3.171 9.557 5.887 1.00 94.75 260 ARG A C 1
ATOM 2142 O O . ARG A 1 260 ? 1.948 9.673 5.870 1.00 94.75 260 ARG A O 1
ATOM 2149 N N . LYS A 1 261 ? 3.986 10.363 5.222 1.00 93.94 261 LYS A N 1
ATOM 2150 C CA . LYS A 1 261 ? 3.578 11.485 4.395 1.00 93.94 261 LYS A CA 1
ATOM 2151 C C . LYS A 1 261 ? 4.037 11.286 2.959 1.00 93.94 261 LYS A C 1
ATOM 2153 O O . LYS A 1 261 ? 5.051 10.638 2.705 1.00 93.94 261 LYS A O 1
ATOM 2158 N N . PHE A 1 262 ? 3.307 11.880 2.033 1.00 92.38 262 PHE A N 1
ATOM 2159 C CA . PHE A 1 262 ? 3.545 11.813 0.600 1.00 92.38 262 PHE A CA 1
ATOM 2160 C C . PHE A 1 262 ? 3.626 13.221 0.033 1.00 92.38 262 PHE A C 1
ATOM 2162 O O . PHE A 1 262 ? 2.927 14.123 0.499 1.00 92.38 262 PHE A O 1
ATOM 2169 N N . ILE A 1 263 ? 4.469 13.403 -0.981 1.00 87.94 263 ILE A N 1
ATOM 2170 C CA . ILE A 1 263 ? 4.462 14.625 -1.784 1.00 87.94 263 ILE A CA 1
ATOM 2171 C C . ILE A 1 263 ? 3.428 14.458 -2.889 1.00 87.94 263 ILE A C 1
ATOM 2173 O O . ILE A 1 263 ? 3.526 13.521 -3.683 1.00 87.94 263 ILE A O 1
ATOM 2177 N N . ILE A 1 264 ? 2.474 15.379 -2.953 1.00 87.19 264 ILE A N 1
ATOM 2178 C CA . ILE A 1 264 ? 1.391 15.366 -3.935 1.00 87.19 264 ILE A CA 1
ATOM 2179 C C . ILE A 1 264 ? 1.397 16.694 -4.701 1.00 87.19 264 ILE A C 1
ATOM 2181 O O . ILE A 1 264 ? 1.591 17.745 -4.072 1.00 87.19 264 ILE A O 1
ATOM 2185 N N . PRO A 1 265 ? 1.224 16.677 -6.035 1.00 80.44 265 PRO A N 1
ATOM 2186 C CA . PRO A 1 265 ? 0.995 17.899 -6.790 1.00 80.44 265 PRO A CA 1
ATOM 2187 C C . PRO A 1 265 ? -0.392 18.467 -6.470 1.00 80.44 265 PRO A C 1
ATOM 2189 O O . PRO A 1 265 ? -1.383 17.742 -6.412 1.00 80.44 265 PRO A O 1
ATOM 2192 N N . GLU A 1 266 ? -0.465 19.777 -6.283 1.00 77.19 266 GLU A N 1
ATOM 2193 C CA . GLU A 1 266 ? -1.717 20.512 -6.155 1.00 77.19 266 GLU A CA 1
ATOM 2194 C C . GLU A 1 266 ? -1.775 21.578 -7.246 1.00 77.19 266 GLU A C 1
ATOM 2196 O O . GLU A 1 266 ? -0.865 22.403 -7.373 1.00 77.19 266 GLU A O 1
ATOM 2201 N N . GLU A 1 267 ? -2.856 21.552 -8.021 1.00 75.62 267 GLU A N 1
ATOM 2202 C CA . GLU A 1 267 ? -3.137 22.525 -9.072 1.00 75.62 267 GLU A CA 1
ATOM 2203 C C . GLU A 1 267 ? -4.455 23.232 -8.740 1.00 75.62 267 GLU A C 1
ATOM 2205 O O . GLU A 1 267 ? -5.474 22.583 -8.503 1.00 75.62 267 GLU A O 1
ATOM 2210 N N . TYR A 1 268 ? -4.441 24.562 -8.681 1.00 76.06 268 TYR A N 1
ATOM 2211 C CA . TYR A 1 268 ? -5.638 25.365 -8.427 1.00 76.06 268 TYR A CA 1
ATOM 2212 C C . TYR A 1 268 ? -5.535 26.727 -9.108 1.00 76.06 268 TYR A C 1
ATOM 2214 O O . TYR A 1 268 ? -4.445 27.230 -9.374 1.00 76.06 268 TYR A O 1
ATOM 2222 N N . ASN A 1 269 ? -6.684 27.346 -9.369 1.00 76.75 269 ASN A N 1
ATOM 2223 C CA . ASN A 1 269 ? -6.738 28.698 -9.914 1.00 76.75 269 ASN A CA 1
ATOM 2224 C C . ASN A 1 269 ? -6.825 29.708 -8.765 1.00 76.75 269 ASN A C 1
ATOM 2226 O O . ASN A 1 269 ? -7.684 29.592 -7.890 1.00 76.75 269 ASN A O 1
ATOM 2230 N N . GLN A 1 270 ? -5.941 30.701 -8.770 1.00 72.50 270 GLN A N 1
ATOM 2231 C CA . GLN A 1 270 ? -5.957 31.836 -7.857 1.00 72.50 270 GLN A CA 1
ATOM 2232 C C . GLN A 1 270 ? -6.189 33.110 -8.676 1.00 72.50 270 GLN A C 1
ATOM 2234 O O . GLN A 1 270 ? -5.248 33.746 -9.149 1.00 72.50 270 GLN A O 1
ATOM 2239 N N . GLY A 1 271 ? -7.465 33.452 -8.882 1.00 82.06 271 GLY A N 1
ATOM 2240 C CA . GLY A 1 271 ? -7.853 34.447 -9.886 1.00 82.06 271 GLY A CA 1
ATOM 2241 C C . GLY A 1 271 ? -7.524 33.936 -11.291 1.00 82.06 271 GLY A C 1
ATOM 2242 O O . GLY A 1 271 ? -7.853 32.796 -11.613 1.00 82.06 271 GLY A O 1
ATOM 2243 N N . ASP A 1 272 ? -6.823 34.749 -12.081 1.00 82.19 272 ASP A N 1
ATOM 2244 C CA . ASP A 1 272 ? -6.381 34.395 -13.440 1.00 82.19 272 ASP A CA 1
ATOM 2245 C C . ASP A 1 272 ? -5.086 33.563 -13.466 1.00 82.19 272 ASP A C 1
ATOM 2247 O O . ASP A 1 272 ? -4.623 33.148 -14.529 1.00 82.19 272 ASP A O 1
ATOM 2251 N N . VAL A 1 273 ? -4.471 33.319 -12.303 1.00 70.19 273 VAL A N 1
ATOM 2252 C CA . VAL A 1 273 ? -3.212 32.577 -12.205 1.00 70.19 273 VAL A CA 1
ATOM 2253 C C . VAL A 1 273 ? -3.496 31.112 -11.916 1.00 70.19 273 VAL A C 1
ATOM 2255 O O . VAL A 1 273 ? -4.056 30.761 -10.877 1.00 70.19 273 VAL A O 1
ATOM 2258 N N . HIS A 1 274 ? -3.049 30.243 -12.815 1.00 72.88 274 HIS A N 1
ATOM 2259 C CA . HIS A 1 274 ? -3.009 28.811 -12.568 1.00 72.88 274 HIS A CA 1
ATOM 2260 C C . HIS A 1 274 ? -1.773 28.475 -11.725 1.00 72.88 274 HIS A C 1
ATOM 2262 O O . HIS A 1 274 ? -0.639 28.599 -12.189 1.00 72.88 274 HIS A O 1
ATOM 2268 N N . VAL A 1 275 ? -1.986 28.087 -10.470 1.00 65.12 275 VAL A N 1
ATOM 2269 C CA . VAL A 1 275 ? -0.918 27.774 -9.519 1.00 65.12 275 VAL A CA 1
ATOM 2270 C C . VAL A 1 275 ? -0.703 26.268 -9.481 1.00 65.12 275 VAL A C 1
ATOM 2272 O O . VAL A 1 275 ? -1.636 25.513 -9.211 1.00 65.12 275 VAL A O 1
ATOM 2275 N N . LYS A 1 276 ? 0.548 25.845 -9.681 1.00 71.81 276 LYS A N 1
ATOM 2276 C CA . LYS A 1 276 ? 1.006 24.469 -9.464 1.00 71.81 276 LYS A CA 1
ATOM 2277 C C . LYS A 1 276 ? 2.019 24.457 -8.330 1.00 71.81 276 LYS A C 1
ATOM 2279 O O . LYS A 1 276 ? 2.992 25.204 -8.372 1.00 71.81 276 LYS A O 1
ATOM 2284 N N . LYS A 1 277 ? 1.801 23.633 -7.306 1.00 75.56 277 LYS A N 1
ATOM 2285 C CA . LYS A 1 277 ? 2.738 23.509 -6.180 1.00 75.56 277 LYS A CA 1
ATOM 2286 C C . LYS A 1 277 ? 2.779 22.099 -5.615 1.00 75.56 277 LYS A C 1
ATOM 2288 O O . LYS A 1 277 ? 1.912 21.275 -5.890 1.00 75.56 277 LYS A O 1
ATOM 2293 N N . LEU A 1 278 ? 3.782 21.842 -4.783 1.00 80.44 278 LEU A N 1
ATOM 2294 C CA . LEU A 1 278 ? 3.904 20.599 -4.034 1.00 80.44 278 LEU A CA 1
ATOM 2295 C C . LEU A 1 278 ? 3.369 20.767 -2.610 1.00 80.44 278 LEU A C 1
ATOM 2297 O O . LEU A 1 278 ? 3.631 21.769 -1.940 1.00 80.44 278 LEU A O 1
ATOM 2301 N N . LYS A 1 279 ? 2.654 19.753 -2.124 1.00 85.56 279 LYS A N 1
ATOM 2302 C CA . LYS A 1 279 ? 2.217 19.652 -0.728 1.00 85.56 279 LYS A CA 1
ATOM 2303 C C . LYS A 1 279 ? 2.633 18.326 -0.117 1.00 85.56 279 LYS A C 1
ATOM 2305 O O . LYS A 1 279 ? 2.677 17.310 -0.805 1.00 85.56 279 LYS A O 1
ATOM 2310 N N . ILE A 1 280 ? 2.892 18.343 1.187 1.00 88.88 280 ILE A N 1
ATOM 2311 C CA . ILE A 1 280 ? 3.124 17.136 1.974 1.00 88.88 280 ILE A CA 1
ATOM 2312 C C . ILE A 1 280 ? 1.831 16.777 2.710 1.00 88.88 280 ILE A C 1
ATOM 2314 O O . ILE A 1 280 ? 1.379 17.525 3.577 1.00 88.88 280 ILE A O 1
ATOM 2318 N N . ARG A 1 281 ? 1.247 15.623 2.382 1.00 91.69 281 ARG A N 1
ATOM 2319 C CA . ARG A 1 281 ? -0.017 15.134 2.960 1.00 91.69 281 ARG A CA 1
ATOM 2320 C C . ARG A 1 281 ? 0.139 13.743 3.563 1.00 91.69 281 ARG A C 1
ATOM 2322 O O . ARG A 1 281 ? 0.980 12.966 3.117 1.00 91.69 281 ARG A O 1
ATOM 2329 N N . SER A 1 282 ? -0.638 13.445 4.598 1.00 93.75 282 SER A N 1
ATOM 2330 C CA . SER A 1 282 ? -0.711 12.106 5.197 1.00 93.75 282 SER A CA 1
ATOM 2331 C C . SER A 1 282 ? -1.850 11.330 4.541 1.00 93.75 282 SER A C 1
ATOM 2333 O O . SER A 1 282 ? -2.902 11.909 4.303 1.00 93.75 282 SER A O 1
ATOM 2335 N N . LEU A 1 283 ? -1.663 10.035 4.270 1.00 94.81 283 LEU A N 1
ATOM 2336 C CA . LEU A 1 283 ? -2.758 9.198 3.755 1.00 94.81 283 LEU A CA 1
ATOM 2337 C C . LEU A 1 283 ? -3.863 9.038 4.798 1.00 94.81 283 LEU A C 1
ATOM 2339 O O . LEU A 1 283 ? -5.039 9.193 4.484 1.00 94.81 283 LEU A O 1
ATOM 2343 N N . ILE A 1 284 ? -3.461 8.711 6.028 1.00 96.56 284 ILE A N 1
ATOM 2344 C CA . ILE A 1 284 ? -4.370 8.549 7.155 1.00 96.56 284 ILE A CA 1
ATOM 2345 C C . ILE A 1 284 ? -3.901 9.345 8.363 1.00 96.56 284 ILE A C 1
ATOM 2347 O O . ILE A 1 284 ? -2.699 9.534 8.570 1.00 96.56 284 ILE A O 1
ATOM 2351 N N . ASP A 1 285 ? -4.852 9.703 9.212 1.00 95.50 285 ASP A N 1
ATOM 2352 C CA . ASP A 1 285 ? -4.594 10.237 10.543 1.00 95.50 285 ASP A CA 1
ATOM 2353 C C . ASP A 1 285 ? -5.405 9.468 11.589 1.00 95.50 285 ASP A C 1
ATOM 2355 O O . ASP A 1 285 ? -6.602 9.232 11.414 1.00 95.50 285 ASP A O 1
ATOM 2359 N N . ILE A 1 286 ? -4.758 9.052 12.678 1.00 95.81 286 ILE A N 1
ATOM 2360 C CA . ILE A 1 286 ? -5.432 8.373 13.791 1.00 95.81 286 ILE A CA 1
ATOM 2361 C C . ILE A 1 286 ? -6.002 9.453 14.707 1.00 95.81 286 ILE A C 1
ATOM 2363 O O . ILE A 1 286 ? -5.268 10.089 15.459 1.00 95.81 286 ILE A O 1
ATOM 2367 N N . LYS A 1 287 ? -7.322 9.647 14.658 1.00 94.38 287 LYS A N 1
ATOM 2368 C CA . LYS A 1 287 ? -8.008 10.685 15.437 1.00 94.38 287 LYS A CA 1
ATOM 2369 C C . LYS A 1 287 ? -8.259 10.246 16.874 1.00 94.38 287 LYS A C 1
ATOM 2371 O O . LYS A 1 287 ? -8.105 11.042 17.794 1.00 94.38 287 LYS A O 1
ATOM 2376 N N . GLU A 1 288 ? -8.655 8.989 17.068 1.00 93.06 288 GLU A N 1
ATOM 2377 C CA . GLU A 1 288 ? -9.035 8.476 18.385 1.00 93.06 288 GLU A CA 1
ATOM 2378 C C . GLU A 1 288 ? -8.828 6.961 18.493 1.00 93.06 288 GLU A C 1
ATOM 2380 O O . GLU A 1 288 ? -9.019 6.220 17.528 1.00 93.06 288 GLU A O 1
ATOM 2385 N N . ILE A 1 289 ? -8.467 6.503 19.694 1.00 91.19 289 ILE A N 1
ATOM 2386 C CA . ILE A 1 289 ? -8.501 5.092 20.088 1.00 91.19 289 ILE A CA 1
ATOM 2387 C C . ILE A 1 289 ? -9.386 4.994 21.332 1.00 91.19 289 ILE A C 1
ATOM 2389 O O . ILE A 1 289 ? -9.006 5.489 22.394 1.00 91.19 289 ILE A O 1
ATOM 2393 N N . SER A 1 290 ? -10.539 4.342 21.207 1.00 89.25 290 SER A N 1
ATOM 2394 C CA . SER A 1 290 ? -11.553 4.238 22.260 1.00 89.25 290 SER A CA 1
ATOM 2395 C C . SER A 1 290 ? -11.798 2.780 22.677 1.00 89.25 290 SER A C 1
ATOM 2397 O O . SER A 1 290 ? -11.440 1.825 21.980 1.00 89.25 290 SER A O 1
ATOM 2399 N N . GLU A 1 291 ? -12.387 2.584 23.861 1.00 88.00 291 GLU A N 1
ATOM 2400 C CA . GLU A 1 291 ? -12.878 1.281 24.324 1.00 88.00 291 GLU A CA 1
ATOM 2401 C C . GLU A 1 291 ? -14.402 1.303 24.373 1.00 88.00 291 GLU A C 1
ATOM 2403 O O . GLU A 1 291 ? -14.991 2.072 25.129 1.00 88.00 291 GLU A O 1
ATOM 2408 N N . HIS A 1 292 ? -15.043 0.443 23.588 1.00 80.62 292 HIS A N 1
ATOM 2409 C CA . HIS A 1 292 ? -16.491 0.292 23.576 1.00 80.62 292 HIS A CA 1
ATOM 2410 C C . HIS A 1 292 ? -16.888 -0.951 24.369 1.00 80.62 292 HIS A C 1
ATOM 2412 O O . HIS A 1 292 ? -16.257 -2.006 24.295 1.00 80.62 292 HIS A O 1
ATOM 2418 N N . THR A 1 293 ? -17.944 -0.834 25.165 1.00 75.25 293 THR A N 1
ATOM 2419 C CA . THR A 1 293 ? -18.516 -1.953 25.914 1.00 75.25 293 THR A CA 1
ATOM 2420 C C . THR A 1 293 ? -19.599 -2.622 25.085 1.00 75.25 293 THR A C 1
ATOM 2422 O O . THR A 1 293 ? -20.630 -2.015 24.798 1.00 75.25 293 THR A O 1
ATOM 2425 N N . LYS A 1 294 ? -19.400 -3.892 24.731 1.00 62.53 294 LYS A N 1
ATOM 2426 C CA . LYS A 1 294 ? -20.414 -4.699 24.057 1.00 62.53 294 LYS A CA 1
ATOM 2427 C C . LYS A 1 294 ? -21.173 -5.520 25.095 1.00 62.53 294 LYS A C 1
ATOM 2429 O O . LYS A 1 294 ? -20.611 -6.417 25.726 1.00 62.53 294 LYS A O 1
ATOM 2434 N N . HIS A 1 295 ? -22.457 -5.219 25.266 1.00 55.59 295 HIS A N 1
ATOM 2435 C CA . HIS A 1 295 ? -23.347 -6.051 26.071 1.00 55.59 295 HIS A CA 1
ATOM 2436 C C . HIS A 1 295 ? -23.658 -7.334 25.301 1.00 55.59 295 HIS A C 1
ATOM 2438 O O . HIS A 1 295 ? -24.328 -7.305 24.270 1.00 55.59 295 HIS A O 1
ATOM 2444 N N . GLN A 1 296 ? -23.158 -8.468 25.789 1.00 54.16 296 GLN A N 1
ATOM 2445 C CA . GLN A 1 296 ? -23.621 -9.765 25.309 1.00 54.16 296 GLN A CA 1
ATOM 2446 C C . GLN A 1 296 ? -24.959 -10.068 25.990 1.00 54.16 296 GLN A C 1
ATOM 2448 O O . GLN A 1 296 ? -25.091 -9.960 27.209 1.00 54.16 296 GLN A O 1
ATOM 2453 N N . GLY A 1 297 ? -25.987 -10.340 25.186 1.00 47.16 297 GLY A N 1
ATOM 2454 C CA . GLY A 1 297 ? -27.357 -10.506 25.662 1.00 47.16 297 GLY A CA 1
ATOM 2455 C C . GLY A 1 297 ? -27.505 -11.600 26.728 1.00 47.16 297 GLY A C 1
ATOM 2456 O O . GLY A 1 297 ? -26.920 -12.672 26.611 1.00 47.16 297 GLY A O 1
ATOM 2457 N N . LYS A 1 298 ? -28.390 -11.310 27.696 1.00 44.75 298 LYS A N 1
ATOM 2458 C CA . LYS A 1 298 ? -28.759 -12.031 28.936 1.00 44.75 298 LYS A CA 1
ATOM 2459 C C . LYS A 1 298 ? -27.903 -11.706 30.171 1.00 44.75 298 LYS A C 1
ATOM 2461 O O . LYS A 1 298 ? -26.934 -12.383 30.480 1.00 44.75 298 LYS A O 1
ATOM 2466 N N . ALA A 1 299 ? -28.389 -10.687 30.888 1.00 47.97 299 ALA A N 1
ATOM 2467 C CA . ALA A 1 299 ? -28.328 -10.329 32.317 1.00 47.97 299 ALA A CA 1
ATOM 2468 C C . ALA A 1 299 ? -27.047 -10.511 33.167 1.00 47.97 299 ALA A C 1
ATOM 2470 O O . ALA A 1 299 ? -26.881 -9.733 34.096 1.00 47.97 299 ALA A O 1
ATOM 2471 N N . TYR A 1 300 ? -26.143 -11.455 32.903 1.00 47.31 300 TYR A N 1
ATOM 2472 C CA . TYR A 1 300 ? -24.994 -11.747 33.777 1.00 47.31 300 TYR A CA 1
ATOM 2473 C C . TYR A 1 300 ? -23.780 -12.331 33.028 1.00 47.31 300 TYR A C 1
ATOM 2475 O O . TYR A 1 300 ? -23.085 -13.200 33.550 1.00 47.31 300 TYR A O 1
ATOM 2483 N N . GLN A 1 301 ? -23.494 -11.879 31.804 1.00 49.69 301 GLN A N 1
ATOM 2484 C CA . GLN A 1 301 ? -22.252 -12.246 31.111 1.00 49.69 301 GLN A CA 1
ATOM 2485 C C . GLN A 1 301 ? -21.315 -11.047 30.959 1.00 49.69 301 GLN A C 1
ATOM 2487 O O . GLN A 1 301 ? -21.754 -9.913 30.771 1.00 49.69 301 GLN A O 1
ATOM 2492 N N . ALA A 1 302 ? -20.018 -11.322 31.127 1.00 51.84 302 ALA A N 1
ATOM 2493 C CA . ALA A 1 302 ? -18.939 -10.348 31.213 1.00 51.84 302 ALA A CA 1
ATOM 2494 C C . ALA A 1 302 ? -19.017 -9.281 30.109 1.00 51.84 302 ALA A C 1
ATOM 2496 O O . ALA A 1 302 ? -19.209 -9.591 28.933 1.00 51.84 302 ALA A O 1
ATOM 2497 N N . ILE A 1 303 ? -18.837 -8.017 30.499 1.00 56.72 303 ILE A N 1
ATOM 2498 C CA . ILE A 1 303 ? -18.768 -6.884 29.575 1.00 56.72 303 ILE A CA 1
ATOM 2499 C C . ILE A 1 303 ? -17.532 -7.079 28.694 1.00 56.72 303 ILE A C 1
ATOM 2501 O O . ILE A 1 303 ? -16.400 -6.918 29.155 1.00 56.72 303 ILE A O 1
ATOM 2505 N N . ALA A 1 304 ? -17.737 -7.434 27.426 1.00 63.22 304 ALA A N 1
ATOM 2506 C CA . ALA A 1 304 ? -16.647 -7.506 26.469 1.00 63.22 304 ALA A CA 1
ATOM 2507 C C . ALA A 1 304 ? -16.265 -6.076 26.074 1.00 63.22 304 ALA A C 1
ATOM 2509 O O . ALA A 1 304 ? -17.072 -5.350 25.493 1.00 63.22 304 ALA A O 1
ATOM 2510 N N . LYS A 1 305 ? -15.043 -5.661 26.412 1.00 74.00 305 LYS A N 1
ATOM 2511 C CA . LYS A 1 305 ? -14.474 -4.399 25.937 1.00 74.00 305 LYS A CA 1
ATOM 2512 C C . LYS A 1 305 ? -13.820 -4.620 24.578 1.00 74.00 305 LYS A C 1
ATOM 2514 O O . LYS A 1 305 ? -12.874 -5.402 24.475 1.00 74.00 305 LYS A O 1
ATOM 2519 N N . THR A 1 306 ? -14.306 -3.936 23.551 1.00 82.12 306 THR A N 1
ATOM 2520 C CA . THR A 1 306 ? -13.704 -3.914 22.216 1.00 82.12 306 THR A CA 1
ATOM 2521 C C . THR A 1 306 ? -12.952 -2.607 22.021 1.00 82.12 306 THR A C 1
ATOM 2523 O O . THR A 1 306 ? -13.402 -1.546 22.444 1.00 82.12 306 THR A O 1
ATOM 2526 N N . LYS A 1 307 ? -11.772 -2.672 21.399 1.00 89.44 307 LYS A N 1
ATOM 2527 C CA . LYS A 1 307 ? -11.007 -1.470 21.050 1.00 89.44 307 LYS A CA 1
ATOM 2528 C C . LYS A 1 307 ? -11.424 -0.993 19.674 1.00 89.44 307 LYS A C 1
ATOM 2530 O O . LYS A 1 307 ? -11.378 -1.778 18.726 1.00 89.44 307 LYS A O 1
ATOM 2535 N N . HIS A 1 308 ? -11.794 0.271 19.593 1.00 93.56 308 HIS A N 1
ATOM 2536 C CA . HIS A 1 308 ? -12.189 0.947 18.373 1.00 93.56 308 HIS A CA 1
ATOM 2537 C C . HIS A 1 308 ? -11.134 1.985 18.005 1.00 93.56 308 HIS A C 1
ATOM 2539 O O . HIS A 1 308 ? -10.463 2.544 18.875 1.00 93.56 308 HIS A O 1
ATOM 2545 N N . ILE A 1 309 ? -10.947 2.194 16.706 1.00 95.81 309 ILE A N 1
ATOM 2546 C CA . ILE A 1 309 ? -10.099 3.261 16.184 1.00 95.81 309 ILE A CA 1
ATOM 2547 C C . ILE A 1 309 ? -10.922 4.101 15.228 1.00 95.81 309 ILE A C 1
ATOM 2549 O O . ILE A 1 309 ? -11.548 3.572 14.309 1.00 95.81 309 ILE A O 1
ATOM 2553 N N . LYS A 1 310 ? -10.854 5.415 15.428 1.00 96.69 310 LYS A N 1
ATOM 2554 C CA . LYS A 1 310 ? -11.338 6.414 14.487 1.00 96.69 310 LYS A CA 1
ATOM 2555 C C . LYS A 1 310 ? -10.162 6.966 13.699 1.00 96.69 310 LYS A C 1
ATOM 2557 O O . LYS A 1 310 ? -9.205 7.481 14.285 1.00 96.69 310 LYS A O 1
ATOM 2562 N N . ILE A 1 311 ? -10.248 6.884 12.379 1.00 97.44 311 ILE A N 1
ATOM 2563 C CA . ILE A 1 311 ? -9.262 7.471 11.471 1.00 97.44 311 ILE A CA 1
ATOM 2564 C C . ILE A 1 311 ? -9.918 8.500 10.560 1.00 97.44 311 ILE A C 1
ATOM 2566 O O . ILE A 1 311 ? -11.135 8.475 10.352 1.00 97.44 311 ILE A O 1
ATOM 2570 N N . SER A 1 312 ? -9.098 9.369 9.981 1.00 97.38 312 SER A N 1
ATOM 2571 C CA . SER A 1 312 ? -9.432 10.033 8.728 1.00 97.38 312 SER A CA 1
ATOM 2572 C C . SER A 1 312 ? -8.544 9.539 7.590 1.00 97.38 312 SER A C 1
ATOM 2574 O O . SER A 1 312 ? -7.423 9.088 7.827 1.00 97.38 312 SER A O 1
ATOM 2576 N N . ILE A 1 313 ? -9.073 9.593 6.371 1.00 96.56 313 ILE A N 1
ATOM 2577 C CA . ILE A 1 313 ? -8.373 9.347 5.113 1.00 96.56 313 ILE A CA 1
ATOM 2578 C C . ILE A 1 313 ? -8.485 10.625 4.286 1.00 96.56 313 ILE A C 1
ATOM 2580 O O . ILE A 1 313 ? -9.591 11.124 4.070 1.00 96.56 313 ILE A O 1
ATOM 2584 N N . ASP A 1 314 ? -7.353 11.152 3.834 1.00 94.69 314 ASP A N 1
ATOM 2585 C CA . ASP A 1 314 ? -7.311 12.366 3.016 1.00 94.69 314 ASP A CA 1
ATOM 2586 C C . ASP A 1 314 ? -7.935 12.095 1.630 1.00 94.69 314 ASP A C 1
ATOM 2588 O O . ASP A 1 314 ? -7.602 11.117 0.947 1.00 94.69 314 ASP A O 1
ATOM 2592 N N . GLY A 1 315 ? -8.887 12.944 1.237 1.00 91.75 315 GLY A N 1
ATOM 2593 C CA . GLY A 1 315 ? -9.738 12.783 0.060 1.00 91.75 315 GLY A CA 1
ATOM 2594 C C . GLY A 1 315 ? -8.962 12.719 -1.251 1.00 91.75 315 GLY A C 1
ATOM 2595 O O . GLY A 1 315 ? -9.380 12.017 -2.173 1.00 91.75 315 GLY A O 1
ATOM 2596 N N . ILE A 1 316 ? -7.774 13.331 -1.317 1.00 90.00 316 ILE A N 1
ATOM 2597 C CA . ILE A 1 316 ? -6.931 13.308 -2.519 1.00 90.00 316 ILE A CA 1
ATOM 2598 C C . ILE A 1 316 ? -6.507 11.889 -2.921 1.00 90.00 316 ILE A C 1
ATOM 2600 O O . ILE A 1 316 ? -6.340 11.604 -4.105 1.00 90.00 316 ILE A O 1
ATOM 2604 N N . PHE A 1 317 ? -6.372 10.978 -1.951 1.00 91.25 317 PHE A N 1
ATOM 2605 C CA . PHE A 1 317 ? -6.012 9.580 -2.199 1.00 91.25 317 PHE A CA 1
ATOM 2606 C C . PHE A 1 317 ? -7.212 8.719 -2.606 1.00 91.25 317 PHE A C 1
ATOM 2608 O O . PHE A 1 317 ? -7.037 7.609 -3.104 1.00 91.25 317 PHE A O 1
ATOM 2615 N N . LEU A 1 318 ? -8.426 9.224 -2.395 1.00 89.88 318 LEU A N 1
ATOM 2616 C CA . LEU A 1 318 ? -9.686 8.581 -2.768 1.00 89.88 318 LEU A CA 1
ATOM 2617 C C . LEU A 1 318 ? -10.290 9.197 -4.037 1.00 89.88 318 LEU A C 1
ATOM 2619 O O . LEU A 1 318 ? -11.413 8.862 -4.419 1.00 89.88 318 LEU A O 1
ATOM 2623 N N . LYS A 1 319 ? -9.549 10.090 -4.700 1.00 85.38 319 LYS A N 1
ATOM 2624 C CA . LYS A 1 319 ? -9.964 10.725 -5.945 1.00 85.38 319 LYS A CA 1
ATOM 2625 C C . LYS A 1 319 ? -10.300 9.670 -7.003 1.00 85.38 319 LYS A C 1
ATOM 2627 O O . LYS A 1 319 ? -9.534 8.733 -7.222 1.00 85.38 319 LYS A O 1
ATOM 2632 N N . ASP A 1 320 ? -11.459 9.845 -7.635 1.00 82.62 320 ASP A N 1
ATOM 2633 C CA . ASP A 1 320 ? -12.005 8.984 -8.691 1.00 82.62 320 ASP A CA 1
ATOM 2634 C C . ASP A 1 320 ? -12.117 7.498 -8.302 1.00 82.62 320 ASP A C 1
ATOM 2636 O O . ASP A 1 320 ? -12.211 6.631 -9.165 1.00 82.62 320 ASP A O 1
ATOM 2640 N N . PHE A 1 321 ? -12.142 7.176 -7.001 1.00 86.31 321 PHE A N 1
ATOM 2641 C CA . PHE A 1 321 ? -12.187 5.794 -6.514 1.00 86.31 321 PHE A CA 1
ATOM 2642 C C . PHE A 1 321 ? -13.394 5.002 -7.047 1.00 86.31 321 PHE A C 1
ATOM 2644 O O . PHE A 1 321 ? -13.316 3.784 -7.178 1.00 86.31 321 PHE A O 1
ATOM 2651 N N . GLU A 1 322 ? -14.506 5.673 -7.367 1.00 82.00 322 GLU A N 1
ATOM 2652 C CA . GLU A 1 322 ? -15.687 5.033 -7.965 1.00 82.00 322 GLU A CA 1
ATOM 2653 C C . GLU A 1 322 ? -15.454 4.564 -9.399 1.00 82.00 322 GLU A C 1
ATOM 2655 O O . GLU A 1 322 ? -15.946 3.506 -9.784 1.00 82.00 322 GLU A O 1
ATOM 2660 N N . GLN A 1 323 ? -14.744 5.364 -10.200 1.00 84.44 323 GLN A N 1
ATOM 2661 C CA . GLN A 1 323 ? -14.581 5.115 -11.633 1.00 84.44 323 GLN A CA 1
ATOM 2662 C C . GLN A 1 323 ? -13.236 4.469 -11.976 1.00 84.44 323 GLN A C 1
ATOM 2664 O O . GLN A 1 323 ? -13.103 3.862 -13.033 1.00 84.44 323 GLN A O 1
ATOM 2669 N N . ASN A 1 324 ? -12.234 4.628 -11.112 1.00 86.69 324 ASN A N 1
ATOM 2670 C CA . ASN A 1 324 ? -10.841 4.325 -11.406 1.00 86.69 324 ASN A CA 1
ATOM 2671 C C . ASN A 1 324 ? -10.206 3.523 -10.260 1.00 86.69 324 ASN A C 1
ATOM 2673 O O . ASN A 1 324 ? -9.454 4.047 -9.428 1.00 86.69 324 ASN A O 1
ATOM 2677 N N . PHE A 1 325 ? -10.503 2.225 -10.231 1.00 90.81 325 PHE A N 1
ATOM 2678 C CA . PHE A 1 325 ? -9.982 1.278 -9.249 1.00 90.81 325 PHE A CA 1
ATOM 2679 C C . PHE A 1 325 ? -9.561 -0.045 -9.898 1.00 90.81 325 PHE A C 1
ATOM 2681 O O . PHE A 1 325 ? -9.994 -0.370 -10.997 1.00 90.81 325 PHE A O 1
ATOM 2688 N N . PHE A 1 326 ? -8.775 -0.830 -9.166 1.00 90.75 326 PHE A N 1
ATOM 2689 C CA . PHE A 1 326 ? -8.467 -2.226 -9.476 1.00 90.75 326 PHE A CA 1
ATOM 2690 C C . PHE A 1 326 ? -8.836 -3.133 -8.301 1.00 90.75 326 PHE A C 1
ATOM 2692 O O . PHE A 1 326 ? -8.925 -2.684 -7.150 1.00 90.75 326 PHE A O 1
ATOM 2699 N N . ARG A 1 327 ? -9.074 -4.414 -8.583 1.00 90.75 327 ARG A N 1
ATOM 2700 C CA . ARG A 1 327 ? -9.520 -5.397 -7.591 1.00 90.75 327 ARG A CA 1
ATOM 2701 C C . ARG A 1 327 ? -8.341 -6.132 -6.959 1.00 90.75 327 ARG A C 1
ATOM 2703 O O . ARG A 1 327 ? -7.418 -6.560 -7.644 1.00 90.75 327 ARG A O 1
ATOM 2710 N N . LEU A 1 328 ? -8.394 -6.305 -5.640 1.00 92.56 328 LEU A N 1
ATOM 2711 C CA . LEU A 1 328 ? -7.454 -7.120 -4.871 1.00 92.56 328 LEU A CA 1
ATOM 2712 C C . LEU A 1 328 ? -8.194 -8.129 -3.989 1.00 92.56 328 LEU A C 1
ATOM 2714 O O . LEU A 1 328 ? -9.233 -7.781 -3.433 1.00 92.56 328 LEU A O 1
ATOM 2718 N N . PRO A 1 329 ? -7.645 -9.331 -3.752 1.00 91.00 329 PRO A N 1
ATOM 2719 C CA . PRO A 1 329 ? -8.205 -10.252 -2.769 1.00 91.00 329 PRO A CA 1
ATOM 2720 C C . PRO A 1 329 ? -8.166 -9.677 -1.346 1.00 91.00 329 PRO A C 1
ATOM 2722 O O . PRO A 1 329 ? -7.162 -9.102 -0.905 1.00 91.00 329 PRO A O 1
ATOM 2725 N N . ILE A 1 330 ? -9.238 -9.886 -0.583 1.00 89.38 330 ILE A N 1
ATOM 2726 C CA . ILE A 1 330 ? -9.363 -9.434 0.808 1.00 89.38 330 ILE A CA 1
ATOM 2727 C C . ILE A 1 330 ? -8.271 -10.014 1.710 1.00 89.38 330 ILE A C 1
ATOM 2729 O O . ILE A 1 330 ? -7.755 -9.346 2.604 1.00 89.38 330 ILE A O 1
ATOM 2733 N N . ASP A 1 331 ? -7.872 -11.249 1.436 1.00 89.56 331 ASP A N 1
ATOM 2734 C CA . ASP A 1 331 ? -6.899 -12.027 2.185 1.00 89.56 331 ASP A CA 1
ATOM 2735 C C . ASP A 1 331 ? -5.522 -12.072 1.503 1.00 89.56 331 ASP A C 1
ATOM 2737 O O . ASP A 1 331 ? -4.664 -12.852 1.920 1.00 89.56 331 ASP A O 1
ATOM 2741 N N . LEU A 1 332 ? -5.255 -11.199 0.523 1.00 92.88 332 LEU A N 1
ATOM 2742 C CA . LEU A 1 332 ? -3.994 -11.153 -0.231 1.00 92.88 332 LEU A CA 1
ATOM 2743 C C . LEU A 1 332 ? -2.751 -11.175 0.676 1.00 92.88 332 LEU A C 1
ATOM 2745 O O . LEU A 1 332 ? -1.818 -11.948 0.458 1.00 92.88 332 LEU A O 1
ATOM 2749 N N . ASN A 1 333 ? -2.752 -10.382 1.753 1.00 92.31 333 ASN A N 1
ATOM 2750 C CA . ASN A 1 333 ? -1.664 -10.349 2.738 1.00 92.31 333 ASN A CA 1
ATOM 2751 C C . ASN A 1 333 ? -1.371 -11.725 3.357 1.00 92.31 333 ASN A C 1
ATOM 2753 O O . ASN A 1 333 ? -0.211 -12.073 3.611 1.00 92.31 333 ASN A O 1
ATOM 2757 N N . LYS A 1 334 ? -2.428 -12.495 3.631 1.00 90.56 334 LYS A N 1
ATOM 2758 C CA . LYS A 1 334 ? -2.354 -13.843 4.192 1.00 90.56 334 LYS A CA 1
ATOM 2759 C C . LYS A 1 334 ? -1.881 -14.831 3.128 1.00 90.56 334 LYS A C 1
ATOM 2761 O O . LYS A 1 334 ? -0.972 -15.606 3.421 1.00 90.56 334 LYS A O 1
ATOM 2766 N N . GLN A 1 335 ? -2.420 -14.752 1.911 1.00 92.06 335 GLN A N 1
ATOM 2767 C CA . GLN A 1 335 ? -2.036 -15.613 0.790 1.00 92.06 335 GLN A CA 1
ATOM 2768 C C . GLN A 1 335 ? -0.546 -15.464 0.439 1.00 92.06 335 GLN A C 1
ATOM 2770 O O . GLN A 1 335 ? 0.171 -16.464 0.372 1.00 92.06 335 GLN A O 1
ATOM 2775 N N . ILE A 1 336 ? -0.030 -14.230 0.326 1.00 92.94 336 ILE A N 1
ATOM 2776 C CA . ILE A 1 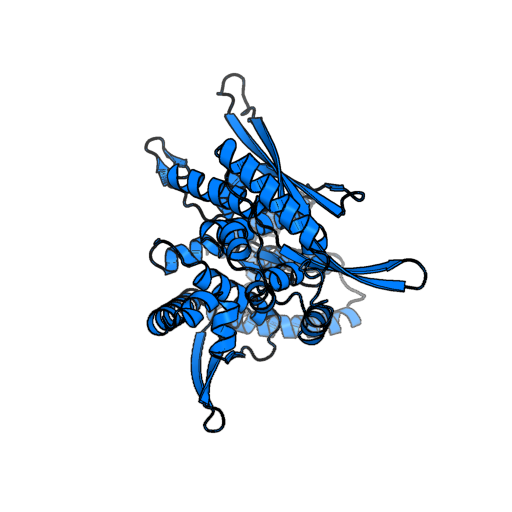336 ? 1.402 -13.970 0.075 1.00 92.94 336 ILE A CA 1
ATOM 2777 C C . ILE A 1 336 ? 2.263 -14.573 1.193 1.00 92.94 336 ILE A C 1
ATOM 2779 O O . ILE A 1 336 ? 3.270 -15.238 0.939 1.00 92.94 336 ILE A O 1
ATOM 2783 N N . ALA A 1 337 ? 1.880 -14.348 2.454 1.00 89.44 337 ALA A N 1
ATOM 2784 C CA . ALA A 1 337 ? 2.635 -14.868 3.588 1.00 89.44 337 ALA A CA 1
ATOM 2785 C C . ALA A 1 337 ? 2.655 -16.402 3.608 1.00 89.44 337 ALA A C 1
ATOM 2787 O O . ALA A 1 337 ? 3.704 -16.983 3.871 1.00 89.44 337 ALA A O 1
ATOM 2788 N N . GLN A 1 338 ? 1.527 -17.057 3.324 1.00 90.00 338 GLN A N 1
ATOM 2789 C CA . GLN A 1 338 ? 1.425 -18.517 3.265 1.00 90.00 338 GLN A CA 1
ATOM 2790 C C . GLN A 1 338 ? 2.273 -19.100 2.134 1.00 90.00 338 GLN A C 1
ATOM 2792 O O . GLN A 1 338 ? 3.042 -20.027 2.384 1.00 90.00 338 GLN A O 1
ATOM 2797 N N . THR A 1 339 ? 2.213 -18.491 0.951 1.00 90.56 339 THR A N 1
ATOM 2798 C CA . THR A 1 339 ? 2.999 -18.880 -0.230 1.00 90.56 339 THR A CA 1
ATOM 2799 C C . THR A 1 339 ? 4.501 -18.858 0.057 1.00 90.56 339 THR A C 1
ATOM 2801 O O . THR A 1 339 ? 5.230 -19.789 -0.268 1.00 90.56 339 THR A O 1
ATOM 2804 N N . LEU A 1 340 ? 4.978 -17.848 0.790 1.00 87.56 340 LEU A N 1
ATOM 2805 C CA . LEU A 1 340 ? 6.389 -17.728 1.177 1.00 87.56 340 LEU A CA 1
ATOM 2806 C C . LEU A 1 340 ? 6.769 -18.505 2.457 1.00 87.56 340 LEU A C 1
ATOM 2808 O O . LEU A 1 340 ? 7.835 -18.269 3.041 1.00 87.56 340 LEU A O 1
ATOM 2812 N N . GLY A 1 341 ? 5.913 -19.419 2.925 1.00 81.19 341 GLY A N 1
ATOM 2813 C CA . GLY A 1 341 ? 6.177 -20.273 4.086 1.00 81.19 341 GLY A CA 1
ATOM 2814 C C . GLY A 1 341 ? 6.075 -19.555 5.436 1.00 81.19 341 GLY A C 1
ATOM 2815 O O . GLY A 1 341 ? 6.835 -19.853 6.356 1.00 81.19 341 GLY A O 1
ATOM 2816 N N . VAL A 1 342 ? 5.167 -18.580 5.558 1.00 69.94 342 VAL A N 1
ATOM 2817 C CA . VAL A 1 342 ? 4.855 -17.806 6.781 1.00 69.94 342 VAL A CA 1
ATOM 2818 C C . VAL A 1 342 ? 6.079 -17.064 7.350 1.00 69.94 342 VAL A C 1
ATOM 2820 O O . VAL A 1 342 ? 6.180 -16.771 8.544 1.00 69.94 342 VAL A O 1
ATOM 2823 N N . LYS A 1 343 ? 7.044 -16.739 6.484 1.00 67.56 343 LYS A N 1
ATOM 2824 C CA . LYS A 1 343 ? 8.222 -15.930 6.823 1.00 67.56 343 LYS A CA 1
ATOM 2825 C C . LYS A 1 343 ? 7.905 -14.437 6.738 1.00 67.56 343 LYS A C 1
ATOM 2827 O O . LYS A 1 343 ? 6.858 -14.020 6.251 1.00 67.56 343 LYS A O 1
ATOM 2832 N N . ARG A 1 344 ? 8.853 -13.619 7.207 1.00 78.25 344 ARG A N 1
ATOM 2833 C CA . ARG A 1 344 ? 8.854 -12.167 6.991 1.00 78.25 344 ARG A CA 1
ATOM 2834 C C . ARG A 1 344 ? 8.802 -11.880 5.487 1.00 78.25 344 ARG A C 1
ATOM 2836 O O . ARG A 1 344 ? 9.737 -12.242 4.768 1.00 78.25 344 ARG A O 1
ATOM 2843 N N . VAL A 1 345 ? 7.733 -11.240 5.026 1.00 85.94 345 VAL A N 1
ATOM 2844 C CA . VAL A 1 345 ? 7.534 -10.911 3.611 1.00 85.94 345 VAL A CA 1
ATOM 2845 C C . VAL A 1 345 ? 8.212 -9.578 3.307 1.00 85.94 345 VAL A C 1
ATOM 2847 O O . VAL A 1 345 ? 8.094 -8.617 4.059 1.00 85.94 345 VAL A O 1
ATOM 2850 N N . SER A 1 346 ? 8.943 -9.492 2.198 1.00 90.56 346 SER A N 1
ATOM 2851 C CA . SER A 1 346 ? 9.510 -8.212 1.763 1.00 90.56 346 SER A CA 1
ATOM 2852 C C . SER A 1 346 ? 8.409 -7.302 1.226 1.00 90.56 346 SER A C 1
ATOM 2854 O O . SER A 1 346 ? 7.606 -7.755 0.414 1.00 90.56 346 SER A O 1
ATOM 2856 N N . SER A 1 347 ? 8.418 -6.016 1.589 1.00 92.75 347 SER A N 1
ATOM 2857 C CA . SER A 1 347 ? 7.525 -5.015 0.984 1.00 92.75 347 SER A CA 1
ATOM 2858 C C . SER A 1 347 ? 7.659 -4.997 -0.542 1.00 92.75 347 SER A C 1
ATOM 2860 O O . SER A 1 347 ? 6.652 -4.978 -1.233 1.00 92.75 347 SER A O 1
ATOM 2862 N N . ALA A 1 348 ? 8.879 -5.161 -1.065 1.00 94.12 348 ALA A N 1
ATOM 2863 C CA . ALA A 1 348 ? 9.148 -5.316 -2.499 1.00 94.12 348 ALA A CA 1
ATOM 2864 C C . ALA A 1 348 ? 8.323 -6.419 -3.193 1.00 94.12 348 ALA A C 1
ATOM 2866 O O . ALA A 1 348 ? 7.840 -6.217 -4.302 1.00 94.12 348 ALA A O 1
ATOM 2867 N N . VAL A 1 349 ? 8.137 -7.575 -2.538 1.00 95.19 349 VAL A N 1
ATOM 2868 C CA . VAL A 1 349 ? 7.316 -8.666 -3.094 1.00 95.19 349 VAL A CA 1
ATOM 2869 C C . VAL A 1 349 ? 5.843 -8.259 -3.093 1.00 95.19 349 VAL A C 1
ATOM 2871 O O . VAL A 1 349 ? 5.158 -8.470 -4.082 1.00 95.19 349 VAL A O 1
ATOM 2874 N N . GLN A 1 350 ? 5.358 -7.630 -2.019 1.00 94.31 350 GLN A N 1
ATOM 2875 C CA . GLN A 1 350 ? 3.964 -7.175 -1.945 1.00 94.31 350 GLN A CA 1
ATOM 2876 C C . GLN A 1 350 ? 3.658 -6.116 -3.009 1.00 94.31 350 GLN A C 1
ATOM 2878 O O . GLN A 1 350 ? 2.650 -6.236 -3.697 1.00 94.31 350 GLN A O 1
ATOM 2883 N N . PHE A 1 351 ? 4.544 -5.130 -3.194 1.00 95.44 351 PHE A N 1
ATOM 2884 C CA . PHE A 1 351 ? 4.385 -4.122 -4.244 1.00 95.44 351 PHE A CA 1
ATOM 2885 C C . PHE A 1 351 ? 4.334 -4.745 -5.634 1.00 95.44 351 PHE A C 1
ATOM 2887 O O . PHE A 1 351 ? 3.455 -4.392 -6.412 1.00 95.44 351 PHE A O 1
ATOM 2894 N N . PHE A 1 352 ? 5.213 -5.712 -5.922 1.00 96.38 352 PHE A N 1
ATOM 2895 C CA . PHE A 1 352 ? 5.184 -6.437 -7.190 1.00 96.38 352 PHE A CA 1
ATOM 2896 C C . PHE A 1 352 ? 3.831 -7.110 -7.440 1.00 96.38 352 PHE A C 1
ATOM 2898 O O . PHE A 1 352 ? 3.224 -6.896 -8.487 1.00 96.38 352 PHE A O 1
ATOM 2905 N N . ILE A 1 353 ? 3.340 -7.881 -6.464 1.00 95.88 353 ILE A N 1
ATOM 2906 C CA . ILE A 1 353 ? 2.072 -8.608 -6.587 1.00 95.88 353 ILE A CA 1
ATOM 2907 C C . ILE A 1 353 ? 0.905 -7.643 -6.788 1.00 95.88 353 ILE A C 1
ATOM 2909 O O . ILE A 1 353 ? 0.146 -7.801 -7.738 1.00 95.88 353 ILE A O 1
ATOM 2913 N N . ILE A 1 354 ? 0.778 -6.617 -5.943 1.00 94.69 354 ILE A N 1
ATOM 2914 C CA . ILE A 1 354 ? -0.308 -5.632 -6.055 1.00 94.69 354 ILE A CA 1
ATOM 2915 C C . ILE A 1 354 ? -0.225 -4.888 -7.397 1.00 94.69 354 ILE A C 1
ATOM 2917 O O . ILE A 1 354 ? -1.249 -4.626 -8.023 1.00 94.69 354 ILE A O 1
ATOM 2921 N N . ASN A 1 355 ? 0.985 -4.599 -7.886 1.00 94.38 355 ASN A N 1
ATOM 2922 C CA . ASN A 1 355 ? 1.157 -3.956 -9.182 1.00 94.38 355 ASN A CA 1
ATOM 2923 C C . ASN A 1 355 ? 0.711 -4.851 -10.346 1.00 94.38 355 ASN A C 1
ATOM 2925 O O . ASN A 1 355 ? 0.160 -4.336 -11.312 1.00 94.38 355 ASN A O 1
ATOM 2929 N N . LEU A 1 356 ? 0.924 -6.168 -10.271 1.00 94.56 356 LEU A N 1
ATOM 2930 C CA . LEU A 1 356 ? 0.408 -7.092 -11.285 1.00 94.56 356 LEU A CA 1
ATOM 2931 C C . LEU A 1 356 ? -1.123 -7.082 -11.331 1.00 94.56 356 LEU A C 1
ATOM 2933 O O . LEU A 1 356 ? -1.668 -7.031 -12.425 1.00 94.56 356 LEU A O 1
ATOM 2937 N N . TYR A 1 357 ? -1.807 -7.039 -10.182 1.00 93.62 357 TYR A N 1
ATOM 2938 C CA . TYR A 1 357 ? -3.267 -6.862 -10.145 1.00 93.62 357 TYR A CA 1
ATOM 2939 C C . TYR A 1 357 ? -3.703 -5.538 -10.787 1.00 93.62 357 TYR A C 1
ATOM 2941 O O . TYR A 1 357 ? -4.618 -5.519 -11.605 1.00 93.62 357 TYR A O 1
ATOM 2949 N N . ALA A 1 358 ? -3.018 -4.435 -10.468 1.00 91.62 358 ALA A N 1
ATOM 2950 C CA . ALA A 1 358 ? -3.321 -3.132 -11.060 1.00 91.62 358 ALA A CA 1
ATOM 2951 C C . ALA A 1 358 ? -3.117 -3.110 -12.585 1.00 91.62 358 ALA A C 1
ATOM 2953 O O . ALA A 1 358 ? -3.878 -2.460 -13.296 1.00 91.62 358 ALA A O 1
ATOM 2954 N N . LEU A 1 359 ? -2.095 -3.809 -13.088 1.00 90.56 359 LEU A N 1
ATOM 2955 C CA . LEU A 1 359 ? -1.827 -3.924 -14.523 1.00 90.56 359 LEU A CA 1
ATOM 2956 C C . LEU A 1 359 ? -2.758 -4.920 -15.219 1.00 90.56 359 LEU A C 1
ATOM 2958 O O . LEU A 1 359 ? -3.049 -4.732 -16.396 1.00 90.56 359 LEU A O 1
ATOM 2962 N N . ALA A 1 360 ? -3.240 -5.946 -14.516 1.00 88.94 360 ALA A N 1
ATOM 2963 C CA . ALA A 1 360 ? -4.181 -6.915 -15.066 1.00 88.94 360 ALA A CA 1
ATOM 2964 C C . ALA A 1 360 ? -5.512 -6.273 -15.449 1.00 88.94 360 ALA A C 1
ATOM 2966 O O . ALA A 1 360 ? -6.002 -6.501 -16.548 1.00 88.94 360 ALA A O 1
ATOM 2967 N N . GLU A 1 361 ? -6.022 -5.379 -14.605 1.00 84.81 361 GLU A N 1
ATOM 2968 C CA . GLU A 1 361 ? -7.254 -4.620 -14.867 1.00 84.81 361 GLU A CA 1
ATOM 2969 C C . GLU A 1 361 ? -7.133 -3.663 -16.068 1.00 84.81 361 GLU A C 1
ATOM 2971 O O . GLU A 1 361 ? -8.138 -3.260 -16.647 1.00 84.81 361 GLU A O 1
ATOM 2976 N N . GLN A 1 362 ? -5.905 -3.316 -16.470 1.00 83.62 362 GLN A N 1
ATOM 2977 C CA . GLN A 1 362 ? -5.622 -2.437 -17.610 1.00 83.62 362 GLN A CA 1
ATOM 2978 C C . GLN A 1 362 ? -5.193 -3.198 -18.876 1.00 83.62 362 GLN A C 1
ATOM 2980 O O . GLN A 1 362 ? -5.075 -2.591 -19.942 1.00 83.62 362 GLN A O 1
ATOM 2985 N N . SER A 1 363 ? -4.915 -4.501 -18.780 1.00 83.75 363 SER A N 1
ATOM 2986 C CA . SER A 1 363 ? -4.375 -5.290 -19.888 1.00 83.75 363 SER A CA 1
ATOM 2987 C C . SER A 1 363 ? -5.493 -5.932 -20.703 1.00 83.75 363 SER A C 1
ATOM 2989 O O . SER A 1 363 ? -6.296 -6.694 -20.178 1.00 83.75 363 SER A O 1
ATOM 2991 N N . SER A 1 364 ? -5.503 -5.682 -22.013 1.00 81.06 364 SER A N 1
ATOM 2992 C CA . SER A 1 364 ? -6.402 -6.355 -22.961 1.00 81.06 364 SER A CA 1
ATOM 2993 C C . SER A 1 364 ? -5.804 -7.624 -23.575 1.00 81.06 364 SER A C 1
ATOM 2995 O O . SER A 1 364 ? -6.524 -8.438 -24.145 1.00 81.06 364 SER A O 1
ATOM 2997 N N . SER A 1 365 ? -4.482 -7.800 -23.492 1.00 86.62 365 SER A N 1
ATOM 2998 C CA . SER A 1 365 ? -3.758 -8.916 -24.114 1.00 86.62 365 SER A CA 1
ATOM 2999 C C . SER A 1 365 ? -3.431 -10.049 -23.141 1.00 86.62 365 SER A C 1
ATOM 3001 O O . SER A 1 365 ? -2.957 -11.101 -23.568 1.00 86.62 365 SER A O 1
ATOM 3003 N N . GLY A 1 366 ? -3.602 -9.821 -21.835 1.00 88.50 366 GLY A N 1
ATOM 3004 C CA . GLY A 1 366 ? -3.128 -10.723 -20.784 1.00 88.50 366 GLY A CA 1
ATOM 3005 C C . GLY A 1 366 ? -1.615 -10.808 -20.665 1.00 88.50 366 GLY A C 1
ATOM 3006 O O . GLY A 1 366 ? -1.097 -11.682 -19.972 1.00 88.50 366 GLY A O 1
ATOM 3007 N N . ILE A 1 367 ? -0.891 -9.903 -21.323 1.00 92.38 367 ILE A N 1
ATOM 3008 C CA . ILE A 1 367 ? 0.564 -9.834 -21.276 1.00 92.38 367 ILE A CA 1
ATOM 3009 C C . ILE A 1 367 ? 0.964 -8.464 -20.743 1.00 92.38 367 ILE A C 1
ATOM 3011 O O . ILE A 1 367 ? 0.489 -7.428 -21.208 1.00 92.38 367 ILE A O 1
ATOM 3015 N N . VAL A 1 368 ? 1.863 -8.471 -19.764 1.00 92.75 368 VAL A N 1
ATOM 3016 C CA . VAL A 1 368 ? 2.462 -7.272 -19.180 1.00 92.75 368 VAL A CA 1
ATOM 3017 C C . VAL A 1 368 ? 3.962 -7.318 -19.414 1.00 92.75 368 VAL A C 1
ATOM 3019 O O . VAL A 1 368 ? 4.634 -8.256 -18.985 1.00 92.75 368 VAL A O 1
ATOM 3022 N N . GLU A 1 369 ? 4.495 -6.293 -20.071 1.00 92.62 369 GLU A N 1
ATOM 3023 C CA . GLU A 1 369 ? 5.932 -6.147 -20.287 1.00 92.62 369 GLU A CA 1
ATOM 3024 C C . GLU A 1 369 ? 6.531 -5.158 -19.286 1.00 92.62 369 GLU A C 1
ATOM 3026 O O . GLU A 1 369 ? 6.005 -4.065 -19.076 1.00 92.62 369 GLU A O 1
ATOM 3031 N N . GLN A 1 370 ? 7.646 -5.540 -18.668 1.00 92.19 370 GLN A N 1
ATOM 3032 C CA . GLN A 1 370 ? 8.410 -4.690 -17.761 1.00 92.19 370 GLN A CA 1
ATOM 3033 C C . GLN A 1 370 ? 9.904 -4.827 -18.040 1.00 92.19 370 GLN A C 1
ATOM 3035 O O . GLN A 1 370 ? 10.423 -5.932 -18.176 1.00 92.19 370 GLN A O 1
ATOM 3040 N N . THR A 1 371 ? 10.621 -3.709 -18.101 1.00 91.56 371 THR A N 1
ATOM 3041 C CA . THR A 1 371 ? 12.089 -3.717 -18.097 1.00 91.56 371 THR A CA 1
ATOM 3042 C C . THR A 1 371 ? 12.624 -3.996 -16.695 1.00 91.56 371 THR A C 1
ATOM 3044 O O . THR A 1 371 ? 11.922 -3.803 -15.695 1.00 91.56 371 THR A O 1
ATOM 3047 N N . PHE A 1 372 ? 13.891 -4.394 -16.597 1.00 89.56 372 PHE A N 1
ATOM 3048 C CA . PHE A 1 372 ? 14.576 -4.538 -15.312 1.00 89.56 372 PHE A CA 1
ATOM 3049 C C . PHE A 1 372 ? 14.531 -3.252 -14.464 1.00 89.56 372 PHE A C 1
ATOM 3051 O O . PHE A 1 372 ? 14.309 -3.313 -13.255 1.00 89.56 372 PHE A O 1
ATOM 3058 N N . GLU A 1 373 ? 14.674 -2.085 -15.089 1.00 88.12 373 GLU A N 1
ATOM 3059 C CA . GLU A 1 373 ? 14.562 -0.778 -14.436 1.00 88.12 373 GLU A CA 1
ATOM 3060 C C . GLU A 1 373 ? 13.148 -0.548 -13.891 1.00 88.12 373 GLU A C 1
ATOM 3062 O O . GLU A 1 373 ? 12.986 -0.195 -12.723 1.00 88.12 373 GLU A O 1
ATOM 3067 N N . SER A 1 374 ? 12.118 -0.847 -14.688 1.00 90.00 374 SER A N 1
ATOM 3068 C CA . SER A 1 374 ? 10.728 -0.697 -14.246 1.00 90.00 374 SER A CA 1
ATOM 3069 C C . SER A 1 374 ? 10.367 -1.653 -13.099 1.00 90.00 374 SER A C 1
ATOM 3071 O O . SER A 1 374 ? 9.564 -1.299 -12.232 1.00 90.00 374 SER A O 1
ATOM 3073 N N . LEU A 1 375 ? 10.998 -2.835 -13.034 1.00 92.75 375 LEU A N 1
ATOM 3074 C CA . LEU A 1 375 ? 10.882 -3.753 -11.898 1.00 92.75 375 LEU A CA 1
ATOM 3075 C C . LEU A 1 375 ? 11.552 -3.183 -10.648 1.00 92.75 375 LEU A C 1
ATOM 3077 O O . LEU A 1 375 ? 10.986 -3.282 -9.562 1.00 92.75 375 LEU A O 1
ATOM 3081 N N . ILE A 1 376 ? 12.730 -2.565 -10.780 1.00 91.69 376 ILE A N 1
ATOM 3082 C CA . ILE A 1 376 ? 13.404 -1.904 -9.655 1.00 91.69 376 ILE A CA 1
ATOM 3083 C C . ILE A 1 376 ? 12.502 -0.827 -9.047 1.00 91.69 376 ILE A C 1
ATOM 3085 O O . ILE A 1 376 ? 12.378 -0.775 -7.824 1.00 91.69 376 ILE A O 1
ATOM 3089 N N . GLU A 1 377 ? 11.861 -0.006 -9.874 1.00 89.38 377 GLU A N 1
ATOM 3090 C CA . GLU A 1 377 ? 10.943 1.046 -9.425 1.00 89.38 377 GLU A CA 1
ATOM 3091 C C . GLU A 1 377 ? 9.675 0.461 -8.795 1.00 89.38 377 GLU A C 1
ATOM 3093 O O . GLU A 1 377 ? 9.354 0.760 -7.646 1.00 89.38 377 GLU A O 1
ATOM 3098 N N . THR A 1 378 ? 9.000 -0.450 -9.504 1.00 91.31 378 THR A N 1
ATOM 3099 C CA . THR A 1 378 ? 7.761 -1.101 -9.043 1.00 91.31 378 THR A CA 1
ATOM 3100 C C . THR A 1 378 ? 7.962 -1.819 -7.709 1.00 91.31 378 THR A C 1
ATOM 3102 O O . THR A 1 378 ? 7.115 -1.777 -6.823 1.00 91.31 378 THR A O 1
ATOM 3105 N N . MET A 1 379 ? 9.105 -2.481 -7.536 1.00 93.44 379 MET A N 1
ATOM 3106 C CA . MET A 1 379 ? 9.436 -3.223 -6.320 1.00 93.44 379 MET A CA 1
ATOM 3107 C C . MET A 1 379 ? 10.123 -2.368 -5.253 1.00 93.44 379 MET A C 1
ATOM 3109 O O . MET A 1 379 ? 10.442 -2.879 -4.175 1.00 93.44 379 MET A O 1
ATOM 3113 N N . ARG A 1 380 ? 10.376 -1.087 -5.537 1.00 90.81 380 ARG A N 1
ATOM 3114 C CA . ARG A 1 380 ? 11.053 -0.141 -4.643 1.00 90.81 380 ARG A CA 1
ATOM 3115 C C . ARG A 1 380 ? 12.439 -0.614 -4.191 1.00 90.81 380 ARG A C 1
ATOM 3117 O O . ARG A 1 380 ? 12.774 -0.641 -3.003 1.00 90.81 380 ARG A O 1
ATOM 3124 N N . LEU A 1 381 ? 13.236 -1.072 -5.154 1.00 91.56 381 LEU A N 1
ATOM 3125 C CA . LEU A 1 381 ? 14.581 -1.617 -4.960 1.00 91.56 381 LEU A CA 1
ATOM 3126 C C . LEU A 1 381 ? 15.693 -0.611 -5.302 1.00 91.56 381 LEU A C 1
ATOM 3128 O O . LEU A 1 381 ? 16.869 -0.987 -5.314 1.00 91.56 381 LEU A O 1
ATOM 3132 N N . GLU A 1 382 ? 15.368 0.662 -5.538 1.00 88.44 382 GLU A N 1
ATOM 3133 C CA . GLU A 1 382 ? 16.288 1.692 -6.034 1.00 88.44 382 GLU A CA 1
ATOM 3134 C C . GLU A 1 382 ? 17.495 1.860 -5.108 1.00 88.44 382 GLU A C 1
ATOM 3136 O O . GLU A 1 382 ? 18.634 1.841 -5.569 1.00 88.44 382 GLU A O 1
ATOM 3141 N N . LYS A 1 383 ? 17.283 1.929 -3.785 1.00 85.31 383 LYS A N 1
ATOM 3142 C CA . LYS A 1 383 ? 18.383 2.049 -2.809 1.00 85.31 383 LYS A CA 1
ATOM 3143 C C . LYS A 1 383 ? 19.323 0.846 -2.848 1.00 85.31 383 LYS A C 1
ATOM 3145 O O . LYS A 1 383 ? 20.542 1.005 -2.802 1.00 85.31 383 LYS A O 1
ATOM 3150 N N . ALA A 1 384 ? 18.781 -0.369 -2.949 1.00 86.69 384 ALA A N 1
ATOM 3151 C CA . ALA A 1 384 ? 19.596 -1.579 -3.046 1.00 86.69 384 ALA A CA 1
ATOM 3152 C C . ALA A 1 384 ? 20.389 -1.616 -4.363 1.00 86.69 384 ALA A C 1
ATOM 3154 O O . ALA A 1 384 ? 21.562 -2.006 -4.366 1.00 86.69 384 ALA A O 1
ATOM 3155 N N . TYR A 1 385 ? 19.769 -1.169 -5.456 1.00 88.12 385 TYR A N 1
ATOM 3156 C CA . TYR A 1 385 ? 20.403 -1.063 -6.763 1.00 88.12 385 TYR A CA 1
ATOM 3157 C C . TYR A 1 385 ? 21.533 -0.020 -6.774 1.00 88.12 385 TYR A C 1
ATOM 3159 O O . TYR A 1 385 ? 22.659 -0.340 -7.160 1.00 88.12 385 TYR A O 1
ATOM 3167 N N . GLN A 1 386 ? 21.285 1.180 -6.238 1.00 85.81 386 GLN A N 1
ATOM 3168 C CA . GLN A 1 386 ? 22.269 2.262 -6.087 1.00 85.81 386 GLN A CA 1
ATOM 3169 C C . GLN A 1 386 ? 23.462 1.849 -5.212 1.00 85.81 386 GLN A C 1
ATOM 3171 O O . GLN A 1 386 ? 24.607 2.168 -5.523 1.00 85.81 386 GLN A O 1
ATOM 3176 N N . GLN A 1 387 ? 23.224 1.050 -4.167 1.00 86.00 387 GLN A N 1
ATOM 3177 C CA . GLN A 1 387 ? 24.269 0.457 -3.319 1.00 86.00 387 GLN A CA 1
ATOM 3178 C C . GLN A 1 387 ? 25.046 -0.685 -4.002 1.00 86.00 387 GLN A C 1
ATOM 3180 O O . GLN A 1 387 ? 25.789 -1.411 -3.339 1.00 86.00 387 GLN A O 1
ATOM 3185 N N . ARG A 1 388 ? 24.869 -0.879 -5.316 1.00 86.12 388 ARG A N 1
ATOM 3186 C CA . ARG A 1 388 ? 25.515 -1.916 -6.136 1.00 86.12 388 ARG A CA 1
ATOM 3187 C C . ARG A 1 388 ? 25.243 -3.344 -5.651 1.00 86.12 388 ARG A C 1
ATOM 3189 O O . ARG A 1 388 ? 25.999 -4.265 -5.955 1.00 86.12 388 ARG A O 1
ATOM 3196 N N . ARG A 1 389 ? 24.129 -3.581 -4.948 1.00 88.06 389 ARG A N 1
ATOM 3197 C CA . ARG A 1 389 ? 23.735 -4.911 -4.443 1.00 88.06 389 ARG A CA 1
ATOM 3198 C C . ARG A 1 389 ? 22.936 -5.700 -5.487 1.00 88.06 389 ARG A C 1
ATOM 3200 O O . ARG A 1 389 ? 21.867 -6.222 -5.179 1.00 88.06 389 ARG A O 1
ATOM 3207 N N . LYS A 1 390 ? 23.459 -5.814 -6.716 1.00 86.50 390 LYS A N 1
ATOM 3208 C CA . LYS A 1 390 ? 22.751 -6.413 -7.869 1.00 86.50 390 LYS A CA 1
ATOM 3209 C C . LYS A 1 390 ? 22.222 -7.827 -7.593 1.00 86.50 390 LYS A C 1
ATOM 3211 O O . LYS A 1 390 ? 21.069 -8.108 -7.893 1.00 86.50 390 LYS A O 1
ATOM 3216 N N . LYS A 1 391 ? 23.018 -8.683 -6.937 1.00 89.75 391 LYS A N 1
ATOM 3217 C CA . LYS A 1 391 ? 22.598 -10.046 -6.554 1.00 89.75 391 LYS A CA 1
ATOM 3218 C C . LYS A 1 391 ? 21.333 -10.041 -5.690 1.00 89.75 391 LYS A C 1
ATOM 3220 O O . LYS A 1 391 ? 20.396 -10.771 -5.974 1.00 89.75 391 LYS A O 1
ATOM 3225 N N . ARG A 1 392 ? 21.280 -9.171 -4.678 1.00 88.19 392 ARG A N 1
ATOM 3226 C CA . ARG A 1 392 ? 20.124 -9.055 -3.778 1.00 88.19 392 ARG A CA 1
ATOM 3227 C C . ARG A 1 392 ? 18.886 -8.512 -4.493 1.00 88.19 392 ARG A C 1
ATOM 3229 O O . ARG A 1 392 ? 17.780 -8.889 -4.133 1.00 88.19 392 ARG A O 1
ATOM 3236 N N . VAL A 1 393 ? 19.063 -7.613 -5.462 1.00 91.88 393 VAL A N 1
ATOM 3237 C CA . VAL A 1 393 ? 17.961 -7.124 -6.308 1.00 91.88 393 VAL A CA 1
ATOM 3238 C C . VAL A 1 393 ? 17.387 -8.284 -7.121 1.00 91.88 393 VAL A C 1
ATOM 3240 O O . VAL A 1 393 ? 16.187 -8.525 -7.048 1.00 91.88 393 VAL A O 1
ATOM 3243 N N . GLN A 1 394 ? 18.247 -9.057 -7.791 1.00 91.50 394 GLN A N 1
ATOM 3244 C CA . GLN A 1 394 ? 17.824 -10.219 -8.574 1.00 91.50 394 GLN A CA 1
ATOM 3245 C C . GLN A 1 394 ? 17.109 -11.268 -7.710 1.00 91.50 394 GLN A C 1
ATOM 3247 O O . GLN A 1 394 ? 15.997 -11.656 -8.037 1.00 91.50 394 GLN A O 1
ATOM 3252 N N . GLU A 1 395 ? 17.675 -11.637 -6.556 1.00 92.88 395 GLU A N 1
ATOM 3253 C CA . GLU A 1 395 ? 17.051 -12.586 -5.618 1.00 92.88 395 GLU A CA 1
ATOM 3254 C C . GLU A 1 395 ? 15.645 -12.148 -5.177 1.00 92.88 395 GLU A C 1
ATOM 3256 O O . GLU A 1 395 ? 14.773 -12.983 -4.940 1.00 92.88 395 GLU A O 1
ATOM 3261 N N . ARG A 1 396 ? 15.407 -10.835 -5.044 1.00 93.81 396 ARG A N 1
ATOM 3262 C CA . ARG A 1 396 ? 14.085 -10.303 -4.689 1.00 93.81 396 ARG A CA 1
ATOM 3263 C C . ARG A 1 396 ? 13.106 -10.359 -5.847 1.00 93.81 396 ARG A C 1
ATOM 3265 O O . ARG A 1 396 ? 11.957 -10.713 -5.602 1.00 93.81 396 ARG A O 1
ATOM 3272 N N . ILE A 1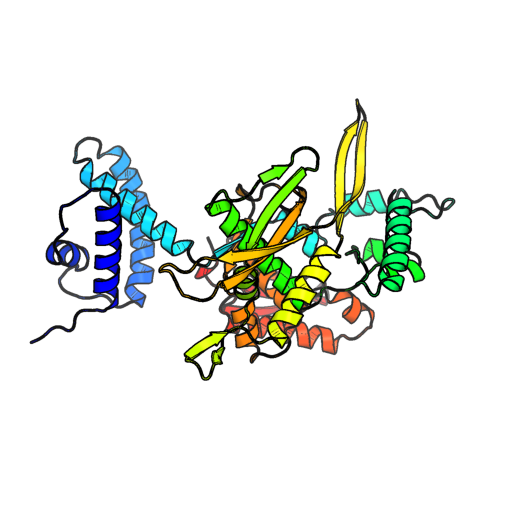 397 ? 13.553 -10.028 -7.055 1.00 95.38 397 ILE A N 1
ATOM 3273 C CA . ILE A 1 397 ? 12.748 -10.150 -8.275 1.00 95.38 397 ILE A CA 1
ATOM 3274 C C . ILE A 1 397 ? 12.343 -11.613 -8.471 1.00 95.38 397 ILE A C 1
ATOM 3276 O O . ILE A 1 397 ? 11.155 -11.903 -8.558 1.00 95.38 397 ILE A O 1
ATOM 3280 N N . ASP A 1 398 ? 13.299 -12.541 -8.416 1.00 94.69 398 ASP A N 1
ATOM 3281 C CA . ASP A 1 398 ? 13.041 -13.974 -8.590 1.00 94.69 398 ASP A CA 1
ATOM 3282 C C . ASP A 1 398 ? 12.058 -14.501 -7.530 1.00 94.69 398 ASP A C 1
ATOM 3284 O O . ASP A 1 398 ? 11.111 -15.216 -7.853 1.00 94.69 398 ASP A O 1
ATOM 3288 N N . GLN A 1 399 ? 12.222 -14.088 -6.264 1.00 95.00 399 GLN A N 1
ATOM 3289 C CA . GLN A 1 399 ? 11.283 -14.428 -5.190 1.00 95.00 399 GLN A CA 1
ATOM 3290 C C . GLN A 1 399 ? 9.867 -13.897 -5.458 1.00 95.00 399 GLN A C 1
ATOM 3292 O O . GLN A 1 399 ? 8.891 -14.578 -5.144 1.00 95.00 399 GLN A O 1
ATOM 3297 N N . ALA A 1 400 ? 9.741 -12.677 -5.982 1.00 96.31 400 ALA A N 1
ATOM 3298 C CA . ALA A 1 400 ? 8.445 -12.068 -6.254 1.00 96.31 400 ALA A CA 1
ATOM 3299 C C . ALA A 1 400 ? 7.740 -12.728 -7.444 1.00 96.31 400 ALA A C 1
ATOM 3301 O O . ALA A 1 400 ? 6.541 -12.977 -7.366 1.00 96.31 400 ALA A O 1
ATOM 3302 N N . ILE A 1 401 ? 8.487 -13.078 -8.495 1.00 96.56 401 ILE A N 1
ATOM 3303 C CA . ILE A 1 401 ? 7.972 -13.810 -9.657 1.00 96.56 401 ILE A CA 1
ATOM 3304 C C . ILE A 1 401 ? 7.497 -15.205 -9.244 1.00 96.56 401 ILE A C 1
ATOM 3306 O O . ILE A 1 401 ? 6.378 -15.580 -9.576 1.00 96.56 401 ILE A O 1
ATOM 3310 N N . ALA A 1 402 ? 8.300 -15.947 -8.473 1.00 95.44 402 ALA A N 1
ATOM 3311 C CA . ALA A 1 402 ? 7.901 -17.261 -7.966 1.00 95.44 402 ALA A CA 1
ATOM 3312 C C . ALA A 1 402 ? 6.620 -17.171 -7.122 1.00 95.44 402 ALA A C 1
ATOM 3314 O O . ALA A 1 402 ? 5.664 -17.899 -7.362 1.00 95.44 402 ALA A O 1
ATOM 3315 N N . CYS A 1 403 ? 6.559 -16.196 -6.210 1.00 96.06 403 CYS A N 1
ATOM 3316 C CA . CYS A 1 403 ? 5.362 -15.920 -5.420 1.00 96.06 403 CYS A CA 1
ATOM 3317 C C . CYS A 1 403 ? 4.140 -15.599 -6.297 1.00 96.06 403 CYS A C 1
ATOM 3319 O O . CYS A 1 403 ? 3.038 -16.026 -5.977 1.00 96.06 403 CYS A O 1
ATOM 3321 N N . ALA A 1 404 ? 4.308 -14.845 -7.386 1.00 96.88 404 ALA A N 1
ATOM 3322 C CA . ALA A 1 404 ? 3.217 -14.498 -8.295 1.00 96.88 404 ALA A CA 1
ATOM 3323 C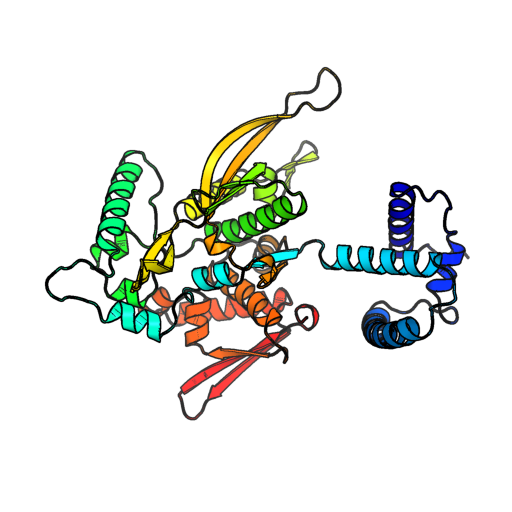 C . ALA A 1 404 ? 2.681 -15.713 -9.065 1.00 96.88 404 ALA A C 1
ATOM 3325 O O . ALA A 1 404 ? 1.473 -15.802 -9.278 1.00 96.88 404 ALA A O 1
ATOM 3326 N N . ILE A 1 405 ? 3.565 -16.639 -9.454 1.00 95.44 405 ILE A N 1
ATOM 3327 C CA . ILE A 1 405 ? 3.188 -17.907 -10.094 1.00 95.44 405 ILE A CA 1
ATOM 3328 C C . ILE A 1 405 ? 2.426 -18.790 -9.105 1.00 95.44 405 ILE A C 1
ATOM 3330 O O . ILE A 1 405 ? 1.335 -19.254 -9.415 1.00 95.44 405 ILE A O 1
ATOM 3334 N N . ASP A 1 406 ? 2.961 -18.971 -7.897 1.00 94.31 406 ASP A N 1
ATOM 3335 C CA . ASP A 1 406 ? 2.358 -19.834 -6.875 1.00 94.31 406 ASP A CA 1
ATOM 3336 C C . ASP A 1 406 ? 0.996 -19.309 -6.387 1.00 94.31 406 ASP A C 1
ATOM 3338 O O . ASP A 1 406 ? 0.110 -20.089 -6.045 1.00 94.31 406 ASP A O 1
ATOM 3342 N N . LEU A 1 407 ? 0.812 -17.984 -6.379 1.00 92.75 407 LEU A N 1
ATOM 3343 C CA . LEU A 1 407 ? -0.478 -17.343 -6.106 1.00 92.75 407 LEU A CA 1
ATOM 3344 C C . LEU A 1 407 ? -1.464 -17.432 -7.277 1.00 92.75 407 LEU A C 1
ATOM 3346 O O . LEU A 1 407 ? -2.617 -17.044 -7.115 1.00 92.75 407 LEU A O 1
ATOM 3350 N N . GLY A 1 408 ? -1.021 -17.872 -8.455 1.00 92.19 408 GLY A N 1
ATOM 3351 C CA . GLY A 1 408 ? -1.841 -17.879 -9.662 1.00 92.19 408 GLY A CA 1
ATOM 3352 C C . GLY A 1 408 ? -2.138 -16.480 -10.202 1.00 92.19 408 GLY A C 1
ATOM 3353 O O . GLY A 1 408 ? -3.124 -16.306 -10.907 1.00 92.19 408 GLY A O 1
ATOM 3354 N N . VAL A 1 409 ? -1.311 -15.473 -9.903 1.00 93.62 409 VAL A N 1
ATOM 3355 C CA . VAL A 1 409 ? -1.448 -14.119 -10.479 1.00 93.62 409 VAL A CA 1
ATOM 3356 C C . VAL A 1 409 ? -0.924 -14.085 -11.914 1.00 93.62 409 VAL A C 1
ATOM 3358 O O . VAL A 1 409 ? -1.481 -13.419 -12.787 1.00 93.62 409 VAL A O 1
ATOM 3361 N N . ILE A 1 410 ? 0.148 -14.834 -12.162 1.00 95.62 410 ILE A N 1
ATOM 3362 C CA . ILE A 1 410 ? 0.697 -15.070 -13.495 1.00 95.62 410 ILE A CA 1
ATOM 3363 C C . ILE A 1 410 ? 0.826 -16.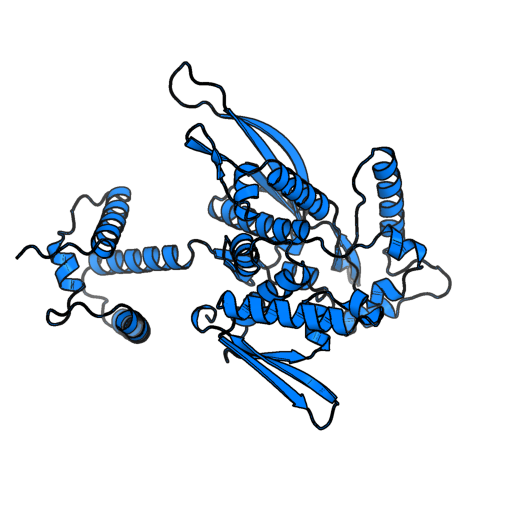571 -13.722 1.00 95.62 410 ILE A C 1
ATOM 3365 O O . ILE A 1 410 ? 1.122 -17.328 -12.804 1.00 95.62 410 ILE A O 1
ATOM 3369 N N . THR A 1 411 ? 0.650 -17.001 -14.963 1.00 93.81 411 THR A N 1
ATOM 3370 C CA . THR A 1 411 ? 0.800 -18.410 -15.351 1.00 93.81 411 THR A CA 1
ATOM 3371 C C . THR A 1 411 ? 2.253 -18.756 -15.661 1.00 93.81 411 THR A C 1
ATOM 3373 O O . THR A 1 411 ? 2.721 -19.854 -15.367 1.00 93.81 411 THR A O 1
ATOM 3376 N N . LYS A 1 412 ? 2.984 -17.810 -16.257 1.00 94.19 412 LYS A N 1
ATOM 3377 C CA . LYS A 1 412 ? 4.405 -17.927 -16.597 1.00 94.19 412 LYS A CA 1
ATOM 3378 C C . LYS A 1 412 ? 5.026 -16.551 -16.838 1.00 94.19 412 LYS A C 1
ATOM 3380 O O . LYS A 1 412 ? 4.326 -15.540 -16.934 1.00 94.19 412 LYS A O 1
ATOM 3385 N N . TYR A 1 413 ? 6.347 -16.526 -17.000 1.00 96.06 413 TYR A N 1
ATOM 3386 C CA . TYR A 1 413 ? 7.070 -15.356 -17.486 1.00 96.06 413 TYR A CA 1
ATOM 3387 C C . TYR A 1 413 ? 8.153 -15.744 -18.495 1.00 96.06 413 TYR A C 1
ATOM 3389 O O . TYR A 1 413 ? 8.677 -16.857 -18.466 1.00 96.06 413 TYR A O 1
ATOM 3397 N N . GLU A 1 414 ? 8.502 -14.810 -19.373 1.00 93.94 414 GLU A N 1
ATOM 3398 C CA . GLU A 1 414 ? 9.599 -14.938 -20.331 1.00 93.94 414 GLU A CA 1
ATOM 3399 C C . GLU A 1 414 ? 10.566 -13.764 -20.171 1.00 93.94 414 GLU A C 1
ATOM 3401 O O . GLU A 1 414 ? 10.148 -12.627 -19.952 1.00 93.94 414 GLU A O 1
ATOM 3406 N N . ARG A 1 415 ? 11.871 -14.030 -20.293 1.00 89.56 415 ARG A N 1
ATOM 3407 C CA . ARG A 1 415 ? 12.908 -12.993 -20.313 1.00 89.56 415 ARG A CA 1
ATOM 3408 C C . ARG A 1 415 ? 13.468 -12.881 -21.722 1.00 89.56 415 ARG A C 1
ATOM 3410 O O . ARG A 1 415 ? 14.061 -13.833 -22.224 1.00 89.56 415 ARG A O 1
ATOM 3417 N N . ALA A 1 416 ? 13.307 -11.718 -22.338 1.00 82.12 416 ALA A N 1
ATOM 3418 C CA . ALA A 1 416 ? 13.874 -11.402 -23.639 1.00 82.12 416 ALA A CA 1
ATOM 3419 C C . ALA A 1 416 ? 14.980 -10.356 -23.478 1.00 82.12 416 ALA A C 1
ATOM 3421 O O . ALA A 1 416 ? 14.786 -9.332 -22.826 1.00 82.12 416 ALA A O 1
ATOM 3422 N N . LYS A 1 417 ? 16.136 -10.602 -24.099 1.00 75.00 417 LYS A N 1
ATOM 3423 C CA . LYS A 1 417 ? 17.160 -9.571 -24.285 1.00 75.00 417 LYS A CA 1
ATOM 3424 C C . LYS A 1 417 ? 16.924 -8.879 -25.611 1.00 75.00 417 LYS A C 1
ATOM 3426 O O . LYS A 1 417 ? 16.940 -9.531 -26.655 1.00 75.00 417 LYS A O 1
ATOM 3431 N N . VAL A 1 418 ? 16.739 -7.567 -25.579 1.00 69.50 418 VAL A N 1
ATOM 3432 C CA . VAL A 1 418 ? 16.686 -6.778 -26.808 1.00 69.50 418 VAL A CA 1
ATOM 3433 C C . VAL A 1 418 ? 18.118 -6.576 -27.295 1.00 69.50 418 VAL A C 1
ATOM 3435 O O . VAL A 1 418 ? 18.907 -5.860 -26.681 1.00 69.50 418 VAL A O 1
ATOM 3438 N N . ILE A 1 419 ? 18.458 -7.247 -28.399 1.00 54.56 419 ILE A N 1
ATOM 3439 C CA . ILE A 1 419 ? 19.819 -7.321 -28.963 1.00 54.56 419 ILE A CA 1
ATOM 3440 C C . ILE A 1 419 ? 20.403 -5.922 -29.239 1.00 54.56 419 ILE A C 1
ATOM 3442 O O . ILE A 1 419 ? 21.612 -5.739 -29.157 1.00 54.56 419 ILE A O 1
ATOM 3446 N N . SER A 1 420 ? 19.557 -4.927 -29.521 1.00 54.09 420 SER A N 1
ATOM 3447 C CA . SER A 1 420 ? 19.976 -3.567 -29.870 1.00 54.09 420 SER A CA 1
ATOM 3448 C C . SER A 1 420 ? 20.144 -2.602 -28.690 1.00 54.09 420 SER A C 1
ATOM 3450 O O . SER A 1 420 ? 20.615 -1.492 -28.919 1.00 54.09 420 SER A O 1
ATOM 3452 N N . SER A 1 421 ? 19.745 -2.955 -27.461 1.00 54.28 421 SER A N 1
ATOM 3453 C CA . SER A 1 421 ? 19.698 -1.988 -26.345 1.00 54.28 421 SER A CA 1
ATOM 3454 C C . SER A 1 421 ? 20.223 -2.492 -24.999 1.00 54.28 421 SER A C 1
ATOM 3456 O O . SER A 1 421 ? 20.133 -1.760 -24.020 1.00 54.28 421 SER A O 1
ATOM 3458 N N . GLU A 1 422 ? 20.748 -3.720 -24.916 1.00 57.38 422 GLU A N 1
ATOM 3459 C CA . GLU A 1 422 ? 21.098 -4.388 -23.642 1.00 57.38 422 GLU A CA 1
ATOM 3460 C C . GLU A 1 422 ? 19.938 -4.456 -22.619 1.00 57.38 422 GLU A C 1
ATOM 3462 O O . GLU A 1 422 ? 20.144 -4.875 -21.480 1.00 57.38 422 GLU A O 1
ATOM 3467 N N . LEU A 1 423 ? 18.707 -4.104 -23.015 1.00 70.31 423 LEU A N 1
ATOM 3468 C CA . LEU A 1 423 ? 17.542 -4.106 -22.137 1.00 70.31 423 LEU A CA 1
ATOM 3469 C C . LEU A 1 423 ? 17.052 -5.538 -21.908 1.00 70.31 423 LEU A C 1
ATOM 3471 O O . LEU A 1 423 ? 16.739 -6.275 -22.850 1.00 70.31 423 LEU A O 1
ATOM 3475 N N . ASP A 1 424 ? 16.956 -5.909 -20.632 1.00 82.56 424 ASP A N 1
ATOM 3476 C CA . ASP A 1 424 ? 16.280 -7.117 -20.173 1.00 82.56 424 ASP A CA 1
ATOM 3477 C C . ASP A 1 424 ? 14.782 -6.819 -20.001 1.00 82.56 424 ASP A C 1
ATOM 3479 O O . ASP A 1 424 ? 14.385 -6.089 -19.088 1.00 82.56 424 ASP A O 1
ATOM 3483 N N . ILE A 1 425 ? 13.955 -7.395 -20.876 1.00 90.19 425 ILE A N 1
ATOM 3484 C CA . ILE A 1 425 ? 12.492 -7.308 -20.817 1.00 90.19 425 ILE A CA 1
ATOM 3485 C C . ILE A 1 425 ? 11.934 -8.586 -20.196 1.00 90.19 425 ILE A C 1
ATOM 3487 O O . ILE A 1 425 ? 12.269 -9.698 -20.608 1.00 90.19 425 ILE A O 1
ATOM 3491 N N . PHE A 1 426 ? 11.044 -8.414 -19.228 1.00 94.00 426 PHE A N 1
ATOM 3492 C CA . PHE A 1 426 ? 10.250 -9.454 -18.595 1.00 94.00 426 PHE A CA 1
ATOM 3493 C C . PHE A 1 426 ? 8.828 -9.372 -19.140 1.00 94.00 426 PHE A C 1
ATOM 3495 O O . PHE A 1 426 ? 8.169 -8.342 -19.012 1.00 94.00 426 PHE A O 1
ATOM 3502 N N . ARG A 1 427 ? 8.358 -10.459 -19.749 1.00 94.69 427 ARG A N 1
ATOM 3503 C CA . ARG A 1 427 ? 6.970 -10.622 -20.185 1.00 94.69 427 ARG A CA 1
ATOM 3504 C C . ARG A 1 427 ? 6.250 -11.511 -19.194 1.00 94.69 427 ARG A C 1
ATOM 3506 O O . ARG A 1 427 ? 6.597 -12.683 -19.069 1.00 94.69 427 ARG A O 1
ATOM 3513 N N . PHE A 1 428 ? 5.264 -10.966 -18.504 1.00 96.12 428 PHE A N 1
ATOM 3514 C CA . PHE A 1 428 ? 4.420 -11.689 -17.564 1.00 96.12 428 PHE A CA 1
ATOM 3515 C C . PHE A 1 428 ? 3.097 -12.045 -18.233 1.00 96.12 428 PHE A C 1
ATOM 3517 O O . PHE A 1 428 ? 2.427 -11.169 -18.774 1.00 96.12 428 PHE A O 1
ATOM 3524 N N . TYR A 1 429 ? 2.732 -13.324 -18.187 1.00 94.75 429 TYR A N 1
ATOM 3525 C CA . TYR A 1 429 ? 1.468 -13.824 -18.721 1.00 94.75 429 TYR A CA 1
ATOM 3526 C C . TYR A 1 429 ? 0.466 -13.904 -17.574 1.00 94.75 429 TYR A C 1
ATOM 3528 O O . TYR A 1 429 ? 0.576 -14.780 -16.714 1.00 94.75 429 TYR A O 1
ATOM 3536 N N . LEU A 1 430 ? -0.465 -12.957 -17.539 1.00 93.12 430 LEU A N 1
ATOM 3537 C CA . LEU A 1 430 ? -1.479 -12.828 -16.500 1.00 93.12 430 LEU A CA 1
ATOM 3538 C C . LEU A 1 430 ? -2.452 -14.007 -16.533 1.00 93.12 430 LEU A C 1
ATOM 3540 O O . LEU A 1 430 ? -2.720 -14.590 -17.586 1.00 93.12 430 LEU A O 1
ATOM 3544 N N . SER A 1 431 ? -2.992 -14.354 -15.371 1.00 88.44 431 SER A N 1
ATOM 3545 C CA . SER A 1 431 ? -4.036 -15.370 -15.291 1.00 88.44 431 SER A CA 1
ATOM 3546 C C . SER A 1 431 ? -5.353 -14.863 -15.894 1.00 88.44 431 SER A C 1
ATOM 3548 O O . SER A 1 431 ? -5.768 -13.748 -15.572 1.00 88.44 431 SER A O 1
ATOM 3550 N N . PRO A 1 432 ? -6.060 -15.669 -16.714 1.00 80.12 432 PRO A N 1
ATOM 3551 C CA . PRO A 1 432 ? -7.323 -15.261 -17.345 1.00 80.12 432 PRO A CA 1
ATOM 3552 C C . PRO A 1 432 ? -8.433 -14.873 -16.364 1.00 80.12 432 PRO A C 1
ATOM 3554 O O . PRO A 1 432 ? -9.348 -14.143 -16.726 1.00 80.12 432 PRO A O 1
ATOM 3557 N N . GLU A 1 433 ? -8.359 -15.372 -15.131 1.00 76.88 433 GLU A N 1
ATOM 3558 C CA . GLU A 1 433 ? -9.301 -15.082 -14.045 1.00 76.88 433 GLU A CA 1
ATOM 3559 C C . GLU A 1 433 ? -9.161 -13.653 -13.498 1.00 76.88 433 GLU A C 1
ATOM 3561 O O . GLU A 1 433 ? -10.089 -13.147 -12.874 1.00 76.88 433 GLU A O 1
ATOM 3566 N N . LEU A 1 434 ? -8.016 -13.002 -13.736 1.00 73.81 434 LEU A N 1
ATOM 3567 C CA . LEU A 1 434 ? -7.734 -11.629 -13.304 1.00 73.81 434 LEU A CA 1
ATOM 3568 C C . LEU A 1 434 ? -8.045 -10.577 -14.370 1.00 73.81 434 LEU A C 1
ATOM 3570 O O . LEU A 1 434 ? -7.940 -9.384 -14.093 1.00 73.81 434 LEU A O 1
ATOM 3574 N N . MET A 1 435 ? -8.374 -11.007 -15.587 1.00 68.44 435 MET A N 1
ATOM 3575 C CA . MET A 1 435 ? -8.725 -10.111 -16.683 1.00 68.44 435 MET A CA 1
ATOM 3576 C C . MET A 1 435 ? -10.234 -9.872 -16.691 1.00 68.44 435 MET A C 1
ATOM 3578 O O . MET A 1 435 ? -11.006 -10.812 -16.480 1.00 68.44 435 MET A O 1
ATOM 3582 N N . ASN A 1 436 ? -10.629 -8.614 -16.904 1.00 56.91 436 ASN A N 1
ATOM 3583 C CA . ASN A 1 436 ? -12.035 -8.208 -16.993 1.00 56.91 436 ASN A CA 1
ATOM 3584 C C . ASN A 1 436 ? -12.727 -8.730 -18.243 1.00 56.91 436 ASN A C 1
ATOM 3586 O O . ASN A 1 436 ? -12.095 -8.679 -19.323 1.00 56.91 436 ASN A O 1
#

Organism: NCBI:txid981

Sequence (436 aa):
MFVRKNPVMEETINIISRSLRQQGFNNQLTERTIQEILTEGGRIKQPQELNTEIRVEIENLENEAQNAFKTAFEGDHKQLILFAHFVAAFLQEKDKGIIRTGHELWKVINRRQFSDDQLTQLLREVDPATNHHFGLGQQFDQLIKENEQLSKAGGQAKVIDLHPEIEKRLPGNFSTQLTRDFSENEVKSLHAIIGIFNQAKEREAMTYIREYDEWTLEFEMSQYYEFFGLPKKEEKDGYARFDTRGQNRARTGLVELSNRKFIIPEEYNQGDVHVKKLKIRSLIDIKEISEHTKHQGKAYQAIAKTKHIKISIDGIFLKDFEQNFFRLPIDLNKQIAQTLGVKRVSSAVQFFIINLYALAEQSSSGIVEQTFESLIETMRLEKAYQQRRKKRVQERIDQAIACAIDLGVITKYERAKVISSELDIFRFYLSPELMN

Foldseek 3Di:
DDDPDDVVLVVVLVVLQVVCVVVPNPDRPDSVNSVVVCDDPNDRDDPVCCVVVVVVVVVVVVVVVVVCVVVVPDDDPPVVVSVVVVVVVVVVVLCPQKFWAFVLLLCQLLVNLDDPVRVVVQVVPDDPPPLQHFVCNVVLVVLLVVQVVCVVVVHDRFAEDDDPVVLVPHDPVSSVRHHDDQFLLLLLLVQLVSLVVRVCVVVVQWDQDVVQQKIKHKDFLVSSLVLSQFFFDQDPVRDTDGDPVSSVSNVVSNSRLQSYWTWHWDWDDDDPDTDIGIDIGRQKHFPDKDWDFDDDDDDDDDTDTIIMTMMMGRNSSCPPSVPGTFIDGSNNNNLLCVLVPVDRDQQLLVLLLVVLRNVQAVDPPQKDKDWLVRSCSSSVVVVCVVVVVVVVSVVSVVSSQSSCCSSQQFVDKDWDQDPPPRITMIMTRGHPSSHD

Secondary structure (DSSP, 8-state):
---PPPHHHHHHHHHHHHHHHHTT------HHHHHHHS-STT----HHHHHHHHHHHHHHHHHHHHHHHHH-SSS-HHHHHHHHHHHHHHHHHHTTTEEEEEHHHHHHHTT-SS-HHHHHHHHH---TTT--GGGTHHHHHHHHHHHHHHHHTTPPPPEEE--HHHHTTS-HHHHHHH--PPPHHHHHHHHHHHHHHHHHHHTT-EEEETTTTEEEEEEEHHHHHHHTTPPEEE-TTS-EEE-HHHHHHHHHHHHHHHTEEEEEEEEEEETTEEEEEEEEEESEEEEEEEEEEE--SSSSS--EEEEEEEEEEEGGGGTTTTTSEEEEETTHHHHHHHHTTSPPPPHHHHHHHHHHHHHHTT-SSSEEEEEHHHHHHHTT-HHHHHTT-HHHHHHHHHHHHHHHHHTTSEEEEEEEE-TTT--EEEEEEE-GGG--

pLDDT: mean 75.46, std 20.83, range [23.91, 97.44]

Radius of gyration: 26.34 Å; chains: 1; bounding box: 71×81×64 Å